Protein AF-A0AAV2I450-F1 (afdb_monomer_lite)

pLDDT: mean 80.66, std 27.06, range [21.66, 98.88]

InterPro domains:
  IPR003010 Carbon-nitrogen hydrolase [PF00795] (1-95)
  IPR003010 Carbon-nitrogen hydrolase [PS50263] (1-88)
  IPR003694 NAD(+) synthetase [PTHR23090] (1-510)
  IPR003694 NAD(+) synthetase [TIGR00552] (232-422)
  IPR003694 NAD(+) synthetase [cd00553] (141-464)
  IPR014729 Rossmann-like alpha/beta/alpha sandwich fold [G3DSA:3.40.50.620] (142-511)
  IPR022310 NAD/GMP synthase [PF02540] (153-417)
  IPR036526 Carbon-nitrogen hydrolase superfamily [G3DSA:3.60.110.10] (1-128)
  IPR036526 Carbon-nitrogen hydrolase superfamily [SSF56317] (1-101)

Foldseek 3Di:
DLLQPDAEAEDEDADWAAQPCLVVVLQVQLVVCLVRFHKYWYFYAAFDPPALTGTQTFTFIDGNNFTLWTDGRFALDNDDDDDFDADSVSRVVSNVVVVVSNVVSVPDDHDDDDDDPDDPDDPVVPVVPDGRDGDDDDDDDSLRCLLGGLLRHVLRCLLPVLFLAAEEAQQLALQSLSVLSSPLSNLVNLLVCVVVPNPVSQVSLCSSQVHNPDRRNDSLCSQQRHAEYEHEDEPLRDPLRVVLRVLSCVLSNHHYDYDYQHVVLVVVQVVVCVVPVDHQDAVVVVHDPVSNVVQLLSSQQSQLVVRQVCQACVCVVVVHDGGHWYEARAAQLCLQLLVGRQNGSLQTQEYAHNQDAPVSSLVSLVVSCVPSVRPSSVSNSPDAAADSSGHADVVHGPDHPCVVLVHDSVRSVLVLCCCQVVVDDLQRQLVVCCVVCVVPDQSVRSLVVSLSSQLSSQQNVVSLVRGHSYNNYHSSGCRCPPRNPDDNHDPSNCPVSSVSSVVVSVVVVVVVVVVVVVVVVVVVVVVVPDDDDDDDDDDDDDDDPDDPDDDDDDDDDDDDDDDDDDDDPDDDDDDDDDDDDDDDDDDDDDDDDDDDDDDDDDDDDDDDDDDDDDDDDDDDDDDDDDDDPDDDDDDDDDDDDDDDDDDDDDDDD

Radius of gyration: 33.31 Å; chains: 1; bounding box: 88×103×91 Å

Sequence (653 aa):
MALDGVEIIANGSASYHELRKMYIRVDLVKSATMRSGGVYIFCNGVGCDGERVYWDGGSMIALNGDIVAQGPQFSLEDVTVITATIDLEDVRTYKHKLGSRSELAASSKPFPRICADFALSEGEDYNLLTDSKAVTFRLLSPEEEIRLGPACWLWDYLRRSGQGGYFLPLSGGIDSSSTACVVASMCHLICEAVNLGNKNVLGDIQRITGQSDYVPTDPRELANRLFMTCYMGSENSSTETKNYAAELADQIGSYHMGIAIDIAVDALLKIFSTAFGIIPKFKAHGGSLRENLAMQNVQARVRMVLSYLFAQLSLWARGKSGGLLVLGSANVDESLRGYLTKYDCSSADINPIGGISKSDLRRFIQHCAKYYKFAALEKIYKAPPTAELEPLEEGRLAQTDEEDMGMTYDELSVYGKLRKQNCCGPYSMFCKLLHISSRECPPEQIADKVKHFFRSYAVNRHKMTVLTPAYHCESYSPDDNRFDQRQFLYNAKWFWQFARIDAEVQKANNAIQRLQNLDIKRQDGVISSNSAHGSSPSPQMLNSLGSLSRPGLTSSAGVQVNVGSPIDWNSSARISRIKEENQPQVVHSPGSPAQALQYSVVVSRDLPKRAMGDYVVLSPGEEAAEKRARFQPTEGRGRGMKTEYESGAQGMW

Secondary structure (DSSP, 8-state):
-GGGT--EEEEEE--B--TT-HHHHHHHHHHHHHHH-SEEEEEE-EE--SSS--EE---EEEETTEEEEE--SS-S-S---------HHHHHHHHHHTGGGHHHHHTSPPPP----S--SS-TT-GGG------B---PPPHHHHHHHHHHHHHHHHHHHHT---EEEE--SSHHHHHHHHHHHHHHHHHHHHHHTT-HHHHHHHHHHHT-TT-----HHHHHHHHEEEEEEE-TT--HHHHHHHHHHHHHHT-EEEEEE-HHHHHHHHHHHHHHHS-----GGGT--HHHHHHHHHHHHHHHHHHHHHHHHHHHHHTT--S--EEBP---HHHHHHT-S-TTSTTSSSBBTTTTS-HHHHHHHHHHHHHHH--HHHHHHHHSPP--TTS--BTTB-S--HHHHHTS-HHHHHHHHHHHHTS---HHHHHHHHHHHHTTTS-HHHHHHHHHHHHHHHHHHHHHHTTSPPB----TT---TTTT----SS--TT-HHHHHHHHHHHHHHHHHHHHHHHHHHHHHHHHHTT--------PPP-----------------------PPPPP------------------------PPPP-------------------PPPPS---S-SS----PPPP------------------

Organism: Lymnaea stagnalis (NCBI:txid6523)

Structure (mmCIF, N/CA/C/O backbone):
data_AF-A0AAV2I450-F1
#
_entry.id   AF-A0AAV2I450-F1
#
loop_
_atom_site.group_PDB
_atom_site.id
_atom_site.type_symbol
_atom_site.label_atom_id
_atom_site.label_alt_id
_atom_site.label_comp_id
_atom_site.label_asym_id
_atom_site.label_entity_id
_atom_site.label_seq_id
_atom_site.pdbx_PDB_ins_code
_atom_site.Cartn_x
_atom_site.Cartn_y
_atom_site.Cartn_z
_atom_site.occupancy
_atom_site.B_iso_or_equiv
_atom_site.auth_seq_id
_atom_site.auth_comp_id
_atom_site.auth_asym_id
_atom_site.auth_atom_id
_atom_site.pdbx_PDB_model_num
ATOM 1 N N . MET A 1 1 ? 8.017 -20.112 -33.159 1.00 91.25 1 MET A N 1
ATOM 2 C CA . MET A 1 1 ? 6.580 -19.796 -33.272 1.00 91.25 1 MET A CA 1
ATOM 3 C C . MET A 1 1 ? 6.332 -18.802 -34.394 1.00 91.25 1 MET A C 1
ATOM 5 O O . MET A 1 1 ? 6.007 -19.261 -35.472 1.00 91.25 1 MET A O 1
ATOM 9 N N . ALA A 1 2 ? 6.559 -17.491 -34.231 1.00 91.06 2 ALA A N 1
ATOM 10 C CA . ALA A 1 2 ? 6.215 -16.529 -35.295 1.00 91.06 2 ALA A CA 1
ATOM 11 C C . ALA A 1 2 ? 6.959 -16.751 -36.633 1.00 91.06 2 ALA A C 1
ATOM 13 O O . ALA A 1 2 ? 6.348 -16.634 -37.689 1.00 91.06 2 ALA A O 1
ATOM 14 N N . LEU A 1 3 ? 8.251 -17.116 -36.583 1.00 92.31 3 LEU A N 1
ATOM 15 C CA . LEU A 1 3 ? 9.038 -17.508 -37.768 1.00 92.31 3 LEU A CA 1
ATOM 16 C C . LEU A 1 3 ? 8.556 -18.819 -38.412 1.00 92.31 3 LEU A C 1
ATOM 18 O O . LEU A 1 3 ? 8.766 -19.020 -39.595 1.00 92.31 3 LEU A O 1
ATOM 22 N N . ASP A 1 4 ? 7.889 -19.677 -37.643 1.00 93.19 4 ASP A N 1
ATOM 23 C CA . ASP A 1 4 ? 7.404 -20.994 -38.074 1.00 93.19 4 ASP A CA 1
ATOM 24 C C . ASP A 1 4 ? 5.922 -20.939 -38.501 1.00 93.19 4 ASP A C 1
ATOM 26 O O . ASP A 1 4 ? 5.205 -21.932 -38.477 1.00 93.19 4 ASP A O 1
ATOM 30 N N . GLY A 1 5 ? 5.428 -19.738 -38.827 1.00 92.19 5 GLY A N 1
ATOM 31 C CA . GLY A 1 5 ? 4.086 -19.526 -39.372 1.00 92.19 5 GLY A CA 1
ATOM 32 C C . GLY A 1 5 ? 2.965 -19.297 -38.355 1.00 92.19 5 GLY A C 1
ATOM 33 O O . GLY A 1 5 ? 1.861 -18.986 -38.777 1.00 92.19 5 GLY A O 1
ATOM 34 N N . VAL A 1 6 ? 3.209 -19.351 -37.039 1.00 96.06 6 VAL A N 1
ATOM 35 C CA . VAL A 1 6 ? 2.146 -19.137 -36.027 1.00 96.06 6 VAL A CA 1
ATOM 36 C C . VAL A 1 6 ? 1.522 -17.740 -36.158 1.00 96.06 6 VAL A C 1
ATOM 38 O O . VAL A 1 6 ? 2.234 -16.737 -36.053 1.00 96.06 6 VAL A O 1
ATOM 41 N N . GLU A 1 7 ? 0.209 -17.670 -36.391 1.00 97.06 7 GLU A N 1
ATOM 42 C CA . GLU A 1 7 ? -0.558 -16.425 -36.587 1.00 97.06 7 GLU A CA 1
ATOM 43 C C . GLU A 1 7 ? -1.160 -15.877 -35.287 1.00 97.06 7 GLU A C 1
ATOM 45 O O . GLU A 1 7 ? -1.226 -14.661 -35.124 1.00 97.06 7 GLU A O 1
ATOM 50 N N . ILE A 1 8 ? -1.524 -16.754 -34.346 1.00 97.69 8 ILE A N 1
ATOM 51 C CA . ILE A 1 8 ? -2.118 -16.402 -33.049 1.00 97.69 8 ILE A CA 1
ATOM 52 C C . ILE A 1 8 ? -1.245 -16.963 -31.925 1.00 97.69 8 ILE A C 1
ATOM 54 O O . ILE A 1 8 ? -0.924 -18.152 -31.909 1.00 97.69 8 ILE A O 1
ATOM 58 N N . ILE A 1 9 ? -0.865 -16.116 -30.969 1.00 97.81 9 ILE A N 1
ATOM 59 C CA . ILE A 1 9 ? -0.122 -16.498 -29.764 1.00 97.81 9 ILE A CA 1
ATOM 60 C C . ILE A 1 9 ? -1.002 -16.230 -28.546 1.00 97.81 9 ILE A C 1
ATOM 62 O O . ILE A 1 9 ? -1.395 -15.092 -28.303 1.00 97.81 9 ILE A O 1
ATOM 66 N N . ALA A 1 10 ? -1.274 -17.267 -27.757 1.00 97.31 10 ALA A N 1
ATOM 67 C CA . ALA A 1 10 ? -1.959 -17.141 -26.475 1.00 97.31 10 ALA A CA 1
ATOM 68 C C . ALA A 1 10 ? -0.950 -17.160 -25.318 1.00 97.31 10 ALA A C 1
ATOM 70 O O . ALA A 1 10 ? -0.072 -18.022 -25.258 1.00 97.31 10 ALA A O 1
ATOM 71 N N . ASN A 1 11 ? -1.088 -16.213 -24.395 1.00 97.88 11 ASN A N 1
ATOM 72 C CA . ASN A 1 11 ? -0.290 -16.083 -23.184 1.00 97.88 11 ASN A CA 1
ATOM 73 C C . ASN A 1 11 ? -1.224 -16.058 -21.967 1.00 97.88 11 ASN A C 1
ATOM 75 O O . ASN A 1 11 ? -1.867 -15.045 -21.694 1.00 97.88 11 ASN A O 1
ATOM 79 N N . GLY A 1 12 ? -1.273 -17.180 -21.244 1.00 97.19 12 GLY A N 1
ATOM 80 C CA . GLY A 1 12 ? -1.848 -17.247 -19.904 1.00 97.19 12 GLY A CA 1
ATOM 81 C C . GLY A 1 12 ? -0.815 -16.815 -18.867 1.00 97.19 12 GLY A C 1
ATOM 82 O O . GLY A 1 12 ? 0.266 -17.396 -18.783 1.00 97.19 12 GLY A O 1
ATOM 83 N N . SER A 1 13 ? -1.146 -15.789 -18.092 1.00 96.31 13 SER A N 1
ATOM 84 C CA . SER A 1 13 ? -0.255 -15.132 -17.144 1.00 96.31 13 SER A CA 1
ATOM 85 C C . SER A 1 13 ? -0.829 -15.109 -15.729 1.00 96.31 13 SER A C 1
ATOM 87 O O . SER A 1 13 ? -2.037 -15.066 -15.514 1.00 96.31 13 SER A O 1
ATOM 89 N N . ALA A 1 14 ? 0.082 -15.081 -14.762 1.00 94.44 14 ALA A N 1
ATOM 90 C CA . ALA A 1 14 ? -0.178 -14.729 -13.374 1.00 94.44 14 ALA A CA 1
ATOM 91 C C . ALA A 1 14 ? 0.783 -13.585 -13.029 1.00 94.44 14 ALA A C 1
ATOM 93 O O . ALA A 1 14 ? 1.890 -13.795 -12.533 1.00 94.44 14 ALA A O 1
ATOM 94 N N . SER A 1 15 ? 0.410 -12.364 -13.412 1.00 95.19 15 SER A N 1
ATOM 95 C CA . SER A 1 15 ? 1.173 -11.141 -13.166 1.00 95.19 15 SER A CA 1
ATOM 96 C C . SER A 1 15 ? 0.425 -10.284 -12.155 1.00 95.19 15 SER A C 1
ATOM 98 O O . SER A 1 15 ? -0.635 -9.742 -12.464 1.00 95.19 15 SER A O 1
ATOM 100 N N . TYR A 1 16 ? 0.956 -10.205 -10.936 1.00 96.00 16 TYR A N 1
ATOM 101 C CA . TYR A 1 16 ? 0.336 -9.455 -9.847 1.00 96.00 16 TYR A CA 1
ATOM 102 C C . TYR A 1 16 ? 0.516 -7.947 -10.047 1.00 96.00 16 TYR A C 1
ATOM 104 O O . TYR A 1 16 ? 1.398 -7.513 -10.797 1.00 96.00 16 TYR A O 1
ATOM 112 N N . HIS A 1 17 ? -0.286 -7.150 -9.349 1.00 97.81 17 HIS A N 1
ATOM 113 C CA . HIS A 1 17 ? -0.203 -5.698 -9.343 1.00 97.81 17 HIS A CA 1
ATOM 114 C C . HIS A 1 17 ? 1.147 -5.228 -8.813 1.00 97.81 17 HIS A C 1
ATOM 116 O O . HIS A 1 17 ? 1.593 -5.611 -7.737 1.00 97.81 17 HIS A O 1
ATOM 122 N N . GLU A 1 18 ? 1.778 -4.352 -9.574 1.00 97.12 18 GLU A N 1
ATOM 123 C CA . GLU A 1 18 ? 2.841 -3.490 -9.086 1.00 97.12 18 GLU A CA 1
ATOM 124 C C . GLU A 1 18 ? 2.510 -2.096 -9.606 1.00 97.12 18 GLU A C 1
ATOM 126 O O . GLU A 1 18 ? 2.150 -1.941 -10.781 1.00 97.12 18 GLU A O 1
ATOM 131 N N . LEU A 1 19 ? 2.603 -1.101 -8.727 1.00 97.44 19 LEU A N 1
ATOM 132 C CA . LEU A 1 19 ? 2.195 0.263 -9.024 1.00 97.44 19 LEU A CA 1
ATOM 133 C C . LEU A 1 19 ? 2.933 0.771 -10.262 1.00 97.44 19 LEU A C 1
ATOM 135 O O . LEU A 1 19 ? 4.164 0.759 -10.300 1.00 97.44 19 LEU A O 1
ATOM 139 N N . ARG A 1 20 ? 2.184 1.247 -11.264 1.00 97.00 20 ARG A N 1
ATOM 140 C CA . ARG A 1 20 ? 2.714 1.746 -12.548 1.00 97.00 20 ARG A CA 1
ATOM 141 C C . ARG A 1 20 ? 3.355 0.675 -13.437 1.00 97.00 20 ARG A C 1
ATOM 143 O O . ARG A 1 20 ? 4.039 1.035 -14.387 1.00 97.00 20 ARG A O 1
ATOM 150 N N . LYS A 1 21 ? 3.154 -0.629 -13.207 1.00 96.75 21 LYS A N 1
ATOM 151 C CA . LYS A 1 21 ? 3.754 -1.685 -14.055 1.00 96.75 21 LYS A CA 1
ATOM 152 C C . LYS A 1 21 ? 2.984 -1.945 -15.357 1.00 96.75 21 LYS A C 1
ATOM 154 O O . LYS A 1 21 ? 3.546 -2.512 -16.293 1.00 96.75 21 LYS A O 1
ATOM 159 N N . MET A 1 22 ? 1.710 -1.548 -15.453 1.00 97.00 22 MET A N 1
ATOM 160 C CA . MET A 1 22 ? 0.836 -1.937 -16.575 1.00 97.00 22 MET A CA 1
ATOM 161 C C . MET A 1 22 ? 1.418 -1.587 -17.953 1.00 97.00 22 MET A C 1
ATOM 163 O O . MET A 1 22 ? 1.366 -2.422 -18.856 1.00 97.00 22 MET A O 1
ATOM 167 N N . TYR A 1 23 ? 2.040 -0.413 -18.105 1.00 96.75 23 TYR A N 1
ATOM 168 C CA . TYR A 1 23 ? 2.613 0.008 -19.390 1.00 96.75 23 TYR A CA 1
ATOM 169 C C . TYR A 1 23 ? 3.673 -0.973 -19.914 1.00 96.75 23 TYR A C 1
ATOM 171 O O . TYR A 1 23 ? 3.722 -1.223 -21.112 1.00 96.75 23 TYR A O 1
ATOM 179 N N . ILE A 1 24 ? 4.457 -1.607 -19.031 1.00 96.88 24 ILE A N 1
ATOM 180 C CA . ILE A 1 24 ? 5.481 -2.586 -19.424 1.00 96.88 24 ILE A CA 1
ATOM 181 C C . ILE A 1 24 ? 4.824 -3.792 -20.100 1.00 96.88 24 ILE A C 1
ATOM 183 O O . ILE A 1 24 ? 5.314 -4.269 -21.121 1.00 96.88 24 ILE A O 1
ATOM 187 N N . ARG A 1 25 ? 3.698 -4.282 -19.561 1.00 96.62 25 ARG A N 1
ATOM 188 C CA . ARG A 1 25 ? 2.959 -5.401 -20.170 1.00 96.62 25 ARG A CA 1
ATOM 189 C C . ARG A 1 25 ? 2.421 -5.020 -21.542 1.00 96.62 25 ARG A C 1
ATOM 191 O O . ARG A 1 25 ? 2.621 -5.770 -22.494 1.00 96.62 25 ARG A O 1
ATOM 198 N N . VAL A 1 26 ? 1.796 -3.848 -21.640 1.00 97.12 26 VAL A N 1
ATOM 199 C CA . VAL A 1 26 ? 1.259 -3.322 -22.903 1.00 97.12 26 VAL A CA 1
ATOM 200 C C . VAL A 1 26 ? 2.372 -3.201 -23.944 1.00 97.12 26 VAL A C 1
ATOM 202 O O . VAL A 1 26 ? 2.234 -3.714 -25.052 1.00 97.12 26 VAL A O 1
ATOM 205 N N . ASP A 1 27 ? 3.506 -2.606 -23.579 1.00 97.62 27 ASP A N 1
ATOM 206 C CA . ASP A 1 27 ? 4.641 -2.410 -24.480 1.00 97.62 27 ASP A CA 1
ATOM 207 C C . ASP A 1 27 ? 5.259 -3.734 -24.930 1.00 97.62 27 ASP A C 1
ATOM 209 O O . ASP A 1 27 ? 5.608 -3.869 -26.103 1.00 97.62 27 ASP A O 1
ATOM 213 N N . LEU A 1 28 ? 5.365 -4.734 -24.049 1.00 97.56 28 LEU A N 1
ATOM 214 C CA . LEU A 1 28 ? 5.864 -6.064 -24.414 1.00 97.56 28 LEU A CA 1
ATOM 215 C C . LEU A 1 28 ? 4.931 -6.769 -25.406 1.00 97.56 28 LEU A C 1
ATOM 217 O O . LEU A 1 28 ? 5.406 -7.317 -26.403 1.00 97.56 28 LEU A O 1
ATOM 221 N N . VAL A 1 29 ? 3.616 -6.726 -25.170 1.00 97.00 29 VAL A N 1
ATOM 222 C CA . VAL A 1 29 ? 2.604 -7.337 -26.050 1.00 97.00 29 VAL A CA 1
ATOM 223 C C . VAL A 1 29 ? 2.570 -6.638 -27.415 1.00 97.00 29 VAL A C 1
ATOM 225 O O . VAL A 1 29 ? 2.638 -7.300 -28.459 1.00 97.00 29 VAL A O 1
ATOM 228 N N . LYS A 1 30 ? 2.551 -5.300 -27.430 1.00 96.81 30 LYS A N 1
ATOM 229 C CA . LYS A 1 30 ? 2.621 -4.504 -28.664 1.00 96.81 30 LYS A CA 1
ATOM 230 C C . LYS A 1 30 ? 3.922 -4.755 -29.415 1.00 96.81 30 LYS A C 1
ATOM 232 O O . LYS A 1 30 ? 3.902 -5.037 -30.606 1.00 96.81 30 LYS A O 1
ATOM 237 N N . SER A 1 31 ? 5.064 -4.726 -28.730 1.00 96.69 31 SER A N 1
ATOM 238 C CA . SER A 1 31 ? 6.371 -4.935 -29.365 1.00 96.69 31 SER A CA 1
ATOM 239 C C . SER A 1 31 ? 6.506 -6.335 -29.965 1.00 96.69 31 SER A C 1
ATOM 241 O O . SER A 1 31 ? 7.099 -6.494 -31.034 1.00 96.69 31 SER A O 1
ATOM 243 N N . ALA A 1 32 ? 5.948 -7.361 -29.314 1.00 95.38 32 ALA A N 1
ATOM 244 C CA . ALA A 1 32 ? 5.985 -8.732 -29.817 1.00 95.38 32 ALA A CA 1
ATOM 245 C C . ALA A 1 32 ? 5.261 -8.871 -31.170 1.00 95.38 32 ALA A C 1
ATOM 247 O O . ALA A 1 32 ? 5.815 -9.464 -32.106 1.00 95.38 32 ALA A O 1
ATOM 248 N N . THR A 1 33 ? 4.064 -8.286 -31.276 1.00 94.88 33 THR A N 1
ATOM 249 C CA . THR A 1 33 ? 3.216 -8.322 -32.481 1.00 94.88 33 THR A CA 1
ATOM 250 C C . THR A 1 33 ? 3.698 -7.353 -33.555 1.00 94.88 33 THR A C 1
ATOM 252 O O . THR A 1 33 ? 3.764 -7.739 -34.716 1.00 94.88 33 THR A O 1
ATOM 255 N N . MET A 1 34 ? 4.157 -6.156 -33.184 1.00 95.19 34 MET A N 1
ATOM 256 C CA . MET A 1 34 ? 4.774 -5.195 -34.107 1.00 95.19 34 MET A CA 1
ATOM 257 C C . MET A 1 34 ? 6.011 -5.792 -34.789 1.00 95.19 34 MET A C 1
ATOM 259 O O . MET A 1 34 ? 6.211 -5.661 -35.991 1.00 95.19 34 MET A O 1
ATOM 263 N N . ARG A 1 35 ? 6.865 -6.490 -34.030 1.00 92.31 35 ARG A N 1
ATOM 264 C CA . ARG A 1 35 ? 8.098 -7.060 -34.587 1.00 92.31 35 ARG A CA 1
ATOM 265 C C . ARG A 1 35 ? 7.822 -8.241 -35.517 1.00 92.31 35 ARG A C 1
ATOM 267 O O . ARG A 1 35 ? 8.602 -8.476 -36.442 1.00 92.31 35 ARG A O 1
ATOM 274 N N . SER A 1 36 ? 6.810 -9.052 -35.218 1.00 91.06 36 SER A N 1
ATOM 275 C CA . SER A 1 36 ? 6.665 -10.392 -35.810 1.00 91.06 36 SER A CA 1
ATOM 276 C C . SER A 1 36 ? 5.407 -10.593 -36.650 1.00 91.06 36 SER A C 1
ATOM 278 O O . SER A 1 36 ? 5.318 -11.614 -37.331 1.00 91.06 36 SER A O 1
ATOM 280 N N . GLY A 1 37 ? 4.468 -9.648 -36.615 1.00 93.50 37 GLY A N 1
ATOM 281 C CA . GLY A 1 37 ? 3.105 -9.838 -37.096 1.00 93.50 37 GLY A CA 1
ATOM 282 C C . GLY A 1 37 ? 2.337 -10.872 -36.270 1.00 93.50 37 GLY A C 1
ATOM 283 O O . GLY A 1 37 ? 2.926 -11.730 -35.604 1.00 93.50 37 GLY A O 1
ATOM 284 N N . GLY A 1 38 ? 1.015 -10.814 -36.342 1.00 96.44 38 GLY A N 1
ATOM 285 C CA . GLY A 1 38 ? 0.121 -11.766 -35.691 1.00 96.44 38 GLY A CA 1
ATOM 286 C C . GLY A 1 38 ? -0.736 -11.173 -34.586 1.00 96.44 38 GLY A C 1
ATOM 287 O O . GLY A 1 38 ? -0.608 -10.004 -34.211 1.00 96.44 38 GLY A O 1
ATOM 288 N N . VAL A 1 39 ? -1.602 -12.042 -34.075 1.00 98.06 39 VAL A N 1
ATOM 289 C CA . VAL A 1 39 ? -2.487 -11.802 -32.941 1.00 98.06 39 VAL A CA 1
ATOM 290 C C . VAL A 1 39 ? -1.803 -12.274 -31.663 1.00 98.06 39 VAL A C 1
ATOM 292 O O . VAL A 1 39 ? -1.227 -13.364 -31.620 1.00 98.06 39 VAL A O 1
ATOM 295 N N . TYR A 1 40 ? -1.890 -11.479 -30.603 1.00 98.31 40 TYR A N 1
ATOM 296 C CA . TYR A 1 40 ? -1.418 -11.847 -29.273 1.00 98.31 40 TYR A CA 1
ATOM 297 C C . TYR A 1 40 ? -2.540 -11.684 -28.262 1.00 98.31 40 TYR A C 1
ATOM 299 O O . TYR A 1 40 ? -3.039 -10.581 -28.049 1.00 98.31 40 TYR A O 1
ATOM 307 N N . ILE A 1 41 ? -2.922 -12.791 -27.637 1.00 98.06 41 ILE A N 1
ATOM 308 C CA . ILE A 1 41 ? -3.960 -12.850 -26.614 1.00 98.06 41 ILE A CA 1
ATOM 309 C C . ILE A 1 41 ? -3.252 -12.949 -25.270 1.00 98.06 41 ILE A C 1
ATOM 311 O O . ILE A 1 41 ? -2.654 -13.976 -24.953 1.00 98.06 41 ILE A O 1
ATOM 315 N N . PHE A 1 42 ? -3.296 -11.876 -24.489 1.00 98.19 42 PHE A N 1
ATOM 316 C CA . PHE A 1 42 ? -2.784 -11.847 -23.126 1.00 98.19 42 PHE A CA 1
ATOM 317 C C . PHE A 1 42 ? -3.950 -11.993 -22.148 1.00 98.19 42 PHE A C 1
ATOM 319 O O . PHE A 1 42 ? -4.853 -11.157 -22.129 1.00 98.19 42 PHE A O 1
ATOM 326 N N . CYS A 1 43 ? -3.921 -13.047 -21.336 1.00 97.56 43 CYS A N 1
ATOM 327 C CA . CYS A 1 43 ? -4.908 -13.328 -20.300 1.00 97.56 43 CYS A CA 1
ATOM 328 C C . CYS A 1 43 ? -4.211 -13.386 -18.942 1.00 97.56 43 CYS A C 1
ATOM 330 O O . CYS A 1 43 ? -3.188 -14.057 -18.811 1.00 97.56 43 CYS A O 1
ATOM 332 N N . ASN A 1 44 ? -4.748 -12.694 -17.940 1.00 97.44 44 ASN A N 1
ATOM 333 C CA . ASN A 1 44 ? -4.162 -12.632 -16.605 1.00 97.44 44 ASN A CA 1
ATOM 334 C C . ASN A 1 44 ? -5.185 -12.988 -15.524 1.00 97.44 44 ASN A C 1
ATOM 336 O O . ASN A 1 44 ? -6.382 -12.764 -15.705 1.00 97.44 44 ASN A O 1
ATOM 340 N N . GLY A 1 45 ? -4.699 -13.481 -14.384 1.00 95.19 45 GLY A N 1
ATOM 341 C CA . GLY A 1 45 ? -5.519 -13.617 -13.181 1.00 95.19 45 GLY A CA 1
ATOM 342 C C . GLY A 1 45 ? -6.100 -12.274 -12.720 1.00 95.19 45 GLY A C 1
ATOM 343 O O . GLY A 1 45 ? -5.504 -11.216 -12.947 1.00 95.19 45 GLY A O 1
ATOM 344 N N . VAL A 1 46 ? -7.249 -12.327 -12.045 1.00 95.38 46 VAL A N 1
ATOM 345 C CA . VAL A 1 46 ? -7.869 -11.182 -11.368 1.00 95.38 46 VAL A CA 1
ATOM 346 C C . VAL A 1 46 ? -8.228 -11.558 -9.928 1.00 95.38 46 VAL A C 1
ATOM 348 O O . VAL A 1 46 ? -8.666 -12.680 -9.678 1.00 95.38 46 VAL A O 1
ATOM 351 N N . GLY A 1 47 ? -8.024 -10.639 -8.986 1.00 96.19 47 GLY A N 1
ATOM 352 C CA . GLY A 1 47 ? -8.401 -10.820 -7.583 1.00 96.19 47 GLY A CA 1
ATOM 353 C C . GLY A 1 47 ? -7.247 -11.210 -6.656 1.00 96.19 47 GLY A C 1
ATOM 354 O O . GLY A 1 47 ? -6.089 -11.317 -7.054 1.00 96.19 47 GLY A O 1
ATOM 355 N N . CYS A 1 48 ? -7.569 -11.425 -5.388 1.00 94.94 48 CYS A N 1
ATOM 356 C CA . CYS A 1 48 ? -6.699 -12.021 -4.374 1.00 94.94 48 CYS A CA 1
ATOM 357 C C . CYS A 1 48 ? -6.934 -13.534 -4.333 1.00 94.94 48 CYS A C 1
ATOM 359 O O . CYS A 1 48 ? -8.081 -13.955 -4.352 1.00 94.94 48 CYS A O 1
ATOM 361 N N . ASP A 1 49 ? -5.909 -14.376 -4.236 1.00 91.38 49 ASP A N 1
ATOM 362 C CA . ASP A 1 49 ? -6.024 -15.848 -4.167 1.00 91.38 49 ASP A CA 1
ATOM 363 C C . ASP A 1 49 ? -5.705 -16.431 -2.777 1.00 91.38 49 ASP A C 1
ATOM 365 O O . ASP A 1 49 ? -5.548 -17.640 -2.623 1.00 91.38 49 ASP A O 1
ATOM 369 N N . GLY A 1 50 ? -5.674 -15.579 -1.748 1.00 90.31 50 GLY A N 1
ATOM 370 C CA . GLY A 1 50 ? -5.330 -15.957 -0.373 1.00 90.31 50 GLY A CA 1
ATOM 371 C C . GLY A 1 50 ? -3.947 -15.479 0.070 1.00 90.31 50 GLY A C 1
ATOM 372 O O . GLY A 1 50 ? -3.536 -15.755 1.196 1.00 90.31 50 GLY A O 1
ATOM 373 N N . GLU A 1 51 ? -3.243 -14.736 -0.784 1.00 90.69 51 GLU A N 1
ATOM 374 C CA . GLU A 1 51 ? -1.984 -14.082 -0.448 1.00 90.69 51 GLU A CA 1
ATOM 375 C C . GLU A 1 51 ? -2.109 -12.548 -0.352 1.00 90.69 51 GLU A C 1
ATOM 377 O O . GLU A 1 51 ? -3.164 -11.931 -0.484 1.00 90.69 51 GLU A O 1
ATOM 382 N N . ARG A 1 52 ? -0.974 -11.893 -0.106 1.00 94.88 52 ARG A N 1
ATOM 383 C CA . ARG A 1 52 ? -0.869 -10.430 -0.030 1.00 94.88 52 ARG A CA 1
ATOM 384 C C . ARG A 1 52 ? -0.870 -9.728 -1.395 1.00 94.88 52 ARG A C 1
ATOM 386 O O . ARG A 1 52 ? -0.855 -8.500 -1.458 1.00 94.88 52 ARG A O 1
ATOM 393 N N . VAL A 1 53 ? -0.741 -10.498 -2.473 1.00 96.44 53 VAL A N 1
ATOM 394 C CA . VAL A 1 53 ? -0.710 -9.983 -3.842 1.00 96.44 53 VAL A CA 1
ATOM 395 C C . VAL A 1 53 ? -2.129 -9.897 -4.387 1.00 96.44 53 VAL A C 1
ATOM 397 O O . VAL A 1 53 ? -3.009 -10.659 -3.995 1.00 96.44 53 VAL A O 1
ATOM 400 N N . TYR A 1 54 ? -2.342 -8.965 -5.304 1.00 97.88 54 TYR A N 1
ATOM 401 C CA . TYR A 1 54 ? -3.579 -8.862 -6.060 1.00 97.88 54 TYR A CA 1
ATOM 402 C C . TYR A 1 54 ? -3.252 -9.032 -7.535 1.00 97.88 54 TYR A C 1
ATOM 404 O O . TYR A 1 54 ? -2.373 -8.346 -8.054 1.00 97.88 54 TYR A O 1
ATOM 412 N N . TRP A 1 55 ? -3.922 -9.949 -8.216 1.00 97.19 55 TRP A N 1
ATOM 413 C CA . TRP A 1 55 ? -3.817 -10.110 -9.657 1.00 97.19 55 TRP A CA 1
ATOM 414 C C . TRP A 1 55 ? -4.681 -9.038 -10.322 1.00 97.19 55 TRP A C 1
ATOM 416 O O . TRP A 1 55 ? -5.886 -8.970 -10.100 1.00 97.19 55 TRP A O 1
ATOM 426 N N . ASP A 1 56 ? -4.069 -8.149 -11.097 1.00 96.06 56 ASP A N 1
ATOM 427 C CA . ASP A 1 56 ? -4.720 -6.940 -11.610 1.00 96.06 56 ASP A CA 1
ATOM 428 C C . ASP A 1 56 ? -5.225 -7.088 -13.045 1.00 96.06 56 ASP A C 1
ATOM 430 O O . ASP A 1 56 ? -5.203 -6.123 -13.804 1.00 96.06 56 ASP A O 1
ATOM 434 N N . GLY A 1 57 ? -5.623 -8.296 -13.455 1.00 95.50 57 GLY A N 1
ATOM 435 C CA . GLY A 1 57 ? -6.253 -8.525 -14.752 1.00 95.50 57 GLY A CA 1
ATOM 436 C C . GLY A 1 57 ? -5.504 -7.826 -15.889 1.00 95.50 57 GLY A C 1
ATOM 437 O O . GLY A 1 57 ? -4.321 -8.093 -16.131 1.00 95.50 57 GLY A O 1
ATOM 438 N N . GLY A 1 58 ? -6.194 -6.912 -16.577 1.00 95.62 58 GLY A N 1
ATOM 439 C CA . GLY A 1 58 ? -5.621 -6.171 -17.699 1.00 95.62 58 GLY A CA 1
ATOM 440 C C . GLY A 1 58 ? -5.348 -7.070 -18.897 1.00 95.62 58 GLY A C 1
ATOM 441 O O . GLY A 1 58 ? -4.387 -6.853 -19.635 1.00 95.62 58 GLY A O 1
ATOM 442 N N . SER A 1 59 ? -6.178 -8.102 -19.069 1.00 97.31 59 SER A N 1
ATOM 443 C CA . SER A 1 59 ? -6.190 -8.931 -20.268 1.00 97.31 59 SER A CA 1
ATOM 444 C C . SER A 1 59 ? -6.346 -8.042 -21.501 1.00 97.31 59 SER A C 1
ATOM 446 O O . SER A 1 59 ? -7.047 -7.030 -21.466 1.00 97.31 59 SER A O 1
ATOM 448 N N . MET A 1 60 ? -5.672 -8.387 -22.592 1.00 97.94 60 MET A N 1
ATOM 449 C CA . MET A 1 60 ? -5.688 -7.581 -23.810 1.00 97.94 60 MET A CA 1
ATOM 450 C C . MET A 1 60 ? -5.471 -8.446 -25.044 1.00 97.94 60 MET A C 1
ATOM 452 O O . MET A 1 60 ? -4.811 -9.485 -24.984 1.00 97.94 60 MET A O 1
ATOM 456 N N . ILE A 1 61 ? -6.010 -7.991 -26.169 1.00 98.38 61 ILE A N 1
ATOM 457 C CA . ILE A 1 61 ? -5.780 -8.593 -27.480 1.00 98.38 61 ILE A CA 1
ATOM 458 C C . ILE A 1 61 ? -5.041 -7.565 -28.326 1.00 98.38 61 ILE A C 1
ATOM 460 O O . ILE A 1 61 ? -5.465 -6.411 -28.413 1.00 98.38 61 ILE A O 1
ATOM 464 N N . ALA A 1 62 ? -3.933 -7.983 -28.929 1.00 98.06 62 ALA A N 1
ATOM 465 C CA . ALA A 1 62 ? -3.130 -7.156 -29.815 1.00 98.06 62 ALA A CA 1
ATOM 466 C C . ALA A 1 62 ? -3.029 -7.764 -31.212 1.00 98.06 62 ALA A C 1
ATOM 468 O O . ALA A 1 62 ? -2.973 -8.983 -31.354 1.00 98.06 62 ALA A O 1
ATOM 469 N N . LEU A 1 63 ? -2.955 -6.907 -32.224 1.00 97.62 63 LEU A N 1
ATOM 470 C CA . LEU A 1 63 ? -2.822 -7.253 -33.632 1.00 97.62 63 LEU A CA 1
ATOM 471 C C . LEU A 1 63 ? -1.750 -6.359 -34.253 1.00 97.62 63 LEU A C 1
ATOM 473 O O . LEU A 1 63 ? -1.890 -5.141 -34.266 1.00 97.62 63 LEU A O 1
ATOM 477 N N . ASN A 1 64 ? -0.677 -6.960 -34.773 1.00 96.38 64 ASN A N 1
ATOM 478 C CA . ASN A 1 64 ? 0.335 -6.271 -35.590 1.00 96.38 64 ASN A CA 1
ATOM 479 C C . ASN A 1 64 ? 0.934 -4.975 -34.982 1.00 96.38 64 ASN A C 1
ATOM 481 O O . ASN A 1 64 ? 1.405 -4.100 -35.709 1.00 96.38 64 ASN A O 1
ATOM 485 N N . GLY A 1 65 ? 0.978 -4.869 -33.650 1.00 96.00 65 GLY A N 1
ATOM 486 C CA . GLY A 1 65 ? 1.501 -3.712 -32.917 1.00 96.00 65 GLY A CA 1
ATOM 487 C C . GLY A 1 65 ? 0.442 -2.837 -32.248 1.00 96.00 65 GLY A C 1
ATOM 488 O O . GLY A 1 65 ? 0.795 -2.041 -31.374 1.00 96.00 65 GLY A O 1
ATOM 489 N N . ASP A 1 66 ? -0.833 -3.026 -32.578 1.00 97.31 66 ASP A N 1
ATOM 490 C CA . ASP A 1 66 ? -1.957 -2.288 -32.005 1.00 97.31 66 ASP A CA 1
ATOM 491 C C . ASP A 1 66 ? -2.724 -3.130 -30.985 1.00 97.31 66 ASP A C 1
ATOM 493 O O . ASP A 1 66 ? -2.771 -4.353 -31.079 1.00 97.31 66 ASP A O 1
ATOM 497 N N . ILE A 1 67 ? -3.331 -2.476 -29.993 1.00 97.94 67 ILE A N 1
ATOM 498 C CA . ILE A 1 67 ? -4.298 -3.121 -29.096 1.00 97.94 67 ILE A CA 1
ATOM 499 C C . ILE A 1 67 ? -5.670 -3.023 -29.752 1.00 97.94 67 ILE A C 1
ATOM 501 O O . ILE A 1 67 ? -6.044 -1.945 -30.199 1.00 97.94 67 ILE A O 1
ATOM 505 N N . VAL A 1 68 ? -6.426 -4.116 -29.782 1.00 97.31 68 VAL A N 1
ATOM 506 C CA . VAL A 1 68 ? -7.788 -4.164 -30.348 1.00 97.31 68 VAL A CA 1
ATOM 507 C C . VAL A 1 68 ? -8.859 -4.435 -29.291 1.00 97.31 68 VAL A C 1
ATOM 509 O O . VAL A 1 68 ? -10.018 -4.094 -29.491 1.00 97.31 68 VAL A O 1
ATOM 512 N N . ALA A 1 69 ? -8.477 -4.983 -28.133 1.00 97.50 69 ALA A N 1
ATOM 513 C CA . ALA A 1 69 ? -9.362 -5.130 -26.980 1.00 97.50 69 ALA A CA 1
ATOM 514 C C . ALA A 1 69 ? -8.579 -4.997 -25.668 1.00 97.50 69 ALA A C 1
ATOM 516 O O . ALA A 1 69 ? -7.447 -5.474 -25.562 1.00 97.50 69 ALA A O 1
ATOM 517 N N . GLN A 1 70 ? -9.199 -4.378 -24.662 1.00 97.12 70 GLN A N 1
ATOM 518 C CA . GLN A 1 70 ? -8.646 -4.185 -23.321 1.00 97.12 70 GLN A CA 1
ATOM 519 C C . GLN A 1 70 ? -9.698 -4.571 -22.276 1.00 97.12 70 GLN A C 1
ATOM 521 O O . GLN A 1 70 ? -10.823 -4.079 -22.311 1.00 97.12 70 GLN A O 1
ATOM 526 N N . GLY A 1 71 ? -9.312 -5.424 -21.330 1.00 96.88 71 GLY A N 1
ATOM 527 C CA . GLY A 1 71 ? -10.079 -5.730 -20.128 1.00 96.88 71 GLY A CA 1
ATOM 528 C C . GLY A 1 71 ? -9.757 -4.776 -18.970 1.00 96.88 71 GLY A C 1
ATOM 529 O O . GLY A 1 71 ? -8.743 -4.068 -19.002 1.00 96.88 71 GLY A O 1
ATOM 530 N N . PRO A 1 72 ? -10.598 -4.754 -17.923 1.00 96.75 72 PRO A N 1
ATOM 531 C CA . PRO A 1 72 ? -10.355 -3.961 -16.727 1.00 96.75 72 PRO A CA 1
ATOM 532 C C . PRO A 1 72 ? -9.094 -4.437 -15.993 1.00 96.75 72 PRO A C 1
ATOM 534 O O . PRO A 1 72 ? -8.774 -5.627 -15.970 1.00 96.75 72 PRO A O 1
ATOM 537 N N . GLN A 1 73 ? -8.387 -3.492 -15.368 1.00 97.19 73 GLN A N 1
ATOM 538 C CA . GLN A 1 73 ? -7.264 -3.796 -14.474 1.00 97.19 73 GLN A CA 1
ATOM 539 C C . GLN A 1 73 ? -7.756 -4.200 -13.069 1.00 97.19 73 GLN A C 1
ATOM 541 O O . GLN A 1 73 ? -7.201 -5.062 -12.401 1.00 97.19 73 GLN A O 1
ATOM 546 N N . PHE A 1 74 ? -8.854 -3.613 -12.605 1.00 97.94 74 PHE A N 1
ATOM 547 C CA . PHE A 1 74 ? -9.439 -3.931 -11.306 1.00 97.94 74 PHE A CA 1
ATOM 548 C C . PHE A 1 74 ? -10.936 -4.136 -11.494 1.00 97.94 74 PHE A C 1
ATOM 550 O O . PHE A 1 74 ? -11.574 -3.358 -12.202 1.00 97.94 74 PHE A O 1
ATOM 557 N N . SER A 1 75 ? -11.478 -5.204 -10.916 1.00 95.00 75 SER A N 1
ATOM 558 C CA . SER A 1 75 ? -12.877 -5.595 -11.075 1.00 95.00 75 SER A CA 1
ATOM 559 C C . SER A 1 75 ? -13.330 -6.400 -9.862 1.00 95.00 75 SER A C 1
ATOM 561 O O . SER A 1 75 ? -12.510 -7.067 -9.235 1.00 95.00 75 SER A O 1
ATOM 563 N N . LEU A 1 76 ? -14.625 -6.335 -9.545 1.00 97.25 76 LEU A N 1
ATOM 564 C CA . LEU A 1 76 ? -15.266 -7.251 -8.593 1.00 97.25 76 LEU A CA 1
ATOM 565 C C . LEU A 1 76 ? -15.893 -8.468 -9.297 1.00 97.25 76 LEU A C 1
ATOM 567 O O . LEU A 1 76 ? -16.443 -9.343 -8.634 1.00 97.25 76 LEU A O 1
ATOM 571 N N . GLU A 1 77 ? -15.822 -8.519 -10.631 1.00 94.88 77 GLU A N 1
ATOM 572 C CA . GLU A 1 77 ? -16.228 -9.683 -11.414 1.00 94.88 77 GLU A CA 1
ATOM 573 C C . GLU A 1 77 ? -15.229 -10.826 -11.223 1.00 94.88 77 GLU A C 1
ATOM 575 O O . GLU A 1 77 ? -14.035 -10.658 -11.480 1.00 94.88 77 GLU A O 1
ATOM 580 N N . ASP A 1 78 ? -15.722 -12.011 -10.851 1.00 92.31 78 ASP A N 1
ATOM 581 C CA . ASP A 1 78 ? -14.882 -13.213 -10.749 1.00 92.31 78 ASP A CA 1
ATOM 582 C C . ASP A 1 78 ? -14.370 -13.668 -12.131 1.00 92.31 78 ASP A C 1
ATOM 584 O O . ASP A 1 78 ? -13.313 -14.290 -12.237 1.00 92.31 78 ASP A O 1
ATOM 588 N N . VAL A 1 79 ? -15.110 -13.359 -13.206 1.00 94.69 79 VAL A N 1
ATOM 589 C CA . VAL A 1 79 ? -14.745 -13.695 -14.588 1.00 94.69 79 VAL A CA 1
ATOM 590 C C . VAL A 1 79 ? -14.985 -12.493 -15.488 1.00 94.69 79 VAL A C 1
ATOM 592 O O . VAL A 1 79 ? -16.093 -11.976 -15.573 1.00 94.69 79 VAL A O 1
ATOM 595 N N . THR A 1 80 ? -13.951 -12.073 -16.217 1.00 93.69 80 THR A N 1
ATOM 596 C CA . THR A 1 80 ? -14.077 -11.070 -17.279 1.00 93.69 80 THR A CA 1
ATOM 597 C C . THR A 1 80 ? -13.604 -11.650 -18.603 1.00 93.69 80 THR A C 1
ATOM 599 O O . THR A 1 80 ? -12.485 -12.151 -18.703 1.00 93.69 80 THR A O 1
ATOM 602 N N . VAL A 1 81 ? -14.449 -11.550 -19.629 1.00 96.12 81 VAL A N 1
ATOM 603 C CA . VAL A 1 81 ? -14.143 -12.000 -20.989 1.00 96.12 81 VAL A CA 1
ATOM 604 C C . VAL A 1 81 ? -14.076 -10.786 -21.903 1.00 96.12 81 VAL A C 1
ATOM 606 O O . VAL A 1 81 ? -14.992 -9.968 -21.929 1.00 96.12 81 VAL A O 1
ATOM 609 N N . ILE A 1 82 ? -12.990 -10.687 -22.664 1.00 95.88 82 ILE A N 1
ATOM 610 C CA . ILE A 1 82 ? -12.864 -9.749 -23.778 1.00 95.88 82 ILE A CA 1
ATOM 611 C C . ILE A 1 82 ? -12.763 -10.539 -25.074 1.00 95.88 82 ILE A C 1
ATOM 613 O O . ILE A 1 82 ? -12.146 -11.605 -25.111 1.00 95.88 82 ILE A O 1
ATOM 617 N N . THR A 1 83 ? -13.357 -10.013 -26.135 1.00 94.94 83 THR A N 1
ATOM 618 C CA . THR A 1 83 ? -13.343 -10.622 -27.464 1.00 94.94 83 THR A CA 1
ATOM 619 C C . THR A 1 83 ? -12.881 -9.607 -28.501 1.00 94.94 83 THR A C 1
ATOM 621 O O . THR A 1 83 ? -12.985 -8.397 -28.299 1.00 94.94 83 THR A O 1
ATOM 624 N N . ALA A 1 84 ? -12.333 -10.112 -29.603 1.00 93.62 84 ALA A N 1
ATOM 625 C CA . ALA A 1 84 ? -12.034 -9.332 -30.792 1.00 93.62 84 ALA A CA 1
ATOM 626 C C . ALA A 1 84 ? -12.242 -10.216 -32.025 1.00 93.62 84 ALA A C 1
ATOM 628 O O . ALA A 1 84 ? -11.797 -11.365 -32.041 1.00 93.62 84 ALA A O 1
ATOM 629 N N . THR A 1 85 ? -12.898 -9.667 -33.041 1.00 92.19 85 THR A N 1
ATOM 630 C CA . THR A 1 85 ? -13.004 -10.261 -34.379 1.00 92.19 85 THR A CA 1
ATOM 631 C C . THR A 1 85 ? -11.875 -9.709 -35.239 1.00 92.19 85 THR A C 1
ATOM 633 O O . THR A 1 85 ? -11.702 -8.489 -35.301 1.00 92.19 85 THR A O 1
ATOM 636 N N . ILE A 1 86 ? -11.076 -10.594 -35.837 1.00 91.31 86 ILE A N 1
ATOM 637 C CA . ILE A 1 86 ? -9.846 -10.245 -36.558 1.00 91.31 86 ILE A CA 1
ATOM 638 C C . ILE A 1 86 ? -9.788 -11.023 -37.873 1.00 91.31 86 ILE A C 1
ATOM 640 O O . ILE A 1 86 ? -9.883 -12.252 -37.854 1.00 91.31 86 ILE A O 1
ATOM 644 N N . ASP A 1 87 ? -9.532 -10.323 -38.977 1.00 90.75 87 ASP A N 1
ATOM 645 C CA . ASP A 1 87 ? -9.171 -10.941 -40.251 1.00 90.75 87 ASP A CA 1
ATOM 646 C C . ASP A 1 87 ? -7.717 -11.456 -40.218 1.00 90.75 87 ASP A C 1
ATOM 648 O O . ASP A 1 87 ? -6.757 -10.712 -39.996 1.00 90.75 87 ASP A O 1
ATOM 652 N N . LEU A 1 88 ? -7.523 -12.759 -40.441 1.00 92.88 88 LEU A N 1
ATOM 653 C CA . LEU A 1 88 ? -6.184 -13.351 -40.509 1.00 92.88 88 LEU A CA 1
ATOM 654 C C . LEU A 1 88 ? -5.415 -12.925 -41.768 1.00 92.88 88 LEU A C 1
ATOM 656 O O . LEU A 1 88 ? -4.181 -12.997 -41.776 1.00 92.88 88 LEU A O 1
ATOM 660 N N . GLU A 1 89 ? -6.089 -12.426 -42.804 1.00 92.62 89 GLU A N 1
ATOM 661 C CA . GLU A 1 89 ? -5.415 -11.854 -43.970 1.00 92.62 89 GLU A CA 1
ATOM 662 C C . GLU A 1 89 ? -4.639 -10.577 -43.633 1.00 92.62 89 GLU A C 1
ATOM 664 O O . GLU A 1 89 ? -3.579 -10.333 -44.224 1.00 92.62 89 GLU A O 1
ATOM 669 N N . ASP A 1 90 ? -5.044 -9.824 -42.606 1.00 93.31 90 ASP A N 1
ATOM 670 C CA . ASP A 1 90 ? -4.251 -8.703 -42.096 1.00 93.31 90 ASP A CA 1
ATOM 671 C C . ASP A 1 90 ? -2.920 -9.179 -41.511 1.00 93.31 90 ASP A C 1
ATOM 673 O O . ASP A 1 90 ? -1.876 -8.549 -41.706 1.00 93.31 90 ASP A O 1
ATOM 677 N N . VAL A 1 91 ? -2.914 -10.321 -40.817 1.00 95.06 91 VAL A N 1
ATOM 678 C CA . VAL A 1 91 ? -1.688 -10.939 -40.290 1.00 95.06 91 VAL A CA 1
ATOM 679 C C . VAL A 1 91 ? -0.785 -11.399 -41.430 1.00 95.06 91 VAL A C 1
ATOM 681 O O . VAL A 1 91 ? 0.415 -11.107 -41.422 1.00 95.06 91 VAL A O 1
ATOM 684 N N . ARG A 1 92 ? -1.344 -12.106 -42.416 1.00 94.81 92 ARG A N 1
ATOM 685 C CA . ARG A 1 92 ? -0.605 -12.642 -43.572 1.00 94.81 92 ARG A CA 1
ATOM 686 C C . ARG A 1 92 ? 0.010 -11.519 -44.395 1.00 94.81 92 ARG A C 1
ATOM 688 O O . ARG A 1 92 ? 1.216 -11.531 -44.654 1.00 94.81 92 ARG A O 1
ATOM 695 N N . THR A 1 93 ? -0.783 -10.496 -44.704 1.00 94.31 93 THR A N 1
ATOM 696 C CA . THR A 1 93 ? -0.345 -9.293 -45.417 1.00 94.31 93 THR A CA 1
ATOM 697 C C . THR A 1 93 ? 0.724 -8.533 -44.634 1.00 94.31 93 THR A C 1
ATOM 699 O O . THR A 1 93 ? 1.733 -8.113 -45.205 1.00 94.31 93 THR A O 1
ATOM 702 N N . TYR A 1 94 ? 0.562 -8.372 -43.317 1.00 94.50 94 TYR A N 1
ATOM 703 C CA . TYR A 1 94 ? 1.562 -7.710 -42.477 1.00 94.50 94 TYR A CA 1
ATOM 704 C C . TYR A 1 94 ? 2.890 -8.474 -42.446 1.00 94.50 94 TYR A C 1
ATOM 706 O O . TYR A 1 94 ? 3.953 -7.882 -42.632 1.00 94.50 94 TYR A O 1
ATOM 714 N N . LYS A 1 95 ? 2.852 -9.798 -42.273 1.00 91.75 95 LYS A N 1
ATOM 715 C CA . LYS A 1 95 ? 4.057 -10.638 -42.308 1.00 91.75 95 LYS A CA 1
ATOM 716 C C . LYS A 1 95 ? 4.737 -10.613 -43.674 1.00 91.75 95 LYS A C 1
ATOM 718 O O . LYS A 1 95 ? 5.963 -10.566 -43.721 1.00 91.75 95 LYS A O 1
ATOM 723 N N . HIS A 1 96 ? 3.972 -10.576 -44.766 1.00 90.81 96 HIS A N 1
ATOM 724 C CA . HIS A 1 96 ? 4.521 -10.432 -46.116 1.00 90.81 96 HIS A CA 1
ATOM 725 C C . HIS A 1 96 ? 5.288 -9.111 -46.291 1.00 90.81 96 HIS A C 1
ATOM 727 O O . HIS A 1 96 ? 6.372 -9.099 -46.875 1.00 90.81 96 HIS A O 1
ATOM 733 N N . LYS A 1 97 ? 4.793 -8.007 -45.708 1.00 90.12 97 LYS A N 1
ATOM 734 C CA . LYS A 1 97 ? 5.516 -6.719 -45.680 1.00 90.12 97 LYS A CA 1
ATOM 735 C C . LYS A 1 97 ? 6.861 -6.812 -44.939 1.00 90.12 97 LYS A C 1
ATOM 737 O O . LYS A 1 97 ? 7.773 -6.046 -45.238 1.00 90.12 97 LYS A O 1
ATOM 742 N N . LEU A 1 98 ? 7.024 -7.765 -44.016 1.00 87.50 98 LEU A N 1
ATOM 743 C CA . LEU A 1 98 ? 8.262 -8.030 -43.269 1.00 87.50 98 LEU A CA 1
ATOM 744 C C . LEU A 1 98 ? 9.184 -9.044 -43.982 1.00 87.50 98 LEU A C 1
ATOM 746 O O . LEU A 1 98 ? 9.735 -9.952 -43.352 1.00 87.50 98 LEU A O 1
ATOM 750 N N . GLY A 1 99 ? 9.386 -8.880 -45.293 1.00 78.81 99 GLY A N 1
ATOM 751 C CA . GLY A 1 99 ? 10.098 -9.843 -46.146 1.00 78.81 99 GLY A CA 1
ATOM 752 C C . GLY A 1 99 ? 11.520 -10.209 -45.692 1.00 78.81 99 GLY A C 1
ATOM 753 O O . GLY A 1 99 ? 11.945 -11.348 -45.891 1.00 78.81 99 GLY A O 1
ATOM 754 N N . SER A 1 100 ? 12.219 -9.308 -44.988 1.00 81.38 100 SER A N 1
ATOM 755 C CA . SER A 1 100 ? 13.564 -9.540 -44.426 1.00 81.38 100 SER A CA 1
ATOM 756 C C . SER A 1 100 ? 13.637 -10.694 -43.419 1.00 81.38 100 SER A C 1
ATOM 758 O O . SER A 1 100 ? 14.719 -11.184 -43.107 1.00 81.38 100 SER A O 1
ATOM 760 N N . ARG A 1 101 ? 12.495 -11.157 -42.899 1.00 82.19 101 ARG A N 1
ATOM 761 C CA . ARG A 1 101 ? 12.432 -12.265 -41.939 1.00 82.19 101 ARG A CA 1
ATOM 762 C C . ARG A 1 101 ? 12.318 -13.643 -42.589 1.00 82.19 101 ARG A C 1
ATOM 764 O O . ARG A 1 101 ? 12.442 -14.636 -41.876 1.00 82.19 101 ARG A O 1
ATOM 771 N N . SER A 1 102 ? 12.112 -13.713 -43.902 1.00 83.00 102 SER A N 1
ATOM 772 C CA . SER A 1 102 ? 11.890 -14.974 -44.624 1.00 83.00 102 SER A CA 1
ATOM 773 C C . SER A 1 102 ? 13.119 -15.890 -44.594 1.00 83.00 102 SER A C 1
ATOM 775 O O . SER A 1 102 ? 12.980 -17.095 -44.410 1.00 83.00 102 SER A O 1
ATOM 777 N N . GLU A 1 103 ? 14.330 -15.329 -44.676 1.00 84.38 103 GLU A N 1
ATOM 778 C CA . GLU A 1 103 ? 15.583 -16.100 -44.580 1.00 84.38 103 GLU A CA 1
ATOM 779 C C . GLU A 1 103 ? 15.791 -16.692 -43.176 1.00 84.38 103 GLU A C 1
ATOM 781 O O . GLU A 1 103 ? 16.161 -17.860 -43.014 1.00 84.38 103 GLU A O 1
ATOM 786 N N . LEU A 1 104 ? 15.489 -15.907 -42.135 1.00 86.25 104 LEU A N 1
ATOM 787 C CA . LEU A 1 104 ? 15.512 -16.394 -40.754 1.00 86.25 104 LEU A CA 1
ATOM 788 C C . LEU A 1 104 ? 14.436 -17.457 -40.510 1.00 86.25 104 LEU A C 1
ATOM 790 O O . LEU A 1 104 ? 14.659 -18.381 -39.734 1.00 86.25 104 LEU A O 1
ATOM 794 N N . ALA A 1 105 ? 13.273 -17.332 -41.150 1.00 88.00 105 ALA A N 1
ATOM 795 C CA . ALA A 1 105 ? 12.216 -18.333 -41.068 1.00 88.00 105 ALA A CA 1
ATOM 796 C C . ALA A 1 105 ? 12.653 -19.656 -41.711 1.00 88.00 105 ALA A C 1
ATOM 798 O O . ALA A 1 105 ? 12.559 -20.700 -41.068 1.00 88.00 105 ALA A O 1
ATOM 799 N N . ALA A 1 106 ? 13.221 -19.603 -42.920 1.00 88.06 106 ALA A N 1
ATOM 800 C CA . ALA A 1 106 ? 13.684 -20.781 -43.656 1.00 88.06 106 ALA A CA 1
ATOM 801 C C . ALA A 1 106 ? 14.806 -21.554 -42.940 1.00 88.06 106 ALA A C 1
ATOM 803 O O . ALA A 1 106 ? 14.889 -22.774 -43.056 1.00 88.06 106 ALA A O 1
ATOM 804 N N . SER A 1 107 ? 15.658 -20.857 -42.184 1.00 88.75 107 SER A N 1
ATOM 805 C CA . SER A 1 107 ? 16.726 -21.469 -41.379 1.00 88.75 107 SER A CA 1
ATOM 806 C C . SER A 1 107 ? 16.279 -21.907 -39.978 1.00 88.75 107 SER A C 1
ATOM 808 O O . SER A 1 107 ? 17.053 -22.541 -39.255 1.00 88.75 107 SER A O 1
ATOM 810 N N . SER A 1 108 ? 15.047 -21.589 -39.567 1.00 89.88 108 SER A N 1
ATOM 811 C CA . SER A 1 108 ? 14.549 -21.944 -38.240 1.00 89.88 108 SER A CA 1
ATOM 812 C C . SER A 1 108 ? 14.121 -23.411 -38.165 1.00 89.88 108 SER A C 1
ATOM 814 O O . SER A 1 108 ? 13.544 -23.968 -39.097 1.00 89.88 108 SER A O 1
ATOM 816 N N . LYS A 1 109 ? 14.414 -24.063 -37.034 1.00 92.94 109 LYS A N 1
ATOM 817 C CA . LYS A 1 109 ? 13.953 -25.432 -36.788 1.00 92.94 109 LYS A CA 1
ATOM 818 C C . LYS A 1 109 ? 12.426 -25.423 -36.612 1.00 92.94 109 LYS A C 1
ATOM 820 O O . LYS A 1 109 ? 11.949 -24.667 -35.759 1.00 92.94 109 LYS A O 1
ATOM 825 N N . PRO A 1 110 ? 11.682 -26.277 -37.333 1.00 93.31 110 PRO A N 1
ATOM 826 C CA . PRO A 1 110 ? 10.232 -26.307 -37.231 1.00 93.31 110 PRO A CA 1
ATOM 827 C C . PRO A 1 110 ? 9.775 -26.817 -35.863 1.00 93.31 110 PRO A C 1
ATOM 829 O O . PRO A 1 110 ? 10.425 -27.670 -35.243 1.00 93.31 110 PRO A O 1
ATOM 832 N N . PHE A 1 111 ? 8.633 -26.315 -35.403 1.00 95.44 111 PHE A N 1
ATOM 833 C CA . PHE A 1 111 ? 7.931 -26.834 -34.239 1.00 95.44 111 PHE A CA 1
ATOM 834 C C . PHE A 1 111 ? 7.120 -28.086 -34.621 1.00 95.44 111 PHE A C 1
ATOM 836 O O . PHE A 1 111 ? 6.680 -28.231 -35.766 1.00 95.44 111 PHE A O 1
ATOM 843 N N . PRO A 1 112 ? 6.890 -29.015 -33.675 1.00 96.31 112 PRO A N 1
ATOM 844 C CA . PRO A 1 112 ? 5.908 -30.076 -33.861 1.00 96.31 112 PRO A CA 1
ATOM 845 C C . PRO A 1 112 ? 4.534 -29.482 -34.190 1.00 96.31 112 PRO A C 1
ATOM 847 O O . PRO A 1 112 ? 4.082 -28.551 -33.525 1.00 96.31 112 PRO A O 1
ATOM 850 N N . ARG A 1 113 ? 3.869 -30.029 -35.211 1.00 96.31 113 ARG A N 1
ATOM 851 C CA . ARG A 1 113 ? 2.541 -29.591 -35.654 1.00 96.31 113 ARG A CA 1
ATOM 852 C C . ARG A 1 113 ? 1.517 -30.651 -35.289 1.00 96.31 113 ARG A C 1
ATOM 854 O O . ARG A 1 113 ? 1.694 -31.817 -35.633 1.00 96.31 113 ARG A O 1
ATOM 861 N N . ILE A 1 114 ? 0.462 -30.230 -34.604 1.00 96.31 114 ILE A N 1
ATOM 862 C CA . ILE A 1 114 ? -0.698 -31.063 -34.300 1.00 96.31 114 ILE A CA 1
ATOM 863 C C . ILE A 1 114 ? -1.806 -30.602 -35.238 1.00 96.31 114 ILE A C 1
ATOM 865 O O . ILE A 1 114 ? -2.295 -29.482 -35.111 1.00 96.31 114 ILE A O 1
ATOM 869 N N . CYS A 1 115 ? -2.166 -31.441 -36.204 1.00 95.50 115 CYS A N 1
ATOM 870 C CA . CYS A 1 115 ? -3.301 -31.167 -37.075 1.00 95.50 115 CYS A CA 1
ATOM 871 C C . CYS A 1 115 ? -4.587 -31.445 -36.291 1.00 95.50 115 CYS A C 1
ATOM 873 O O . CYS A 1 115 ? -4.828 -32.585 -35.896 1.00 95.50 115 CYS A O 1
ATOM 875 N N . ALA A 1 116 ? -5.384 -30.407 -36.052 1.00 93.81 116 ALA A N 1
ATOM 876 C CA . ALA A 1 116 ? -6.714 -30.526 -35.471 1.00 93.81 116 ALA A CA 1
ATOM 877 C C . ALA A 1 116 ? -7.759 -30.428 -36.588 1.00 93.81 116 ALA A C 1
ATOM 879 O O . ALA A 1 116 ? -7.659 -29.546 -37.438 1.00 93.81 116 ALA A O 1
ATOM 880 N N . ASP A 1 117 ? -8.751 -31.320 -36.578 1.00 95.12 117 ASP A N 1
ATOM 881 C CA . ASP A 1 117 ? -9.911 -31.260 -37.476 1.00 95.12 117 ASP A CA 1
ATOM 882 C C . ASP A 1 117 ? -10.912 -30.219 -36.947 1.00 95.12 117 ASP A C 1
ATOM 884 O O . ASP A 1 117 ? -11.916 -30.540 -36.311 1.00 95.12 117 ASP A O 1
ATOM 888 N N . PHE A 1 118 ? -10.526 -28.946 -37.064 1.00 93.38 118 PHE A N 1
ATOM 889 C CA . PHE A 1 118 ? -11.259 -27.796 -36.544 1.00 93.38 118 PHE A CA 1
ATOM 890 C C . PHE A 1 118 ? -10.938 -26.539 -37.360 1.00 93.38 118 PHE A C 1
ATOM 892 O O . PHE A 1 118 ? -9.776 -26.287 -37.687 1.00 93.38 118 PHE A O 1
ATOM 899 N N . ALA A 1 119 ? -11.958 -25.727 -37.641 1.00 90.38 119 ALA A N 1
ATOM 900 C CA . ALA A 1 119 ? -11.818 -24.427 -38.286 1.00 90.38 119 ALA A CA 1
ATOM 901 C C . ALA A 1 119 ? -12.054 -23.303 -37.266 1.00 90.38 119 ALA A C 1
ATOM 903 O O . ALA A 1 119 ? -13.020 -23.337 -36.511 1.00 90.38 119 ALA A O 1
ATOM 904 N N . LEU A 1 120 ? -11.158 -22.310 -37.241 1.00 88.62 120 LEU A N 1
ATOM 905 C CA . LEU A 1 120 ? -11.285 -21.121 -36.383 1.00 88.62 120 LEU A CA 1
ATOM 906 C C . LEU A 1 120 ? -12.303 -20.099 -36.917 1.00 88.62 120 LEU A C 1
ATOM 908 O O . LEU A 1 120 ? -12.783 -19.280 -36.141 1.00 88.62 120 LEU A O 1
ATOM 912 N N . SER A 1 121 ? -12.605 -20.145 -38.216 1.00 85.81 121 SER A N 1
ATOM 913 C CA . SER A 1 121 ? -13.627 -19.341 -38.888 1.00 85.81 121 SER A CA 1
ATOM 914 C C . SER A 1 121 ? -14.440 -20.227 -39.831 1.00 85.81 121 SER A C 1
ATOM 916 O O . SER A 1 121 ? -13.884 -21.136 -40.457 1.00 85.81 121 SER A O 1
ATOM 918 N N . GLU A 1 122 ? -15.745 -19.974 -39.938 1.00 77.00 122 GLU A N 1
ATOM 919 C CA . GLU A 1 122 ? -16.630 -20.674 -40.871 1.00 77.00 122 GLU A CA 1
ATOM 920 C C . GLU A 1 122 ? -16.953 -19.755 -42.064 1.00 77.00 122 GLU A C 1
ATOM 922 O O . GLU A 1 122 ? -17.030 -18.534 -41.949 1.00 77.00 122 GLU A O 1
ATOM 927 N N . GLY A 1 123 ? -17.110 -20.325 -43.263 1.00 62.41 123 GLY A N 1
ATOM 928 C CA . GLY A 1 123 ? -17.255 -19.563 -44.516 1.00 62.41 123 GLY A CA 1
ATOM 929 C C . GLY A 1 123 ? -18.550 -18.748 -44.665 1.00 62.41 123 GLY A C 1
ATOM 930 O O . GLY A 1 123 ? -18.776 -18.181 -45.731 1.00 62.41 123 GLY A O 1
ATOM 931 N N . GLU A 1 124 ? -19.396 -18.694 -43.633 1.00 61.72 124 GLU A N 1
ATOM 932 C CA . GLU A 1 124 ? -20.696 -18.007 -43.624 1.00 61.72 124 GLU A CA 1
ATOM 933 C C . GLU A 1 124 ? -20.767 -16.838 -42.615 1.00 61.72 124 GLU A C 1
ATOM 935 O O . GLU A 1 124 ? -21.829 -16.243 -42.424 1.00 61.72 124 GLU A O 1
ATOM 940 N N . ASP A 1 125 ? -19.636 -16.439 -42.019 1.00 62.78 125 ASP A N 1
ATOM 941 C CA . ASP A 1 125 ? -19.527 -15.412 -40.966 1.00 62.78 125 ASP A CA 1
ATOM 942 C C . ASP A 1 125 ? -19.734 -13.953 -41.450 1.00 62.78 125 ASP A C 1
ATOM 944 O O . ASP A 1 125 ? -19.196 -12.996 -40.888 1.00 62.78 125 ASP A O 1
ATOM 948 N N . TYR A 1 126 ? -20.580 -13.727 -42.461 1.00 63.84 126 TYR A N 1
ATOM 949 C CA . TYR A 1 126 ? -20.916 -12.388 -42.971 1.00 63.84 126 TYR A CA 1
ATOM 950 C C . TYR A 1 126 ? -21.624 -11.493 -41.931 1.00 63.84 126 TYR A C 1
ATOM 952 O O . TYR A 1 126 ? -21.698 -10.276 -42.088 1.00 63.84 126 TYR A O 1
ATOM 960 N N . ASN A 1 127 ? -22.118 -12.073 -40.835 1.00 61.47 127 ASN A N 1
ATOM 961 C CA . ASN A 1 127 ? -22.686 -11.329 -39.708 1.00 61.47 127 ASN A CA 1
ATOM 962 C C . ASN A 1 127 ? -21.611 -10.792 -38.735 1.00 61.47 127 ASN A C 1
ATOM 964 O O . ASN A 1 127 ? -21.932 -9.983 -37.867 1.00 61.47 127 ASN A O 1
ATOM 968 N N . LEU A 1 128 ? -20.347 -11.214 -38.882 1.00 61.94 128 LEU A N 1
ATOM 969 C CA . LEU A 1 128 ? -19.199 -10.811 -38.059 1.00 61.94 128 LEU A CA 1
ATOM 970 C C . LEU A 1 128 ? -18.235 -9.860 -38.792 1.00 61.94 128 LEU A C 1
ATOM 972 O O . LEU A 1 128 ? -17.173 -9.559 -38.260 1.00 61.94 128 LEU A O 1
ATOM 976 N N . LEU A 1 129 ? -18.616 -9.316 -39.956 1.00 62.78 129 LEU A N 1
ATOM 977 C CA . LEU A 1 129 ? -17.794 -8.436 -40.819 1.00 62.78 129 LEU A CA 1
ATOM 978 C C . LEU A 1 129 ? -17.362 -7.094 -40.195 1.00 62.78 129 LEU A C 1
ATOM 980 O O . LEU A 1 129 ? -16.885 -6.205 -40.899 1.00 62.78 129 LEU A O 1
ATOM 984 N N . THR A 1 130 ? -17.567 -6.894 -38.894 1.00 68.12 130 THR A N 1
ATOM 985 C CA . THR A 1 130 ? -17.080 -5.696 -38.210 1.00 68.12 130 THR A CA 1
ATOM 986 C C . THR A 1 130 ? -15.783 -6.042 -37.496 1.00 68.12 130 THR A C 1
ATOM 988 O O . THR A 1 130 ? -15.798 -6.514 -36.358 1.00 68.12 130 THR A O 1
ATOM 991 N N . ASP A 1 131 ? -14.661 -5.796 -38.170 1.00 77.88 131 ASP A N 1
ATOM 992 C CA . ASP A 1 131 ? -13.342 -5.987 -37.576 1.00 77.88 131 ASP A CA 1
ATOM 993 C C . ASP A 1 131 ? -13.172 -5.119 -36.332 1.00 77.88 131 ASP A C 1
ATOM 995 O O . ASP A 1 131 ? -13.570 -3.944 -36.279 1.00 77.88 131 ASP A O 1
ATOM 999 N N . SER A 1 132 ? -12.547 -5.703 -35.313 1.00 88.19 132 SER A N 1
ATOM 1000 C CA . SER A 1 132 ? -12.209 -4.975 -34.097 1.00 88.19 132 SER A CA 1
ATOM 1001 C C . SER A 1 132 ? -11.130 -3.947 -34.404 1.00 88.19 132 SER A C 1
ATOM 1003 O O . SER A 1 132 ? -10.004 -4.274 -34.774 1.00 88.19 132 SER A O 1
ATOM 1005 N N . LYS A 1 133 ? -11.490 -2.672 -34.257 1.00 91.69 133 LYS A N 1
ATOM 1006 C CA . LYS A 1 133 ? -10.594 -1.554 -34.549 1.00 91.69 133 LYS A CA 1
ATOM 1007 C C . LYS A 1 133 ? -9.554 -1.383 -33.450 1.00 91.69 133 LYS A C 1
ATOM 1009 O O . LYS A 1 133 ? -9.806 -1.674 -32.283 1.00 91.69 133 LYS A O 1
ATOM 1014 N N . ALA A 1 134 ? -8.404 -0.833 -33.830 1.00 95.19 134 ALA A N 1
ATOM 1015 C CA . ALA A 1 134 ? -7.383 -0.433 -32.877 1.00 95.19 134 ALA A CA 1
ATOM 1016 C C . ALA A 1 134 ? -7.950 0.552 -31.838 1.00 95.19 134 ALA A C 1
ATOM 1018 O O . ALA A 1 134 ? -8.623 1.529 -32.180 1.00 95.19 134 ALA A O 1
ATOM 1019 N N . VAL A 1 135 ? -7.638 0.304 -30.569 1.00 95.69 135 VAL A N 1
ATOM 1020 C CA . VAL A 1 135 ? -7.997 1.139 -29.425 1.00 95.69 135 VAL A CA 1
ATOM 1021 C C . VAL A 1 135 ? -6.743 1.696 -28.764 1.00 95.69 135 VAL A C 1
ATOM 1023 O O . VAL A 1 135 ? -5.693 1.053 -28.688 1.00 95.69 135 VAL A O 1
ATOM 1026 N N . THR A 1 136 ? -6.842 2.917 -28.242 1.00 94.88 136 THR A N 1
ATOM 1027 C CA . THR A 1 136 ? -5.803 3.451 -27.359 1.00 94.88 136 THR A CA 1
ATOM 1028 C C . THR A 1 136 ? -5.948 2.807 -25.988 1.00 94.88 136 THR A C 1
ATOM 1030 O O . THR A 1 136 ? -6.972 2.980 -25.331 1.00 94.88 136 THR A O 1
ATOM 1033 N N . PHE A 1 137 ? -4.918 2.081 -25.551 1.00 95.19 137 PHE A N 1
ATOM 1034 C CA . PHE A 1 137 ? -4.911 1.470 -24.225 1.00 95.19 137 PHE A CA 1
ATOM 1035 C C . PHE A 1 137 ? -4.992 2.557 -23.146 1.00 95.19 137 PHE A C 1
ATOM 1037 O O . PHE A 1 137 ? -4.123 3.431 -23.069 1.00 95.19 137 PHE A O 1
ATOM 1044 N N . ARG A 1 138 ? -6.019 2.500 -22.295 1.00 96.75 138 ARG A N 1
ATOM 1045 C CA . ARG A 1 138 ? -6.177 3.432 -21.176 1.00 96.75 138 ARG A CA 1
ATOM 1046 C C . ARG A 1 138 ? -5.359 2.935 -19.990 1.00 96.75 138 ARG A C 1
ATOM 1048 O O . ARG A 1 138 ? -5.723 1.945 -19.358 1.00 96.75 138 ARG A O 1
ATOM 1055 N N . LEU A 1 139 ? -4.273 3.641 -19.688 1.00 97.00 139 LEU A N 1
ATOM 1056 C CA . LEU A 1 139 ? -3.532 3.472 -18.439 1.00 97.00 139 LEU A CA 1
ATOM 1057 C C . LEU A 1 139 ? -4.227 4.246 -17.319 1.00 97.00 139 LEU A C 1
ATOM 1059 O O . LEU A 1 139 ? -4.688 5.369 -17.532 1.00 97.00 139 LEU A O 1
ATOM 1063 N N . LEU A 1 140 ? -4.285 3.640 -16.137 1.00 97.81 140 LEU A N 1
ATOM 1064 C CA . LEU A 1 140 ? -4.748 4.306 -14.927 1.00 97.81 140 LEU A CA 1
ATOM 1065 C C . LEU A 1 140 ? -3.654 5.222 -14.373 1.00 97.81 140 LEU A C 1
ATOM 1067 O O . LEU A 1 140 ? -2.458 4.957 -14.527 1.00 97.81 140 LEU A O 1
ATOM 1071 N N . SER A 1 141 ? -4.057 6.314 -13.726 1.00 98.19 141 SER A N 1
ATOM 1072 C CA . SER A 1 141 ? -3.122 7.116 -12.939 1.00 98.19 141 SER A CA 1
ATOM 1073 C C . SER A 1 141 ? -2.666 6.330 -11.698 1.00 98.19 141 SER A C 1
ATOM 1075 O O . SER A 1 141 ? -3.398 5.460 -11.223 1.00 98.19 141 SER A O 1
ATOM 1077 N N . PRO A 1 142 ? -1.496 6.635 -11.104 1.00 98.25 142 PRO A N 1
ATOM 1078 C CA . PRO A 1 142 ? -1.068 5.970 -9.871 1.00 98.25 142 PRO A CA 1
ATOM 1079 C C . PRO A 1 142 ? -2.093 6.087 -8.735 1.00 98.25 142 PRO A C 1
ATOM 1081 O O . PRO A 1 142 ? -2.296 5.147 -7.976 1.00 98.25 142 PRO A O 1
ATOM 1084 N N . GLU A 1 143 ? -2.768 7.231 -8.627 1.00 98.38 143 GLU A N 1
ATOM 1085 C CA . GLU A 1 143 ? -3.818 7.458 -7.635 1.00 98.38 143 GLU A CA 1
ATOM 1086 C C . GLU A 1 143 ? -5.073 6.623 -7.918 1.00 98.38 143 GLU A C 1
ATOM 1088 O O . GLU A 1 143 ? -5.694 6.136 -6.976 1.00 98.38 143 GLU A O 1
ATOM 1093 N N . GLU A 1 144 ? -5.429 6.415 -9.191 1.00 98.44 144 GLU A N 1
ATOM 1094 C CA . GLU A 1 144 ? -6.510 5.503 -9.582 1.00 98.44 144 GLU A CA 1
ATOM 1095 C C . GLU A 1 144 ? -6.142 4.039 -9.294 1.00 98.44 144 GLU A C 1
ATOM 1097 O O . GLU A 1 144 ? -6.981 3.299 -8.783 1.00 98.44 144 GLU A O 1
ATOM 1102 N N . GLU A 1 145 ? -4.894 3.626 -9.552 1.00 98.62 145 GLU A N 1
ATOM 1103 C CA . GLU A 1 145 ? -4.401 2.289 -9.189 1.00 98.62 145 GLU A CA 1
ATOM 1104 C C . GLU A 1 145 ? -4.481 2.057 -7.671 1.00 98.62 145 GLU A C 1
ATOM 1106 O O . GLU A 1 145 ? -4.976 1.018 -7.236 1.00 98.62 145 GLU A O 1
ATOM 1111 N N . ILE A 1 146 ? -4.071 3.039 -6.856 1.00 98.69 146 ILE A N 1
ATOM 1112 C CA . ILE A 1 146 ? -4.170 2.976 -5.385 1.00 98.69 146 ILE A CA 1
ATOM 1113 C C . ILE A 1 146 ? -5.631 2.984 -4.915 1.00 98.69 146 ILE A C 1
ATOM 1115 O O . ILE A 1 146 ? -5.973 2.321 -3.937 1.00 98.69 146 ILE A O 1
ATOM 1119 N N . ARG A 1 147 ? -6.515 3.712 -5.603 1.00 98.56 147 ARG A N 1
ATOM 1120 C CA . ARG A 1 147 ? -7.944 3.747 -5.274 1.00 98.56 147 ARG A CA 1
ATOM 1121 C C . ARG A 1 147 ? -8.622 2.400 -5.527 1.00 98.56 147 ARG A C 1
ATOM 1123 O O . ARG A 1 147 ? -9.528 2.041 -4.779 1.00 98.56 147 ARG A O 1
ATOM 1130 N N . LEU A 1 148 ? -8.231 1.691 -6.583 1.00 98.69 148 LEU A N 1
ATOM 1131 C CA . LEU A 1 148 ? -8.927 0.497 -7.062 1.00 98.69 148 LEU A CA 1
ATOM 1132 C C . LEU A 1 148 ? -8.300 -0.813 -6.566 1.00 98.69 148 LEU A C 1
ATOM 1134 O O . LEU A 1 148 ? -9.020 -1.659 -6.045 1.00 98.69 148 LEU A O 1
ATOM 1138 N N . GLY A 1 149 ? -6.981 -0.983 -6.675 1.00 98.44 149 GLY A N 1
ATOM 1139 C CA . GLY A 1 149 ? -6.305 -2.253 -6.374 1.00 98.44 149 GLY A CA 1
ATOM 1140 C C . GLY A 1 149 ? -6.460 -2.708 -4.922 1.00 98.44 149 GLY A C 1
ATOM 1141 O O . GLY A 1 149 ? -7.089 -3.739 -4.675 1.00 98.44 149 GLY A O 1
ATOM 1142 N N . PRO A 1 150 ? -5.979 -1.921 -3.943 1.00 98.81 150 PRO A N 1
ATOM 1143 C CA . PRO A 1 150 ? -6.205 -2.189 -2.526 1.00 98.81 150 PRO A CA 1
ATOM 1144 C C . PRO A 1 150 ? -7.687 -2.359 -2.152 1.00 98.81 150 PRO A C 1
ATOM 1146 O O . PRO A 1 150 ? -8.001 -3.150 -1.267 1.00 98.81 150 PRO A O 1
ATOM 1149 N N . ALA A 1 151 ? -8.607 -1.660 -2.826 1.00 98.81 151 ALA A N 1
ATOM 1150 C CA . ALA A 1 151 ? -10.042 -1.756 -2.554 1.00 98.81 151 ALA A CA 1
ATOM 1151 C C . ALA A 1 151 ? -10.630 -3.103 -3.004 1.00 98.81 151 ALA A C 1
ATOM 1153 O O . ALA A 1 151 ? -11.325 -3.756 -2.225 1.00 98.81 151 ALA A O 1
ATOM 1154 N N . CYS A 1 152 ? -10.307 -3.557 -4.218 1.00 98.75 152 CYS A N 1
ATOM 1155 C CA . CYS A 1 152 ? -10.667 -4.896 -4.689 1.00 98.75 152 CYS A CA 1
ATOM 1156 C C . CYS A 1 152 ? -10.012 -5.993 -3.833 1.00 98.75 152 CYS A C 1
ATOM 1158 O O . CYS A 1 152 ? -10.637 -7.009 -3.538 1.00 98.75 152 CYS A O 1
ATOM 1160 N N . TRP A 1 153 ? -8.775 -5.776 -3.377 1.00 98.75 153 TRP A N 1
ATOM 1161 C CA . TRP A 1 153 ? -8.091 -6.710 -2.483 1.00 98.75 153 TRP A CA 1
ATOM 1162 C C . TRP A 1 153 ? -8.777 -6.834 -1.121 1.00 98.75 153 TRP A C 1
ATOM 1164 O O . TRP A 1 153 ? -8.958 -7.951 -0.636 1.00 98.75 153 TRP A O 1
ATOM 1174 N N . LEU A 1 154 ? -9.211 -5.715 -0.525 1.00 98.81 154 LEU A N 1
ATOM 1175 C CA . LEU A 1 154 ? -10.031 -5.752 0.685 1.00 98.81 154 LEU A CA 1
ATOM 1176 C C . LEU A 1 154 ? -11.349 -6.489 0.426 1.00 98.81 154 LEU A C 1
ATOM 1178 O O . LEU A 1 154 ? -11.697 -7.376 1.198 1.00 98.81 154 LEU A O 1
ATOM 1182 N N . TRP A 1 155 ? -12.039 -6.220 -0.684 1.00 98.62 155 TRP A N 1
ATOM 1183 C CA . TRP A 1 155 ? -13.278 -6.934 -1.011 1.00 98.62 155 TRP A CA 1
ATOM 1184 C C . TRP A 1 155 ? -13.103 -8.459 -1.006 1.00 98.62 155 TRP A C 1
ATOM 1186 O O . TRP A 1 155 ? -13.856 -9.172 -0.335 1.00 98.62 155 TRP A O 1
ATOM 1196 N N . ASP A 1 156 ? -12.073 -8.959 -1.691 1.00 98.38 156 ASP A N 1
ATOM 1197 C CA . ASP A 1 156 ? -11.777 -10.389 -1.716 1.00 98.38 156 ASP A CA 1
ATOM 1198 C C . ASP A 1 156 ? -11.416 -10.936 -0.332 1.00 98.38 156 ASP A C 1
ATOM 1200 O O . ASP A 1 156 ? -11.890 -12.011 0.043 1.00 98.38 156 ASP A O 1
ATOM 1204 N N . TYR A 1 157 ? -10.632 -10.197 0.457 1.00 97.62 157 TYR A N 1
ATOM 1205 C CA . TYR A 1 157 ? -10.325 -10.580 1.836 1.00 97.62 157 TYR A CA 1
ATOM 1206 C C . TYR A 1 157 ? -11.588 -10.677 2.698 1.00 97.62 157 TYR A C 1
ATOM 1208 O O . TYR A 1 157 ? -11.766 -11.655 3.427 1.00 97.62 157 TYR A O 1
ATOM 1216 N N . LEU A 1 158 ? -12.488 -9.694 2.617 1.00 97.81 158 LEU A N 1
ATOM 1217 C CA . LEU A 1 158 ? -13.709 -9.668 3.418 1.00 97.81 158 LEU A CA 1
ATOM 1218 C C . LEU A 1 158 ? -14.628 -10.833 3.057 1.00 97.81 158 LEU A C 1
ATOM 1220 O O . LEU A 1 158 ? -14.991 -11.630 3.923 1.00 97.81 158 LEU A O 1
ATOM 1224 N N . ARG A 1 159 ? -14.965 -10.973 1.769 1.00 96.75 159 ARG A N 1
ATOM 1225 C CA . ARG A 1 159 ? -15.931 -11.987 1.334 1.00 96.75 159 ARG A CA 1
ATOM 1226 C C . ARG A 1 159 ? -15.426 -13.406 1.585 1.00 96.75 159 ARG A C 1
ATOM 1228 O O . ARG A 1 159 ? -16.239 -14.276 1.889 1.00 96.75 159 ARG A O 1
ATOM 1235 N N . ARG A 1 160 ? -14.110 -13.643 1.528 1.00 97.19 160 ARG A N 1
ATOM 1236 C CA . ARG A 1 160 ? -13.517 -14.982 1.695 1.00 97.19 160 ARG A CA 1
ATOM 1237 C C . ARG A 1 160 ? -13.150 -15.329 3.138 1.00 97.19 160 ARG A C 1
ATOM 1239 O O . ARG A 1 160 ? -13.117 -16.506 3.471 1.00 97.19 160 ARG A O 1
ATOM 1246 N N . SER A 1 161 ? -12.898 -14.341 3.999 1.00 96.06 161 SER A N 1
ATOM 1247 C CA . SER A 1 161 ? -12.516 -14.581 5.404 1.00 96.06 161 SER A CA 1
ATOM 1248 C C . SER A 1 161 ? -13.682 -14.973 6.316 1.00 96.06 161 SER A C 1
ATOM 1250 O O . SER A 1 161 ? -13.454 -15.468 7.419 1.00 96.06 161 SER A O 1
ATOM 1252 N N . GLY A 1 162 ? -14.925 -14.726 5.890 1.00 94.12 162 GLY A N 1
ATOM 1253 C CA . GLY A 1 162 ? -16.113 -14.947 6.719 1.00 94.12 162 GLY A CA 1
ATOM 1254 C C . GLY A 1 162 ? -16.305 -13.906 7.830 1.00 94.12 162 GLY A C 1
ATOM 1255 O O . GLY A 1 162 ? -17.099 -14.134 8.739 1.00 94.12 162 GLY A O 1
ATOM 1256 N N . GLN A 1 163 ? -15.586 -12.782 7.777 1.00 96.56 163 GLN A N 1
ATOM 1257 C CA . GLN A 1 163 ? -15.695 -11.698 8.757 1.00 96.56 163 GLN A CA 1
ATOM 1258 C C . GLN A 1 163 ? -16.850 -10.743 8.433 1.00 96.56 163 GLN A C 1
ATOM 1260 O O . GLN A 1 163 ? -17.313 -10.664 7.296 1.00 96.56 163 GLN A O 1
ATOM 1265 N N . GLY A 1 164 ? -17.319 -10.014 9.449 1.00 95.75 164 GLY A N 1
ATOM 1266 C CA . GLY A 1 164 ? -18.469 -9.108 9.347 1.00 95.75 164 GLY A CA 1
ATOM 1267 C C . GLY A 1 164 ? -18.120 -7.686 8.900 1.00 95.75 164 GLY A C 1
ATOM 1268 O O . GLY A 1 164 ? -19.015 -6.859 8.738 1.00 95.75 164 GLY A O 1
ATOM 1269 N N . GLY A 1 165 ? -16.832 -7.377 8.727 1.00 98.19 165 GLY A N 1
ATOM 1270 C CA . GLY A 1 165 ? -16.369 -6.055 8.322 1.00 98.19 165 GLY A CA 1
ATOM 1271 C C . GLY A 1 165 ? -14.949 -5.744 8.783 1.00 98.19 165 GLY A C 1
ATOM 1272 O O . GLY A 1 165 ? -14.146 -6.640 9.046 1.00 98.19 165 GLY A O 1
ATOM 1273 N N . TYR A 1 166 ? -14.668 -4.452 8.913 1.00 98.81 166 TYR A N 1
ATOM 1274 C CA . TYR A 1 166 ? -13.373 -3.890 9.263 1.00 98.81 166 TYR A CA 1
ATOM 1275 C C . TYR A 1 166 ? -13.436 -2.991 10.491 1.00 98.81 166 TYR A C 1
ATOM 1277 O O . TYR A 1 166 ? -14.386 -2.227 10.672 1.00 98.81 166 TYR A O 1
ATOM 1285 N N . PHE A 1 167 ? -12.372 -3.033 11.287 1.00 98.81 167 PHE A N 1
ATOM 1286 C CA . PHE A 1 167 ? -12.088 -2.084 12.352 1.00 98.81 167 PHE A CA 1
ATOM 1287 C C . PHE A 1 167 ? -10.814 -1.307 12.013 1.00 98.81 167 PHE A C 1
ATOM 1289 O O . PHE A 1 167 ? -9.773 -1.909 11.753 1.00 98.81 167 PHE A O 1
ATOM 1296 N N . LEU A 1 168 ? -10.870 0.025 12.045 1.00 98.88 168 LEU A N 1
ATOM 1297 C CA . LEU A 1 168 ? -9.708 0.882 11.820 1.00 98.88 168 LEU A CA 1
ATOM 1298 C C . LEU A 1 168 ? -9.460 1.830 13.006 1.00 98.88 168 LEU A C 1
ATOM 1300 O O . LEU A 1 168 ? -10.324 2.663 13.306 1.00 98.88 168 LEU A O 1
ATOM 1304 N N . PRO A 1 169 ? -8.263 1.793 13.624 1.00 98.38 169 PRO A N 1
ATOM 1305 C CA . PRO A 1 169 ? -7.792 2.875 14.483 1.00 98.38 169 PRO A CA 1
ATOM 1306 C C . PRO A 1 169 ? -7.540 4.135 13.635 1.00 98.38 169 PRO A C 1
ATOM 1308 O O . PRO A 1 169 ? -6.522 4.258 12.952 1.00 98.38 169 PRO A O 1
ATOM 1311 N N . LEU A 1 170 ? -8.490 5.072 13.650 1.00 98.19 170 LEU A N 1
ATOM 1312 C CA . LEU A 1 170 ? -8.468 6.276 12.822 1.00 98.19 170 LEU A CA 1
ATOM 1313 C C . LEU A 1 170 ? -7.857 7.438 13.608 1.00 98.19 170 LEU A C 1
ATOM 1315 O O . LEU A 1 170 ? -8.483 7.970 14.518 1.00 98.19 170 LEU A O 1
ATOM 1319 N N . SER A 1 171 ? -6.637 7.835 13.247 1.00 95.50 171 SER A N 1
ATOM 1320 C CA . SER A 1 171 ? -5.870 8.865 13.966 1.00 95.50 171 SER A CA 1
ATOM 1321 C C . SER A 1 171 ? -6.129 10.300 13.502 1.00 95.50 171 SER A C 1
ATOM 1323 O O . SER A 1 171 ? -5.687 11.230 14.163 1.00 95.50 171 SER A O 1
ATOM 1325 N N . GLY A 1 172 ? -6.781 10.500 12.351 1.00 93.44 172 GLY A N 1
ATOM 1326 C CA . GLY A 1 172 ? -6.883 11.821 11.712 1.00 93.44 172 GLY A CA 1
ATOM 1327 C C . GLY A 1 172 ? -5.615 12.246 10.953 1.00 93.44 172 GLY A C 1
ATOM 1328 O O . GLY A 1 172 ? -5.563 13.349 10.417 1.00 93.44 172 GLY A O 1
ATOM 1329 N N . GLY A 1 173 ? -4.605 11.371 10.875 1.00 94.44 173 GLY A N 1
ATOM 1330 C CA . GLY A 1 173 ? -3.422 11.541 10.029 1.00 94.44 173 GLY A CA 1
ATOM 1331 C C . GLY A 1 173 ? -3.614 10.994 8.610 1.00 94.44 173 GLY A C 1
ATOM 1332 O O . GLY A 1 173 ? -4.607 10.331 8.305 1.00 94.44 173 GLY A O 1
ATOM 1333 N N . ILE A 1 174 ? -2.636 11.242 7.735 1.00 95.81 174 ILE A N 1
ATOM 1334 C CA . ILE A 1 174 ? -2.685 10.874 6.305 1.00 95.81 174 ILE A CA 1
ATOM 1335 C C . ILE A 1 174 ? -2.838 9.366 6.091 1.00 95.81 174 ILE A C 1
ATOM 1337 O O . ILE A 1 174 ? -3.626 8.947 5.244 1.00 95.81 174 ILE A O 1
ATOM 1341 N N . ASP A 1 175 ? -2.122 8.549 6.856 1.00 97.06 175 ASP A N 1
ATOM 1342 C CA . ASP A 1 175 ? -2.038 7.115 6.577 1.00 97.06 175 ASP A CA 1
ATOM 1343 C C . ASP A 1 175 ? -3.333 6.392 6.957 1.00 97.06 175 ASP A C 1
ATOM 1345 O O . ASP A 1 175 ? -3.931 5.710 6.128 1.00 97.06 175 ASP A O 1
ATOM 1349 N N . SER A 1 176 ? -3.840 6.617 8.173 1.00 97.94 176 SER A N 1
ATOM 1350 C CA . SER A 1 176 ? -5.128 6.053 8.599 1.00 97.94 176 SER A CA 1
ATOM 1351 C C . SER A 1 176 ? -6.288 6.584 7.749 1.00 97.94 176 SER A C 1
ATOM 1353 O O . SER A 1 176 ? -7.181 5.824 7.372 1.00 97.94 176 SER A O 1
ATOM 1355 N N . SER A 1 177 ? -6.235 7.852 7.335 1.00 98.44 177 SER A N 1
ATOM 1356 C CA . SER A 1 177 ? -7.209 8.420 6.394 1.00 98.44 177 SER A CA 1
ATOM 1357 C C . SER A 1 177 ? -7.125 7.784 5.004 1.00 98.44 177 SER A C 1
ATOM 1359 O O . SER A 1 177 ? -8.152 7.605 4.352 1.00 98.44 177 SER A O 1
ATOM 1361 N N . SER A 1 178 ? -5.929 7.391 4.554 1.00 98.62 178 SER A N 1
ATOM 1362 C CA . SER A 1 178 ? -5.743 6.683 3.282 1.00 98.62 178 SER A CA 1
ATOM 1363 C C . SER A 1 178 ? -6.370 5.294 3.344 1.00 98.62 178 SER A C 1
ATOM 1365 O O . SER A 1 178 ? -7.136 4.933 2.454 1.00 98.62 178 SER A O 1
ATOM 1367 N N . THR A 1 179 ? -6.141 4.551 4.429 1.00 98.88 179 THR A N 1
ATOM 1368 C CA . THR A 1 179 ? -6.811 3.266 4.678 1.00 98.88 179 THR A CA 1
ATOM 1369 C C . THR A 1 179 ? -8.334 3.417 4.686 1.00 98.88 179 THR A C 1
ATOM 1371 O O . THR A 1 179 ? -9.032 2.640 4.035 1.00 98.88 179 THR A O 1
ATOM 1374 N N . ALA A 1 180 ? -8.864 4.455 5.342 1.00 98.81 180 ALA A N 1
ATOM 1375 C CA . ALA A 1 180 ? -10.297 4.747 5.330 1.00 98.81 180 ALA A CA 1
ATOM 1376 C C . ALA A 1 180 ? -10.824 5.035 3.910 1.00 98.81 180 ALA A C 1
ATOM 1378 O O . ALA A 1 180 ? -11.883 4.534 3.534 1.00 98.81 180 ALA A O 1
ATOM 1379 N N . CYS A 1 181 ? -10.068 5.772 3.089 1.00 98.81 181 CYS A N 1
ATOM 1380 C CA . CYS A 1 181 ? -10.418 6.029 1.689 1.00 98.81 181 CYS A CA 1
ATOM 1381 C C . CYS A 1 181 ? -10.410 4.758 0.827 1.00 98.81 181 CYS A C 1
ATOM 1383 O O . CYS A 1 181 ? -11.234 4.640 -0.080 1.00 98.81 181 CYS A O 1
ATOM 1385 N N . VAL A 1 182 ? -9.524 3.795 1.104 1.00 98.88 182 VAL A N 1
ATOM 1386 C CA . VAL A 1 182 ? -9.532 2.488 0.426 1.00 98.88 182 VAL A CA 1
ATOM 1387 C C . VAL A 1 182 ? -10.820 1.721 0.751 1.00 98.88 182 VAL A C 1
ATOM 1389 O O . VAL A 1 182 ? -11.468 1.214 -0.164 1.00 98.88 182 VAL A O 1
ATOM 1392 N N . VAL A 1 183 ? -11.251 1.692 2.018 1.00 98.88 183 VAL A N 1
ATOM 1393 C CA . VAL A 1 183 ? -12.526 1.055 2.409 1.00 98.88 183 VAL A CA 1
ATOM 1394 C C . VAL A 1 183 ? -13.726 1.792 1.805 1.00 98.88 183 VAL A C 1
ATOM 1396 O O . VAL A 1 183 ? -14.666 1.158 1.325 1.00 98.88 183 VAL A O 1
ATOM 1399 N N . ALA A 1 184 ? -13.687 3.127 1.757 1.00 98.75 184 ALA A N 1
ATOM 1400 C CA . ALA A 1 184 ? -14.711 3.917 1.078 1.00 98.75 184 ALA A CA 1
ATOM 1401 C C . ALA A 1 184 ? -14.784 3.564 -0.416 1.00 98.75 184 ALA A C 1
ATOM 1403 O O . ALA A 1 184 ? -15.872 3.360 -0.948 1.00 98.75 184 ALA A O 1
ATOM 1404 N N . SER A 1 185 ? -13.636 3.439 -1.087 1.00 98.81 185 SER A N 1
ATOM 1405 C CA . SER A 1 185 ? -13.554 3.017 -2.488 1.00 98.81 185 SER A CA 1
ATOM 1406 C C . SER A 1 185 ? -14.150 1.628 -2.708 1.00 98.81 185 SER A C 1
ATOM 1408 O O . SER A 1 185 ? -14.953 1.443 -3.619 1.00 98.81 185 SER A O 1
ATOM 1410 N N . MET A 1 186 ? -13.847 0.679 -1.819 1.00 98.88 186 MET A N 1
ATOM 1411 C CA . MET A 1 186 ? -14.434 -0.662 -1.838 1.00 98.88 186 MET A CA 1
ATOM 1412 C C . MET A 1 186 ? -15.967 -0.600 -1.768 1.00 98.88 186 MET A C 1
ATOM 1414 O O . MET A 1 186 ? -16.637 -1.235 -2.577 1.00 98.88 186 MET A O 1
ATOM 1418 N N . CYS A 1 187 ? -16.532 0.209 -0.864 1.00 98.81 187 CYS A N 1
ATOM 1419 C CA . CYS A 1 187 ? -17.987 0.371 -0.750 1.00 98.81 187 CYS A CA 1
ATOM 1420 C C . CYS A 1 187 ? -18.610 0.952 -2.030 1.00 98.81 187 CYS A C 1
ATOM 1422 O O . CYS A 1 187 ? -19.658 0.481 -2.464 1.00 98.81 187 CYS A O 1
ATOM 1424 N N . HIS A 1 188 ? -17.957 1.930 -2.670 1.00 98.69 188 HIS A N 1
ATOM 1425 C CA . HIS A 1 188 ? -18.423 2.474 -3.950 1.00 98.69 188 HIS A CA 1
ATOM 1426 C C . HIS A 1 188 ? -18.421 1.416 -5.059 1.00 98.69 188 HIS A C 1
ATOM 1428 O O . HIS A 1 188 ? -19.415 1.293 -5.769 1.00 98.69 188 HIS A O 1
ATOM 1434 N N . LEU A 1 189 ? -17.345 0.629 -5.171 1.00 98.62 189 LEU A N 1
ATOM 1435 C CA . LEU A 1 189 ? -17.233 -0.442 -6.167 1.00 98.62 189 LEU A CA 1
ATOM 1436 C C . LEU A 1 189 ? -18.297 -1.527 -5.966 1.00 98.62 189 LEU A C 1
ATOM 1438 O O . LEU A 1 189 ? -18.851 -2.028 -6.940 1.00 98.62 189 LEU A O 1
ATOM 1442 N N . ILE A 1 190 ? -18.610 -1.871 -4.714 1.00 98.75 190 ILE A N 1
ATOM 1443 C CA . ILE A 1 190 ? -19.663 -2.840 -4.388 1.00 98.75 190 ILE A CA 1
ATOM 1444 C C . ILE A 1 190 ? -21.030 -2.322 -4.844 1.00 98.75 190 ILE A C 1
ATOM 1446 O O . ILE A 1 190 ? -21.741 -3.034 -5.551 1.00 98.75 190 ILE A O 1
ATOM 1450 N N . CYS A 1 191 ? -21.393 -1.087 -4.478 1.00 98.56 191 CYS A N 1
ATOM 1451 C CA . CYS A 1 191 ? -22.662 -0.490 -4.903 1.00 98.56 191 CYS A CA 1
ATOM 1452 C C . CYS A 1 191 ? -22.752 -0.395 -6.434 1.00 98.56 191 CYS A C 1
ATOM 1454 O O . CYS A 1 191 ? -23.794 -0.692 -7.011 1.00 98.56 191 CYS A O 1
ATOM 1456 N N . GLU A 1 192 ? -21.661 -0.018 -7.106 1.00 98.19 192 GLU A N 1
ATOM 1457 C CA . GLU A 1 192 ? -21.590 0.029 -8.569 1.00 98.19 192 GLU A CA 1
ATOM 1458 C C . GLU A 1 192 ? -21.806 -1.357 -9.195 1.00 98.19 192 GLU A C 1
ATOM 1460 O O . GLU A 1 192 ? -22.659 -1.502 -10.069 1.00 98.19 192 GLU A O 1
ATOM 1465 N N . ALA A 1 193 ? -21.115 -2.392 -8.708 1.00 98.06 193 ALA A N 1
ATOM 1466 C CA . ALA A 1 193 ? -21.263 -3.757 -9.210 1.00 98.06 193 ALA A CA 1
ATOM 1467 C C . ALA A 1 193 ? -22.690 -4.299 -9.014 1.00 98.06 193 ALA A C 1
ATOM 1469 O O . ALA A 1 193 ? -23.258 -4.902 -9.927 1.00 98.06 193 ALA A O 1
ATOM 1470 N N . VAL A 1 194 ? -23.306 -4.046 -7.855 1.00 98.06 194 VAL A N 1
ATOM 1471 C CA . VAL A 1 194 ? -24.701 -4.437 -7.591 1.00 98.06 194 VAL A CA 1
ATOM 1472 C C . VAL A 1 194 ? -25.667 -3.690 -8.512 1.00 98.06 194 VAL A C 1
ATOM 1474 O O . VAL A 1 194 ? -26.558 -4.316 -9.087 1.00 98.06 194 VAL A O 1
ATOM 1477 N N . ASN A 1 195 ? -25.463 -2.387 -8.725 1.00 97.44 195 ASN A N 1
ATOM 1478 C CA . ASN A 1 195 ? -26.275 -1.590 -9.650 1.00 97.44 195 ASN A CA 1
ATOM 1479 C C . ASN A 1 195 ? -26.152 -2.068 -11.106 1.00 97.44 195 ASN A C 1
ATOM 1481 O O . ASN A 1 195 ? -27.124 -1.996 -11.857 1.00 97.44 195 ASN A O 1
ATOM 1485 N N . LEU A 1 196 ? -24.989 -2.594 -11.500 1.00 96.81 196 LEU A N 1
ATOM 1486 C CA . LEU A 1 196 ? -24.766 -3.228 -12.804 1.00 96.81 196 LEU A CA 1
ATOM 1487 C C . LEU A 1 196 ? -25.332 -4.659 -12.896 1.00 96.81 196 LEU A C 1
ATOM 1489 O O . LEU A 1 196 ? -25.260 -5.281 -13.955 1.00 96.81 196 LEU A O 1
ATOM 1493 N N . GLY A 1 197 ? -25.935 -5.178 -11.822 1.00 96.81 197 GLY A N 1
ATOM 1494 C CA . GLY A 1 197 ? -26.611 -6.475 -11.803 1.00 96.81 197 GLY A CA 1
ATOM 1495 C C . GLY A 1 197 ? -25.729 -7.656 -11.392 1.00 96.81 197 GLY A C 1
ATOM 1496 O O . GLY A 1 197 ? -26.111 -8.804 -11.639 1.00 96.81 197 GLY A O 1
ATOM 1497 N N . ASN A 1 198 ? -24.577 -7.417 -10.756 1.00 97.12 198 ASN A N 1
ATOM 1498 C CA . ASN A 1 198 ? -23.713 -8.489 -10.268 1.00 97.12 198 ASN A CA 1
ATOM 1499 C C . ASN A 1 198 ? -24.352 -9.225 -9.074 1.00 97.12 198 ASN A C 1
ATOM 1501 O O . ASN A 1 198 ? -24.331 -8.769 -7.926 1.00 97.12 198 ASN A O 1
ATOM 1505 N N . LYS A 1 199 ? -24.913 -10.406 -9.355 1.00 97.12 199 LYS A N 1
ATOM 1506 C CA . LYS A 1 199 ? -25.606 -11.248 -8.366 1.00 97.12 199 LYS A CA 1
ATOM 1507 C C . LYS A 1 199 ? -24.667 -11.879 -7.339 1.00 97.12 199 LYS A C 1
ATOM 1509 O O . LYS A 1 199 ? -25.099 -12.112 -6.214 1.00 97.12 199 LYS A O 1
ATOM 1514 N N . ASN A 1 200 ? -23.412 -12.145 -7.706 1.00 96.88 200 ASN A N 1
ATOM 1515 C CA . ASN A 1 200 ? -22.437 -12.746 -6.796 1.00 96.88 200 ASN A CA 1
ATOM 1516 C C . ASN A 1 200 ? -22.046 -11.743 -5.709 1.00 96.88 200 ASN A C 1
ATOM 1518 O O . ASN A 1 200 ? -22.128 -12.062 -4.525 1.00 96.88 200 ASN A O 1
ATOM 1522 N N . VAL A 1 201 ? -21.726 -10.505 -6.104 1.00 98.00 201 VAL A N 1
ATOM 1523 C CA . VAL A 1 201 ? -21.420 -9.416 -5.165 1.00 98.00 201 VAL A CA 1
ATOM 1524 C C . VAL A 1 201 ? -22.611 -9.139 -4.247 1.00 98.00 201 VAL A C 1
ATOM 1526 O O . VAL A 1 201 ? -22.432 -9.013 -3.036 1.00 98.00 201 VAL A O 1
ATOM 1529 N N . LEU A 1 202 ? -23.834 -9.111 -4.790 1.00 98.06 202 LEU A N 1
ATOM 1530 C CA . LEU A 1 202 ? -25.043 -8.951 -3.979 1.00 98.06 202 LEU A CA 1
ATOM 1531 C C . LEU A 1 202 ? -25.199 -10.085 -2.953 1.00 98.06 202 LEU A C 1
ATOM 1533 O O . LEU A 1 202 ? -25.396 -9.811 -1.769 1.00 98.06 202 LEU A O 1
ATOM 1537 N N . GLY A 1 203 ? -25.070 -11.342 -3.386 1.00 97.81 203 GLY A N 1
ATOM 1538 C CA . GLY A 1 203 ? -25.168 -12.503 -2.500 1.00 97.81 203 GLY A CA 1
ATOM 1539 C C . GLY A 1 203 ? -24.110 -12.495 -1.393 1.00 97.81 203 GLY A C 1
ATOM 1540 O O . GLY A 1 203 ? -24.420 -12.785 -0.236 1.00 97.81 203 GLY A O 1
ATOM 1541 N N . ASP A 1 204 ? -22.879 -12.090 -1.711 1.00 97.81 204 ASP A N 1
ATOM 1542 C CA . ASP A 1 204 ? -21.810 -11.939 -0.724 1.00 97.81 204 ASP A CA 1
ATOM 1543 C C . ASP A 1 204 ? -22.121 -10.847 0.306 1.00 97.81 204 ASP A C 1
ATOM 1545 O O . ASP A 1 204 ? -21.939 -11.074 1.502 1.00 97.81 204 ASP A O 1
ATOM 1549 N N . ILE A 1 205 ? -22.652 -9.692 -0.107 1.00 97.50 205 ILE A N 1
ATOM 1550 C CA . ILE A 1 205 ? -23.049 -8.627 0.828 1.00 97.50 205 ILE A CA 1
ATOM 1551 C C . ILE A 1 205 ? -24.196 -9.055 1.737 1.00 97.50 205 ILE A C 1
ATOM 1553 O O . ILE A 1 205 ? -24.151 -8.810 2.946 1.00 97.50 205 ILE A O 1
ATOM 1557 N N . GLN A 1 206 ? -25.208 -9.719 1.189 1.00 96.88 206 GLN A N 1
ATOM 1558 C CA . GLN A 1 206 ? -26.332 -10.230 1.973 1.00 96.88 206 GLN A CA 1
ATOM 1559 C C . GLN A 1 206 ? -25.860 -11.245 3.017 1.00 96.88 206 GLN A C 1
ATOM 1561 O O . GLN A 1 206 ? -26.283 -11.203 4.173 1.00 96.88 206 GLN A O 1
ATOM 1566 N N . ARG A 1 207 ? -24.900 -12.099 2.646 1.00 95.62 207 ARG A N 1
ATOM 1567 C CA . ARG A 1 207 ? -24.253 -13.042 3.561 1.00 95.62 207 ARG A CA 1
ATOM 1568 C C . ARG A 1 207 ? -23.425 -12.339 4.639 1.00 95.62 207 ARG A C 1
ATOM 1570 O O . ARG A 1 207 ? -23.589 -12.662 5.810 1.00 95.62 207 ARG A O 1
ATOM 1577 N N . ILE A 1 208 ? -22.555 -11.393 4.272 1.00 95.69 208 ILE A N 1
ATOM 1578 C CA . ILE A 1 208 ? -21.691 -10.661 5.221 1.00 95.69 208 ILE A CA 1
ATOM 1579 C C . ILE A 1 208 ? -22.536 -9.873 6.229 1.00 95.69 208 ILE A C 1
ATOM 1581 O O . ILE A 1 208 ? -22.232 -9.847 7.419 1.00 95.69 208 ILE A O 1
ATOM 1585 N N . THR A 1 209 ? -23.610 -9.236 5.763 1.00 93.62 209 THR A N 1
ATOM 1586 C CA . THR A 1 209 ? -24.494 -8.426 6.615 1.00 93.62 209 THR A CA 1
ATOM 1587 C C . THR A 1 209 ? -25.526 -9.251 7.386 1.00 93.62 209 THR A C 1
ATOM 1589 O O . THR A 1 209 ? -26.118 -8.731 8.334 1.00 93.62 209 THR A O 1
ATOM 1592 N N . GLY A 1 210 ? -25.747 -10.511 6.998 1.00 92.19 210 GLY A N 1
ATOM 1593 C CA . GLY A 1 210 ? -26.787 -11.380 7.550 1.00 92.19 210 GLY A CA 1
ATOM 1594 C C . GLY A 1 210 ? -28.213 -10.953 7.182 1.00 92.19 210 GLY A C 1
ATOM 1595 O O . GLY A 1 210 ? -29.147 -11.296 7.902 1.00 92.19 210 GLY A O 1
ATOM 1596 N N . GLN A 1 211 ? -28.387 -10.177 6.106 1.00 92.12 211 GLN A N 1
ATOM 1597 C CA . GLN A 1 211 ? -29.670 -9.616 5.670 1.00 92.12 211 GLN A CA 1
ATOM 1598 C C . GLN A 1 211 ? -29.933 -9.984 4.210 1.00 92.12 211 GLN A C 1
ATOM 1600 O O . GLN A 1 211 ? -29.305 -9.441 3.306 1.00 92.12 211 GLN A O 1
ATOM 1605 N N . SER A 1 212 ? -30.856 -10.917 3.975 1.00 93.38 212 SER A N 1
ATOM 1606 C CA . SER A 1 212 ? -31.157 -11.460 2.641 1.00 93.38 212 SER A CA 1
ATOM 1607 C C . SER A 1 212 ? -31.949 -10.515 1.735 1.00 93.38 212 SER A C 1
ATOM 1609 O O . SER A 1 212 ? -31.968 -10.702 0.523 1.00 93.38 212 SER A O 1
ATOM 1611 N N . ASP A 1 213 ? -32.612 -9.513 2.303 1.00 95.38 213 ASP A N 1
ATOM 1612 C CA . ASP A 1 213 ? -33.395 -8.491 1.606 1.00 95.38 213 ASP A CA 1
ATOM 1613 C C . ASP A 1 213 ? -32.602 -7.203 1.345 1.00 95.38 213 ASP A C 1
ATOM 1615 O O . ASP A 1 213 ? -33.057 -6.323 0.613 1.00 95.38 213 ASP A O 1
ATOM 1619 N N . TYR A 1 214 ? -31.401 -7.088 1.915 1.00 96.31 214 TYR A N 1
ATOM 1620 C CA . TYR A 1 214 ? -30.572 -5.903 1.775 1.00 96.31 214 TYR A CA 1
ATOM 1621 C C . TYR A 1 214 ? -29.971 -5.796 0.368 1.00 96.31 214 TYR A C 1
ATOM 1623 O O . TYR A 1 214 ? -29.422 -6.759 -0.177 1.00 96.31 214 TYR A O 1
ATOM 1631 N N . VAL A 1 215 ? -30.053 -4.593 -0.204 1.00 97.56 215 VAL A N 1
ATOM 1632 C CA . VAL A 1 215 ? -29.451 -4.226 -1.488 1.00 97.56 215 VAL A CA 1
ATOM 1633 C C . VAL A 1 215 ? -28.682 -2.917 -1.285 1.00 97.56 215 VAL A C 1
ATOM 1635 O O . VAL A 1 215 ? -29.309 -1.897 -0.993 1.00 97.56 215 VAL A O 1
ATOM 1638 N N . PRO A 1 216 ? -27.343 -2.915 -1.403 1.00 96.88 216 PRO A N 1
ATOM 1639 C CA . PRO A 1 216 ? -26.550 -1.714 -1.171 1.00 96.88 216 PRO A CA 1
ATOM 1640 C C . PRO A 1 216 ? -26.713 -0.716 -2.325 1.00 96.88 216 PRO A C 1
ATOM 1642 O O . PRO A 1 216 ? -26.254 -0.962 -3.438 1.00 96.88 216 PRO A O 1
ATOM 1645 N N . THR A 1 217 ? -27.348 0.426 -2.053 1.00 96.56 217 THR A N 1
ATOM 1646 C CA . THR A 1 217 ? -27.512 1.523 -3.027 1.00 96.56 217 THR A CA 1
ATOM 1647 C C . THR A 1 217 ? -26.676 2.755 -2.688 1.00 96.56 217 THR A C 1
ATOM 1649 O O . THR A 1 217 ? -26.260 3.477 -3.592 1.00 96.56 217 THR A O 1
ATOM 1652 N N . ASP A 1 218 ? -26.428 3.007 -1.399 1.00 98.00 218 ASP A N 1
ATOM 1653 C CA . ASP A 1 218 ? -25.625 4.132 -0.912 1.00 98.00 218 ASP A CA 1
ATOM 1654 C C . ASP A 1 218 ? -24.317 3.612 -0.282 1.00 98.00 218 ASP A C 1
ATOM 1656 O O . ASP A 1 218 ? -24.359 2.901 0.726 1.00 98.00 218 ASP A O 1
ATOM 1660 N N . PRO A 1 219 ? -23.144 3.974 -0.835 1.00 98.38 219 PRO A N 1
ATOM 1661 C CA . PRO A 1 219 ? -21.847 3.610 -0.273 1.00 98.38 219 PRO A CA 1
ATOM 1662 C C . PRO A 1 219 ? -21.664 4.011 1.197 1.00 98.38 219 PRO A C 1
ATOM 1664 O O . PRO A 1 219 ? -20.982 3.291 1.926 1.00 98.38 219 PRO A O 1
ATOM 1667 N N . ARG A 1 220 ? -22.266 5.121 1.654 1.00 98.31 220 ARG A N 1
ATOM 1668 C CA . ARG A 1 220 ? -22.158 5.566 3.057 1.00 98.31 220 ARG A CA 1
ATOM 1669 C C . ARG A 1 220 ? -22.922 4.648 4.000 1.00 98.31 220 ARG A C 1
ATOM 1671 O O . ARG A 1 220 ? -22.439 4.299 5.076 1.00 98.31 220 ARG A O 1
ATOM 1678 N N . GLU A 1 221 ? -24.109 4.234 3.581 1.00 97.94 221 GLU A N 1
ATOM 1679 C CA . GLU A 1 221 ? -24.959 3.312 4.328 1.00 97.94 221 GLU A CA 1
ATOM 1680 C C . GLU A 1 221 ? -24.325 1.915 4.405 1.00 97.94 221 GLU A C 1
ATOM 1682 O O . GLU A 1 221 ? -24.268 1.319 5.486 1.00 97.94 221 GLU A O 1
ATOM 1687 N N . LEU A 1 222 ? -23.728 1.449 3.304 1.00 98.31 222 LEU A N 1
ATOM 1688 C CA . LEU A 1 222 ? -22.923 0.229 3.285 1.00 98.31 222 LEU A CA 1
ATOM 1689 C C . LEU A 1 222 ? -21.705 0.331 4.220 1.00 98.31 222 LEU A C 1
ATOM 1691 O O . LEU A 1 222 ? -21.447 -0.584 5.011 1.00 98.31 222 LEU A O 1
ATOM 1695 N N . ALA A 1 223 ? -20.983 1.456 4.190 1.00 98.38 223 ALA A N 1
ATOM 1696 C CA . ALA A 1 223 ? -19.845 1.691 5.074 1.00 98.38 223 ALA A CA 1
ATOM 1697 C C . ALA A 1 223 ? -20.251 1.634 6.556 1.00 98.38 223 ALA A C 1
ATOM 1699 O O . ALA A 1 223 ? -19.528 1.056 7.360 1.00 98.38 223 ALA A O 1
ATOM 1700 N N . ASN A 1 224 ? -21.433 2.124 6.938 1.00 97.44 224 ASN A N 1
ATOM 1701 C CA . ASN A 1 224 ? -21.904 2.050 8.328 1.00 97.44 224 ASN A CA 1
ATOM 1702 C C . ASN A 1 224 ? -22.053 0.609 8.855 1.00 97.44 224 ASN A C 1
ATOM 1704 O O . ASN A 1 224 ? -21.932 0.331 10.059 1.00 97.44 224 ASN A O 1
ATOM 1708 N N . ARG A 1 225 ? -22.336 -0.326 7.943 1.00 95.94 225 ARG A N 1
ATOM 1709 C CA . ARG A 1 225 ? -22.516 -1.746 8.254 1.00 95.94 225 ARG A CA 1
ATOM 1710 C C . ARG A 1 225 ? -21.194 -2.485 8.323 1.00 95.94 225 ARG A C 1
ATOM 1712 O O . ARG A 1 225 ? -21.029 -3.286 9.239 1.00 95.94 225 ARG A O 1
ATOM 1719 N N . LEU A 1 226 ? -20.304 -2.213 7.371 1.00 97.56 226 LEU A N 1
ATOM 1720 C CA . LEU A 1 226 ? -19.068 -2.968 7.170 1.00 97.56 226 LEU A CA 1
ATOM 1721 C C . LEU A 1 226 ? -17.843 -2.331 7.817 1.00 97.56 226 LEU A C 1
ATOM 1723 O O . LEU A 1 226 ? -16.826 -3.000 7.953 1.00 97.56 226 LEU A O 1
ATOM 1727 N N . PHE A 1 227 ? -17.892 -1.052 8.178 1.00 98.56 227 PHE A N 1
ATOM 1728 C CA . PHE A 1 227 ? -16.701 -0.304 8.546 1.00 98.56 227 PHE A CA 1
ATOM 1729 C C . PHE A 1 227 ? -16.883 0.457 9.853 1.00 98.56 227 PHE A C 1
ATOM 1731 O O . PHE A 1 227 ? -17.705 1.367 9.973 1.00 98.56 227 PHE A O 1
ATOM 1738 N N . MET A 1 228 ? -16.070 0.082 10.835 1.00 98.56 228 MET A N 1
ATOM 1739 C CA . MET A 1 228 ? -15.984 0.739 12.125 1.00 98.56 228 MET A CA 1
ATOM 1740 C C . MET A 1 228 ? -14.661 1.482 12.253 1.00 98.56 228 MET A C 1
ATOM 1742 O O . MET A 1 228 ? -13.592 0.920 12.019 1.00 98.56 228 MET A O 1
ATOM 1746 N N . THR A 1 229 ? -14.732 2.741 12.667 1.00 98.81 229 THR A N 1
ATOM 1747 C CA . THR A 1 229 ? -13.560 3.579 12.914 1.00 98.81 229 THR A CA 1
ATOM 1748 C C . TH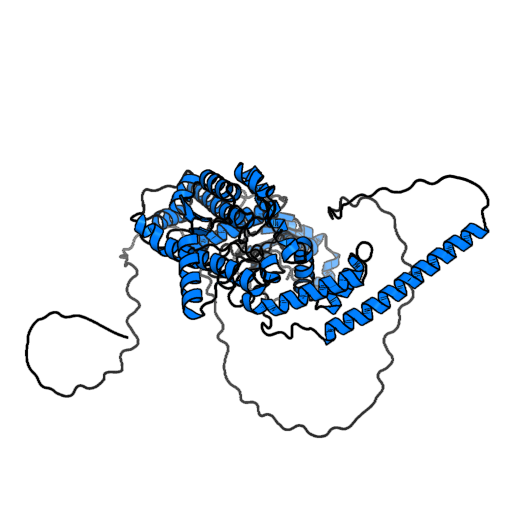R A 1 229 ? -13.523 4.012 14.373 1.00 98.81 229 THR A C 1
ATOM 1750 O O . THR A 1 229 ? -14.554 4.302 14.982 1.00 98.81 229 THR A O 1
ATOM 1753 N N . CYS A 1 230 ? -12.328 4.052 14.956 1.00 98.50 230 CYS A N 1
ATOM 1754 C CA . CYS A 1 230 ? -12.144 4.456 16.345 1.00 98.50 230 CYS A CA 1
ATOM 1755 C C . CYS A 1 230 ? -10.980 5.436 16.480 1.00 98.50 230 CYS A C 1
ATOM 1757 O O . CYS A 1 230 ? -9.841 5.088 16.164 1.00 98.50 230 CYS A O 1
ATOM 1759 N N . TYR A 1 231 ? -11.261 6.640 16.974 1.00 98.19 231 TYR A N 1
ATOM 1760 C CA . TYR A 1 231 ? -10.235 7.575 17.416 1.00 98.19 231 TYR A CA 1
ATOM 1761 C C . TYR A 1 231 ? -9.885 7.300 18.882 1.00 98.19 231 TYR A C 1
ATOM 1763 O O . TYR A 1 231 ? -10.753 7.330 19.755 1.00 98.19 231 TYR A O 1
ATOM 1771 N N . MET A 1 232 ? -8.608 7.042 19.160 1.00 97.25 232 MET A N 1
ATOM 1772 C CA . MET A 1 232 ? -8.104 6.695 20.493 1.00 97.25 232 MET A CA 1
ATOM 1773 C C . MET A 1 232 ? -7.166 7.785 21.006 1.00 97.25 232 MET A C 1
ATOM 1775 O O . MET A 1 232 ? -5.943 7.690 20.851 1.00 97.25 232 MET A O 1
ATOM 1779 N N . GLY A 1 233 ? -7.761 8.826 21.584 1.00 93.44 233 GLY A N 1
ATOM 1780 C CA . GLY A 1 233 ? -7.039 9.982 22.110 1.00 93.44 233 GLY A CA 1
ATOM 1781 C C . GLY A 1 233 ? -6.391 9.701 23.465 1.00 93.44 233 GLY A C 1
ATOM 1782 O O . GLY A 1 233 ? -6.863 8.849 24.220 1.00 93.44 233 GLY A O 1
ATOM 1783 N N . SER A 1 234 ? -5.319 10.428 23.755 1.00 89.88 234 SER A N 1
ATOM 1784 C CA . SER A 1 234 ? -4.748 10.597 25.095 1.00 89.88 234 SER A CA 1
ATOM 1785 C C . SER A 1 234 ? -4.779 12.074 25.494 1.00 89.88 234 SER A C 1
ATOM 1787 O O . SER A 1 234 ? -5.177 12.927 24.699 1.00 89.88 234 SER A O 1
ATOM 1789 N N . GLU A 1 235 ? -4.319 12.393 26.701 1.00 84.94 235 GLU A N 1
ATOM 1790 C CA . GLU A 1 235 ? -4.132 13.770 27.185 1.00 84.94 235 GLU A CA 1
ATOM 1791 C C . GLU A 1 235 ? -3.261 14.643 26.260 1.00 84.94 235 GLU A C 1
ATOM 1793 O O . GLU A 1 235 ? -3.381 15.865 26.258 1.00 84.94 235 GLU A O 1
ATOM 1798 N N . ASN A 1 236 ? -2.419 14.005 25.443 1.00 82.88 236 ASN A N 1
ATOM 1799 C CA . ASN A 1 236 ? -1.496 14.653 24.512 1.00 82.88 236 ASN A CA 1
ATOM 1800 C C . ASN A 1 236 ? -2.104 14.884 23.120 1.00 82.88 236 ASN A C 1
ATOM 1802 O O . ASN A 1 236 ? -1.481 15.516 22.270 1.00 82.88 236 ASN A O 1
ATOM 1806 N N . SER A 1 237 ? -3.291 14.334 22.855 1.00 84.75 237 SER A N 1
ATOM 1807 C CA . SER A 1 237 ? -3.925 14.407 21.541 1.00 84.75 237 SER A CA 1
ATOM 1808 C C . SER A 1 237 ? -4.628 15.745 21.318 1.00 84.75 237 SER A C 1
ATOM 1810 O O . SER A 1 237 ? -5.319 16.257 22.201 1.00 84.75 237 SER A O 1
ATOM 1812 N N . SER A 1 238 ? -4.484 16.302 20.116 1.00 84.69 238 SER A N 1
ATOM 1813 C CA . SER A 1 238 ? -5.096 17.580 19.760 1.00 84.69 238 SER A CA 1
ATOM 1814 C C . SER A 1 238 ? -6.594 17.441 19.478 1.00 84.69 238 SER A C 1
ATOM 1816 O O . SER A 1 238 ? -7.114 16.374 19.129 1.00 84.69 238 SER A O 1
ATOM 1818 N N . THR A 1 239 ? -7.329 18.546 19.620 1.00 87.19 239 THR A N 1
ATOM 1819 C CA . THR A 1 239 ? -8.763 18.555 19.278 1.00 87.19 239 THR A CA 1
ATOM 1820 C C . THR A 1 239 ? -8.947 18.487 17.758 1.00 87.19 239 THR A C 1
ATOM 1822 O O . THR A 1 239 ? -9.930 17.943 17.257 1.00 87.19 239 THR A O 1
ATOM 1825 N N . GLU A 1 240 ? -7.969 18.992 17.015 1.00 89.00 240 GLU A N 1
ATOM 1826 C CA . GLU A 1 240 ? -7.899 19.029 15.565 1.00 89.00 240 GLU A CA 1
ATOM 1827 C C . GLU A 1 240 ? -7.874 17.623 14.964 1.00 89.00 240 GLU A C 1
ATOM 1829 O O . GLU A 1 240 ? -8.743 17.309 14.149 1.00 89.00 240 GLU A O 1
ATOM 1834 N N . THR A 1 241 ? -6.949 16.749 15.385 1.00 89.88 241 THR A N 1
ATOM 1835 C CA . THR A 1 241 ? -6.847 15.381 14.837 1.00 89.88 241 THR A CA 1
ATOM 1836 C C . THR A 1 241 ? -8.098 14.557 15.129 1.00 89.88 241 THR A C 1
ATOM 1838 O O . THR A 1 241 ? -8.588 13.835 14.253 1.00 89.88 241 THR A O 1
ATOM 1841 N N . LYS A 1 242 ? -8.681 14.733 16.320 1.00 93.56 242 LYS A N 1
ATOM 1842 C CA . LYS A 1 242 ? -9.968 14.134 16.695 1.00 93.56 242 LYS A CA 1
ATOM 1843 C C . LYS A 1 242 ? -11.099 14.588 15.774 1.00 93.56 242 LYS A C 1
ATOM 1845 O O . LYS A 1 242 ? -11.868 13.757 15.290 1.00 93.56 242 LYS A O 1
ATOM 1850 N N . ASN A 1 243 ? -11.192 15.891 15.508 1.00 95.50 243 ASN A N 1
ATOM 1851 C CA . ASN A 1 243 ? -12.214 16.446 14.623 1.00 95.50 243 ASN A CA 1
ATOM 1852 C C . ASN A 1 243 ? -12.023 15.973 13.179 1.00 95.50 243 ASN A C 1
ATOM 1854 O O . ASN A 1 243 ? -12.997 15.600 12.534 1.00 95.50 243 ASN A O 1
ATOM 1858 N N . TYR A 1 244 ? -10.785 15.914 12.683 1.00 95.44 244 TYR A N 1
ATOM 1859 C CA . TYR A 1 244 ? -10.497 15.404 11.341 1.00 95.44 244 TYR A CA 1
ATOM 1860 C C . TYR A 1 244 ? -10.929 13.947 11.172 1.00 95.44 244 TYR A C 1
ATOM 1862 O O . TYR A 1 244 ? -11.555 13.607 10.167 1.00 95.44 244 TYR A O 1
ATOM 1870 N N . ALA A 1 245 ? -10.637 13.098 12.162 1.00 97.19 245 ALA A N 1
ATOM 1871 C CA . ALA A 1 245 ? -11.072 11.706 12.163 1.00 97.19 245 ALA A CA 1
ATOM 1872 C C . ALA A 1 245 ? -12.604 11.593 12.139 1.00 97.19 245 ALA A C 1
ATOM 1874 O O . ALA A 1 245 ? -13.145 10.850 11.321 1.00 97.19 245 ALA A O 1
ATOM 1875 N N . ALA A 1 246 ? -13.300 12.359 12.984 1.00 98.19 246 ALA A N 1
ATOM 1876 C CA . ALA A 1 246 ? -14.758 12.342 13.059 1.00 98.19 246 ALA A CA 1
ATOM 1877 C C . ALA A 1 246 ? -15.425 12.862 11.772 1.00 98.19 246 ALA A C 1
ATOM 1879 O O . ALA A 1 246 ? -16.340 12.222 11.258 1.00 98.19 246 ALA A O 1
ATOM 1880 N N . GLU A 1 247 ? -14.948 13.982 11.217 1.00 98.19 247 GLU A N 1
ATOM 1881 C CA . GLU A 1 247 ? -15.468 14.553 9.967 1.00 98.19 247 GLU A CA 1
ATOM 1882 C C . GLU A 1 247 ? -15.273 13.600 8.780 1.00 98.19 247 GLU A C 1
ATOM 1884 O O . GLU A 1 247 ? -16.184 13.418 7.973 1.00 98.19 247 GLU A O 1
ATOM 1889 N N . LEU A 1 248 ? -14.098 12.969 8.667 1.00 98.62 248 LEU A N 1
ATOM 1890 C CA . LEU A 1 248 ? -13.841 11.997 7.605 1.00 98.62 248 LEU A CA 1
ATOM 1891 C C . LEU A 1 248 ? -14.721 10.752 7.766 1.00 98.62 248 LEU A C 1
ATOM 1893 O O . LEU A 1 248 ? -15.287 10.261 6.788 1.00 98.62 248 LEU A O 1
ATOM 1897 N N . ALA A 1 249 ? -14.841 10.243 8.992 1.00 98.69 249 ALA A N 1
ATOM 1898 C CA . ALA A 1 249 ? -15.657 9.078 9.291 1.00 98.69 249 ALA A CA 1
ATOM 1899 C C . ALA A 1 249 ? -17.139 9.312 8.961 1.00 98.69 249 ALA A C 1
ATOM 1901 O O . ALA A 1 249 ? -17.772 8.415 8.397 1.00 98.69 249 ALA A O 1
ATOM 1902 N N . ASP A 1 250 ? -17.659 10.513 9.240 1.00 98.56 250 ASP A N 1
ATOM 1903 C CA . ASP A 1 250 ? -19.005 10.941 8.846 1.00 98.56 250 ASP A CA 1
ATOM 1904 C C . ASP A 1 250 ? -19.153 11.002 7.320 1.00 98.56 250 ASP A C 1
ATOM 1906 O O . ASP A 1 250 ? -20.068 10.391 6.764 1.00 98.56 250 ASP A O 1
ATOM 1910 N N . GLN A 1 251 ? -18.225 11.656 6.614 1.00 98.38 251 GLN A N 1
ATOM 1911 C CA . GLN A 1 251 ? -18.263 11.768 5.149 1.00 98.38 251 GLN A CA 1
ATOM 1912 C C . GLN A 1 251 ? -18.253 10.399 4.455 1.00 98.38 251 GLN A C 1
ATOM 1914 O O . GLN A 1 251 ? -19.003 10.191 3.501 1.00 98.38 251 GLN A O 1
ATOM 1919 N N . ILE A 1 252 ? -17.469 9.448 4.972 1.00 98.56 252 ILE A N 1
ATOM 1920 C CA . ILE A 1 252 ? -17.441 8.060 4.488 1.00 98.56 252 ILE A CA 1
ATOM 1921 C C . ILE A 1 252 ? -18.706 7.289 4.890 1.00 98.56 252 ILE A C 1
ATOM 1923 O O . ILE A 1 252 ? -19.113 6.392 4.162 1.00 98.56 252 ILE A O 1
ATOM 1927 N N . GLY A 1 253 ? -19.332 7.618 6.022 1.00 98.50 253 GLY A N 1
ATOM 1928 C CA . GLY A 1 253 ? -20.484 6.898 6.578 1.00 98.50 253 GLY A CA 1
ATOM 1929 C C . GLY A 1 253 ? -20.123 5.761 7.540 1.00 98.50 253 GLY A C 1
ATOM 1930 O O . GLY A 1 253 ? -20.996 4.997 7.945 1.00 98.50 253 GLY A O 1
ATOM 1931 N N . SER A 1 254 ? -18.853 5.634 7.938 1.00 98.44 254 SER A N 1
ATOM 1932 C CA . SER A 1 254 ? -18.414 4.582 8.867 1.00 98.44 254 SER A CA 1
ATOM 1933 C C . SER A 1 254 ? -19.064 4.724 10.249 1.00 98.44 254 SER A C 1
ATOM 1935 O O . SER A 1 254 ? -19.382 5.829 10.691 1.00 98.44 254 SER A O 1
ATOM 1937 N N . TYR A 1 255 ? -19.216 3.615 10.974 1.00 98.06 255 TYR A N 1
ATOM 1938 C CA . TYR A 1 255 ? -19.603 3.672 12.382 1.00 98.06 255 TYR A CA 1
ATOM 1939 C C . TYR A 1 255 ? -18.417 4.176 13.216 1.00 98.06 255 TYR A C 1
ATOM 1941 O O . TYR A 1 255 ? -17.450 3.441 13.427 1.00 98.06 255 TYR A O 1
ATOM 1949 N N . HIS A 1 256 ? -18.479 5.430 13.666 1.00 98.25 256 HIS A N 1
ATOM 1950 C CA . HIS A 1 256 ? -17.367 6.100 14.339 1.00 98.25 256 HIS A CA 1
ATOM 1951 C C . HIS A 1 256 ? -17.529 6.155 15.857 1.00 98.25 256 HIS A C 1
ATOM 1953 O O . HIS A 1 256 ? -18.621 6.389 16.375 1.00 98.25 256 HIS A O 1
ATOM 1959 N N . MET A 1 257 ? -16.417 6.026 16.577 1.00 96.56 257 MET A N 1
ATOM 1960 C CA . MET A 1 257 ? -16.350 6.310 18.007 1.00 96.56 257 MET A CA 1
ATOM 1961 C C . MET A 1 257 ? -15.040 6.986 18.400 1.00 96.56 257 MET A C 1
ATOM 1963 O O . MET A 1 257 ? -13.997 6.752 17.795 1.00 96.56 257 MET A O 1
ATOM 1967 N N . GLY A 1 258 ? -15.095 7.787 19.462 1.00 96.12 258 GLY A N 1
ATOM 1968 C CA . GLY A 1 258 ? -13.921 8.349 20.120 1.00 96.12 258 GLY A CA 1
ATOM 1969 C C . GLY A 1 258 ? -13.813 7.828 21.549 1.00 96.12 258 GLY A C 1
ATOM 1970 O O . GLY A 1 258 ? -14.791 7.894 22.293 1.00 96.12 258 GLY A O 1
ATOM 1971 N N . ILE A 1 259 ? -12.637 7.340 21.937 1.00 96.25 259 ILE A N 1
ATOM 1972 C CA . ILE A 1 259 ? -12.341 6.885 23.301 1.00 96.25 259 ILE A CA 1
ATOM 1973 C C . ILE A 1 259 ? -11.057 7.538 23.822 1.00 96.25 259 ILE A C 1
ATOM 1975 O O . ILE A 1 259 ? -10.196 7.941 23.038 1.00 96.25 259 ILE A O 1
ATOM 1979 N N . ALA A 1 260 ? -10.938 7.631 25.147 1.00 96.06 260 ALA A N 1
ATOM 1980 C CA . ALA A 1 260 ? -9.721 8.058 25.833 1.00 96.06 260 ALA A CA 1
ATOM 1981 C C . ALA A 1 260 ? -8.966 6.833 26.366 1.00 96.06 260 ALA A C 1
ATOM 1983 O O . ALA A 1 260 ? -9.586 5.925 26.928 1.00 96.06 260 ALA A O 1
ATOM 1984 N N . ILE A 1 261 ? -7.644 6.796 26.195 1.00 96.69 261 ILE A N 1
ATOM 1985 C CA . ILE A 1 261 ? -6.809 5.654 26.612 1.00 96.69 261 ILE A CA 1
ATOM 1986 C C . ILE A 1 261 ? -6.109 5.862 27.959 1.00 96.69 261 ILE A C 1
ATOM 1988 O O . ILE A 1 261 ? -5.533 4.912 28.491 1.00 96.69 261 ILE A O 1
ATOM 1992 N N . ASP A 1 262 ? -6.163 7.074 28.514 1.00 95.25 262 ASP A N 1
ATOM 1993 C CA . ASP A 1 262 ? -5.349 7.500 29.660 1.00 95.25 262 ASP A CA 1
ATOM 1994 C C . ASP A 1 262 ? -5.560 6.612 30.888 1.00 95.25 262 ASP A C 1
ATOM 1996 O O . ASP A 1 262 ? -4.597 6.182 31.508 1.00 95.25 262 ASP A O 1
ATOM 2000 N N . ILE A 1 263 ? -6.803 6.200 31.164 1.00 96.19 263 ILE A N 1
ATOM 2001 C CA . ILE A 1 263 ? -7.125 5.301 32.288 1.00 96.19 263 ILE A CA 1
ATOM 2002 C C . ILE A 1 263 ? -6.344 3.980 32.193 1.00 96.19 263 ILE A C 1
ATOM 2004 O O . ILE A 1 263 ? -5.821 3.485 33.194 1.00 96.19 263 ILE A O 1
ATOM 2008 N N . ALA A 1 264 ? -6.260 3.398 30.994 1.00 96.56 264 ALA A N 1
ATOM 2009 C CA . ALA A 1 264 ? -5.551 2.141 30.775 1.00 96.56 264 ALA A CA 1
ATOM 2010 C C . ALA A 1 264 ? -4.029 2.339 30.828 1.00 96.56 264 ALA A C 1
ATOM 2012 O O . ALA A 1 264 ? -3.317 1.513 31.402 1.00 96.56 264 ALA A O 1
ATOM 2013 N N . VAL A 1 265 ? -3.531 3.442 30.266 1.00 96.12 265 VAL A N 1
ATOM 2014 C CA . VAL A 1 265 ? -2.107 3.801 30.299 1.00 96.12 265 VAL A CA 1
ATOM 2015 C C . VAL A 1 265 ? -1.648 4.030 31.741 1.00 96.12 265 VAL A C 1
ATOM 2017 O O . VAL A 1 265 ? -0.690 3.395 32.183 1.00 96.12 265 VAL A O 1
ATOM 2020 N N . ASP A 1 266 ? -2.378 4.838 32.505 1.00 95.25 266 ASP A N 1
ATOM 2021 C CA . ASP A 1 266 ? -2.112 5.121 33.915 1.00 95.25 266 ASP A CA 1
ATOM 2022 C C . ASP A 1 266 ? -2.093 3.857 34.763 1.00 95.25 266 ASP A C 1
ATOM 2024 O O . ASP A 1 266 ? -1.236 3.706 35.633 1.00 95.25 266 ASP A O 1
ATOM 2028 N N . ALA A 1 267 ? -3.026 2.930 34.527 1.00 97.12 267 ALA A N 1
ATOM 2029 C CA . ALA A 1 267 ? -3.056 1.659 35.239 1.00 97.12 267 ALA A CA 1
ATOM 2030 C C . ALA A 1 267 ? -1.768 0.850 35.001 1.00 97.12 267 ALA A C 1
ATOM 2032 O O . ALA A 1 267 ? -1.161 0.367 35.960 1.00 97.12 267 ALA A O 1
ATOM 2033 N N . LEU A 1 268 ? -1.303 0.753 33.750 1.00 96.56 268 LEU A N 1
ATOM 2034 C CA . LEU A 1 268 ? -0.060 0.050 33.412 1.00 96.56 268 LEU A CA 1
ATOM 2035 C C . LEU A 1 268 ? 1.174 0.721 34.029 1.00 96.56 268 LEU A C 1
ATOM 2037 O O . LEU A 1 268 ? 2.047 0.041 34.575 1.00 96.56 268 LEU A O 1
ATOM 2041 N N . LEU A 1 269 ? 1.241 2.052 33.983 1.00 94.81 269 LEU A N 1
ATOM 2042 C CA . LEU A 1 269 ? 2.348 2.812 34.562 1.00 94.81 269 LEU A CA 1
ATOM 2043 C C . LEU A 1 269 ? 2.365 2.740 36.091 1.00 94.81 269 LEU A C 1
ATOM 2045 O O . LEU A 1 269 ? 3.441 2.643 36.685 1.00 94.81 269 LEU A O 1
ATOM 2049 N N . LYS A 1 270 ? 1.194 2.722 36.739 1.00 96.44 270 LYS A N 1
ATOM 2050 C CA . LYS A 1 270 ? 1.071 2.511 38.189 1.00 96.44 270 LYS A CA 1
ATOM 2051 C C . LYS A 1 270 ? 1.580 1.135 38.597 1.00 96.44 270 LYS A C 1
ATOM 2053 O O . LYS A 1 270 ? 2.352 1.064 39.544 1.00 96.44 270 LYS A O 1
ATOM 2058 N N . ILE A 1 271 ? 1.246 0.072 37.860 1.00 97.38 271 ILE A N 1
ATOM 2059 C CA . ILE A 1 271 ? 1.776 -1.279 38.125 1.00 97.38 271 ILE A CA 1
ATOM 2060 C C . ILE A 1 271 ? 3.311 -1.275 38.094 1.00 97.38 271 ILE A C 1
ATOM 2062 O O . ILE A 1 271 ? 3.949 -1.765 39.027 1.00 97.38 271 ILE A O 1
ATOM 2066 N N . PHE A 1 272 ? 3.914 -0.678 37.059 1.00 96.75 272 PHE A N 1
ATOM 2067 C CA . PHE A 1 272 ? 5.372 -0.551 36.966 1.00 96.75 272 PHE A CA 1
ATOM 2068 C C . PHE A 1 272 ? 5.953 0.261 38.133 1.00 96.75 272 PHE A C 1
ATOM 2070 O O . PHE A 1 272 ? 6.936 -0.148 38.753 1.00 96.75 272 PHE A O 1
ATOM 2077 N N . SER A 1 273 ? 5.313 1.384 38.463 1.00 96.19 273 SER A N 1
ATOM 2078 C CA . SER A 1 273 ? 5.764 2.285 39.526 1.00 96.19 273 SER A CA 1
ATOM 2079 C C . SER A 1 273 ? 5.689 1.632 40.904 1.00 96.19 273 SER A C 1
ATOM 2081 O O . SER A 1 273 ? 6.599 1.795 41.710 1.00 96.19 273 SER A O 1
ATOM 2083 N N . THR A 1 274 ? 4.650 0.840 41.169 1.00 97.12 274 THR A N 1
ATOM 2084 C CA . THR A 1 274 ? 4.528 0.048 42.398 1.00 97.12 274 THR A CA 1
ATOM 2085 C C . THR A 1 274 ? 5.589 -1.049 42.472 1.00 97.12 274 THR A C 1
ATOM 2087 O O . THR A 1 274 ? 6.128 -1.288 43.547 1.00 97.12 274 THR A O 1
ATOM 2090 N N . ALA A 1 275 ? 5.925 -1.694 41.350 1.00 97.38 275 ALA A N 1
ATOM 2091 C CA . ALA A 1 275 ? 6.911 -2.775 41.325 1.00 97.38 275 ALA A CA 1
ATOM 2092 C C . ALA A 1 275 ? 8.356 -2.294 41.553 1.00 97.38 275 ALA A C 1
ATOM 2094 O O . ALA A 1 275 ? 9.127 -2.979 42.220 1.00 97.38 275 ALA A O 1
ATOM 2095 N N . PHE A 1 276 ? 8.729 -1.133 41.004 1.00 96.69 276 PHE A N 1
ATOM 2096 C CA . PHE A 1 276 ? 10.111 -0.632 41.046 1.00 96.69 276 PHE A CA 1
ATOM 2097 C C . PHE A 1 276 ? 10.321 0.596 41.944 1.00 96.69 276 PHE A C 1
ATOM 2099 O O . PHE A 1 276 ? 11.461 1.011 42.140 1.00 96.69 276 PHE A O 1
ATOM 2106 N N . GLY A 1 277 ? 9.255 1.196 42.481 1.00 95.31 277 GLY A N 1
ATOM 2107 C CA . GLY A 1 277 ? 9.329 2.398 43.319 1.00 95.31 277 GLY A CA 1
ATOM 2108 C C . GLY A 1 277 ? 9.755 3.669 42.571 1.00 95.31 277 GLY A C 1
ATOM 2109 O O . GLY A 1 277 ? 10.152 4.643 43.206 1.00 95.31 277 GLY A O 1
ATOM 2110 N N . ILE A 1 278 ? 9.700 3.669 41.235 1.00 95.06 278 ILE A N 1
ATOM 2111 C CA . ILE A 1 278 ? 10.102 4.789 40.372 1.00 95.06 278 ILE A CA 1
ATOM 2112 C C . ILE A 1 278 ? 8.998 5.118 39.370 1.00 95.06 278 ILE A C 1
ATOM 2114 O O . ILE A 1 278 ? 8.347 4.220 38.845 1.00 95.06 278 ILE A O 1
ATOM 2118 N N . ILE A 1 279 ? 8.813 6.406 39.081 1.00 93.75 279 ILE A N 1
ATOM 2119 C CA . ILE A 1 279 ? 7.793 6.884 38.142 1.00 93.75 279 ILE A CA 1
ATOM 2120 C C . ILE A 1 279 ? 8.500 7.350 36.864 1.00 93.75 279 ILE A C 1
ATOM 2122 O O . ILE A 1 279 ? 9.269 8.314 36.944 1.00 93.75 279 ILE A O 1
ATOM 2126 N N . PRO A 1 280 ? 8.277 6.691 35.710 1.00 94.75 280 PRO A N 1
ATOM 2127 C CA . PRO A 1 280 ? 8.840 7.133 34.439 1.00 94.75 280 PRO A CA 1
ATOM 2128 C C . PRO A 1 280 ? 8.243 8.480 34.027 1.00 94.75 280 PRO A C 1
ATOM 2130 O O . PRO A 1 280 ? 7.067 8.751 34.275 1.00 94.75 280 PRO A O 1
ATOM 2133 N N . LYS A 1 281 ? 9.052 9.325 33.384 1.00 92.56 281 LYS A N 1
ATOM 2134 C CA . LYS A 1 281 ? 8.635 10.670 32.962 1.00 92.56 281 LYS A CA 1
ATOM 2135 C C . LYS A 1 281 ? 8.830 10.885 31.465 1.00 92.56 281 LYS A C 1
ATOM 2137 O O . LYS A 1 281 ? 9.767 10.358 30.865 1.00 92.56 281 LYS A O 1
ATOM 2142 N N . PHE A 1 282 ? 7.971 11.711 30.870 1.00 90.88 282 PHE A N 1
ATOM 2143 C CA . PHE A 1 282 ? 8.223 12.278 29.545 1.00 90.88 282 PHE A CA 1
ATOM 2144 C C . PHE A 1 282 ? 9.455 13.188 29.567 1.00 90.88 282 PHE A C 1
ATOM 2146 O O . PHE A 1 282 ? 9.810 13.755 30.605 1.00 90.88 282 PHE A O 1
ATOM 2153 N N . LYS A 1 283 ? 10.087 13.367 28.404 1.00 90.06 283 LYS A N 1
ATOM 2154 C CA . LYS A 1 283 ? 11.259 14.238 28.239 1.00 90.06 283 LYS A CA 1
ATOM 2155 C C . LYS A 1 283 ? 10.949 15.685 28.640 1.00 90.06 283 LYS A C 1
ATOM 2157 O O . LYS A 1 283 ? 11.722 16.271 29.394 1.00 90.06 283 LYS A O 1
ATOM 2162 N N . ALA A 1 284 ? 9.781 16.199 28.246 1.00 86.31 284 ALA A N 1
ATOM 2163 C CA . ALA A 1 284 ? 9.265 17.515 28.645 1.00 86.31 284 ALA A CA 1
ATOM 2164 C C . ALA A 1 284 ? 9.125 17.692 30.175 1.00 86.31 284 ALA A C 1
ATOM 2166 O O . ALA A 1 284 ? 9.064 18.807 30.685 1.00 86.31 284 ALA A O 1
ATOM 2167 N N . HIS A 1 285 ? 9.109 16.595 30.937 1.00 88.94 285 HIS A N 1
ATOM 2168 C CA . HIS A 1 285 ? 9.041 16.589 32.402 1.00 88.94 285 HIS A CA 1
ATOM 2169 C C . HIS A 1 285 ? 10.348 16.106 33.058 1.00 88.94 285 HIS A C 1
ATOM 2171 O O . HIS A 1 285 ? 10.351 15.674 34.215 1.00 88.94 285 HIS A O 1
ATOM 2177 N N . GLY A 1 286 ? 11.466 16.167 32.328 1.00 89.81 286 GLY A N 1
ATOM 2178 C CA . GLY A 1 286 ? 12.803 15.824 32.820 1.00 89.81 286 GLY A CA 1
ATOM 2179 C C . GLY A 1 286 ? 13.146 14.331 32.794 1.00 89.81 286 GLY A C 1
ATOM 2180 O O . GLY A 1 286 ? 14.115 13.929 33.435 1.00 89.81 286 GLY A O 1
ATOM 2181 N N . GLY A 1 287 ? 12.368 13.502 32.091 1.00 92.06 287 GLY A N 1
ATOM 2182 C CA . GLY A 1 287 ? 12.678 12.085 31.882 1.00 92.06 287 GLY A CA 1
ATOM 2183 C C . GLY A 1 287 ? 13.806 11.851 30.873 1.00 92.06 287 GLY A C 1
ATOM 2184 O O . GLY A 1 287 ? 14.069 12.670 29.989 1.00 92.06 287 GLY A O 1
ATOM 2185 N N . SER A 1 288 ? 14.476 10.702 30.973 1.00 94.75 288 SER A N 1
ATOM 2186 C CA . SER A 1 288 ? 15.485 10.288 29.991 1.00 94.75 288 SER A CA 1
ATOM 2187 C C . SER A 1 288 ? 14.868 9.918 28.633 1.00 94.75 288 SER A C 1
ATOM 2189 O O . SER A 1 288 ? 13.687 9.589 28.530 1.00 94.75 288 SER A O 1
ATOM 2191 N N . LEU A 1 289 ? 15.693 9.859 27.576 1.00 90.69 289 LEU A N 1
ATOM 2192 C CA . LEU A 1 289 ? 15.263 9.384 26.247 1.00 90.69 289 LEU A CA 1
ATOM 2193 C C . LEU A 1 289 ? 14.625 7.985 26.296 1.00 90.69 289 LEU A C 1
ATOM 2195 O O . LEU A 1 289 ? 13.706 7.688 25.535 1.00 90.69 289 LEU A O 1
ATOM 2199 N N . ARG A 1 290 ? 15.108 7.119 27.198 1.00 93.88 290 ARG A N 1
ATOM 2200 C CA . ARG A 1 290 ? 14.573 5.764 27.370 1.00 93.88 290 ARG A CA 1
ATOM 2201 C C . ARG A 1 290 ? 13.182 5.788 27.994 1.00 93.88 290 ARG A C 1
ATOM 2203 O O . ARG A 1 290 ? 12.318 5.049 27.531 1.00 93.88 290 ARG A O 1
ATOM 2210 N N . GLU A 1 291 ? 12.984 6.591 29.035 1.00 94.56 291 GLU A N 1
ATOM 2211 C CA . GLU A 1 291 ? 11.681 6.733 29.692 1.00 94.56 291 GLU A CA 1
ATOM 2212 C C . GLU A 1 291 ? 10.659 7.321 28.728 1.00 94.56 291 GLU A C 1
ATOM 2214 O O . GLU A 1 291 ? 9.598 6.735 28.535 1.00 94.56 291 GLU A O 1
ATOM 2219 N N . ASN A 1 292 ? 11.029 8.400 28.041 1.00 91.56 292 ASN A N 1
ATOM 2220 C CA . ASN A 1 292 ? 10.185 9.060 27.057 1.00 91.56 292 ASN A CA 1
ATOM 2221 C C . ASN A 1 292 ? 9.694 8.086 25.972 1.00 91.56 292 ASN A C 1
ATOM 2223 O O . ASN A 1 292 ? 8.494 7.944 25.745 1.00 91.56 292 ASN A O 1
ATOM 2227 N N . LEU A 1 293 ? 10.617 7.323 25.379 1.00 92.75 293 LEU A N 1
ATOM 2228 C CA . LEU A 1 293 ? 10.278 6.308 24.383 1.00 92.75 293 LEU A CA 1
ATOM 2229 C C . LEU A 1 293 ? 9.413 5.179 24.972 1.00 92.75 293 LEU A C 1
ATOM 2231 O O . LEU A 1 293 ? 8.526 4.655 24.299 1.00 92.75 293 LEU A O 1
ATOM 2235 N N . ALA A 1 294 ? 9.654 4.766 26.219 1.00 95.12 294 ALA A N 1
ATOM 2236 C CA . ALA A 1 294 ? 8.836 3.749 26.874 1.00 95.12 294 ALA A CA 1
ATOM 2237 C C . ALA A 1 294 ? 7.388 4.227 27.075 1.00 95.12 294 ALA A C 1
ATOM 2239 O O . ALA A 1 294 ? 6.464 3.475 26.769 1.00 95.12 294 ALA A O 1
ATOM 2240 N N . MET A 1 295 ? 7.195 5.475 27.507 1.00 93.75 295 MET A N 1
ATOM 2241 C CA . MET A 1 295 ? 5.881 6.093 27.718 1.00 93.75 295 MET A CA 1
ATOM 2242 C C . MET A 1 295 ? 5.071 6.180 26.417 1.00 93.75 295 MET A C 1
ATOM 2244 O O . MET A 1 295 ? 3.903 5.787 26.383 1.00 93.75 295 MET A O 1
ATOM 2248 N N . GLN A 1 296 ? 5.700 6.607 25.319 1.00 93.31 296 GLN A N 1
ATOM 2249 C CA . GLN A 1 296 ? 5.069 6.607 23.993 1.00 93.31 296 GLN A CA 1
ATOM 2250 C C . GLN A 1 296 ? 4.697 5.190 23.539 1.00 93.31 296 GLN A C 1
ATOM 2252 O O . GLN A 1 296 ? 3.578 4.938 23.089 1.00 93.31 296 GLN A O 1
ATOM 2257 N N . ASN A 1 297 ? 5.611 4.230 23.718 1.00 96.06 297 ASN A N 1
ATOM 2258 C CA . ASN A 1 297 ? 5.376 2.843 23.328 1.00 96.06 297 ASN A CA 1
ATOM 2259 C C . ASN A 1 297 ? 4.219 2.194 24.106 1.00 96.06 297 ASN A C 1
ATOM 2261 O O . ASN A 1 297 ? 3.512 1.362 23.541 1.00 96.06 297 ASN A O 1
ATOM 2265 N N . VAL A 1 298 ? 4.026 2.523 25.389 1.00 96.88 298 VAL A N 1
ATOM 2266 C CA . VAL A 1 298 ? 2.886 2.012 26.173 1.00 96.88 298 VAL A CA 1
ATOM 2267 C C . VAL A 1 298 ? 1.574 2.519 25.580 1.00 96.88 298 VAL A C 1
ATOM 2269 O O . VAL A 1 298 ? 0.702 1.702 25.291 1.00 96.88 298 VAL A O 1
ATOM 2272 N N . GLN A 1 299 ? 1.462 3.823 25.304 1.00 96.56 299 GLN A N 1
ATOM 2273 C CA . GLN A 1 299 ? 0.280 4.394 24.647 1.00 96.56 299 GLN A CA 1
ATOM 2274 C C . GLN A 1 299 ? 0.003 3.713 23.296 1.00 96.56 299 GLN A C 1
ATOM 2276 O O . GLN A 1 299 ? -1.124 3.307 23.015 1.00 96.56 299 GLN A O 1
ATOM 2281 N N . ALA A 1 300 ? 1.035 3.533 22.466 1.00 96.19 300 ALA A N 1
ATOM 2282 C CA . ALA A 1 300 ? 0.912 2.896 21.155 1.00 96.19 300 ALA A CA 1
ATOM 2283 C C . ALA A 1 300 ? 0.402 1.440 21.246 1.00 96.19 300 ALA A C 1
ATOM 2285 O O . ALA A 1 300 ? -0.476 1.035 20.480 1.00 96.19 300 ALA A O 1
ATOM 2286 N N . ARG A 1 301 ? 0.888 0.660 22.223 1.00 98.25 301 ARG A N 1
ATOM 2287 C CA . ARG A 1 301 ? 0.455 -0.733 22.441 1.00 98.25 301 ARG A CA 1
ATOM 2288 C C . ARG A 1 301 ? -0.937 -0.847 23.050 1.00 98.25 301 ARG A C 1
ATOM 2290 O O . ARG A 1 301 ? -1.680 -1.747 22.674 1.00 98.25 301 ARG A O 1
ATOM 2297 N N . VAL A 1 302 ? -1.321 0.061 23.947 1.00 98.12 302 VAL A N 1
ATOM 2298 C CA . VAL A 1 302 ? -2.686 0.089 24.502 1.00 98.12 302 VAL A CA 1
ATOM 2299 C C . VAL A 1 302 ? -3.713 0.281 23.387 1.00 98.12 302 VAL A C 1
ATOM 2301 O O . VAL A 1 302 ? -4.715 -0.431 23.362 1.00 98.12 302 VAL A O 1
ATOM 2304 N N . ARG A 1 303 ? -3.440 1.157 22.409 1.00 98.19 303 ARG A N 1
ATOM 2305 C CA . ARG A 1 303 ? -4.314 1.320 21.234 1.00 98.19 303 ARG A CA 1
ATOM 2306 C C . ARG A 1 303 ? -4.469 0.027 20.430 1.00 98.19 303 ARG A C 1
ATOM 2308 O O . ARG A 1 303 ? -5.566 -0.266 19.965 1.00 98.19 303 ARG A O 1
ATOM 2315 N N . MET A 1 304 ? -3.411 -0.776 20.305 1.00 98.38 304 MET A N 1
ATOM 2316 C CA . MET A 1 304 ? -3.492 -2.088 19.649 1.00 98.38 304 MET A CA 1
ATOM 2317 C C . MET A 1 304 ? -4.388 -3.052 20.433 1.00 98.38 304 MET A C 1
ATOM 2319 O O . MET A 1 304 ? -5.306 -3.629 19.856 1.00 98.38 304 MET A O 1
ATOM 2323 N N . VAL A 1 305 ? -4.192 -3.162 21.753 1.00 98.56 305 VAL A N 1
ATOM 2324 C CA . VAL A 1 305 ? -5.027 -4.019 22.618 1.00 98.56 305 VAL A CA 1
ATOM 2325 C C . VAL A 1 305 ? -6.503 -3.639 22.499 1.00 98.56 305 VAL A C 1
ATOM 2327 O O . VAL A 1 305 ? -7.355 -4.505 22.307 1.00 98.56 305 VAL A O 1
ATOM 2330 N N . LEU A 1 306 ? -6.803 -2.340 22.558 1.00 98.44 306 LEU A N 1
ATOM 2331 C CA . LEU A 1 306 ? -8.164 -1.841 22.387 1.00 98.44 306 LEU A CA 1
ATOM 2332 C C . LEU A 1 306 ? -8.690 -2.123 20.976 1.00 98.44 306 LEU A C 1
ATOM 2334 O O . LEU A 1 306 ? -9.822 -2.576 20.849 1.00 98.44 306 LEU A O 1
ATOM 2338 N N . SER A 1 307 ? -7.878 -1.950 19.928 1.00 98.50 307 SER A N 1
ATOM 2339 C CA . SER A 1 307 ? -8.293 -2.238 18.548 1.00 98.50 307 SER A CA 1
ATOM 2340 C C . SER A 1 307 ? -8.837 -3.655 18.395 1.00 98.50 307 SER A C 1
ATOM 2342 O O . SER A 1 307 ? -9.930 -3.836 17.865 1.00 98.50 307 SER A O 1
ATOM 2344 N N . TYR A 1 308 ? -8.119 -4.654 18.912 1.00 98.75 308 TYR A N 1
ATOM 2345 C CA . TYR A 1 308 ? -8.568 -6.046 18.849 1.00 98.75 308 TYR A CA 1
ATOM 2346 C C . TYR A 1 308 ? -9.766 -6.326 19.755 1.00 98.75 308 TYR A C 1
ATOM 2348 O O . TYR A 1 308 ? -10.663 -7.064 19.353 1.00 98.75 308 TYR A O 1
ATOM 2356 N N . LEU A 1 309 ? -9.831 -5.712 20.941 1.00 98.44 309 LEU A N 1
ATOM 2357 C CA . LEU A 1 309 ? -10.995 -5.839 21.819 1.00 98.44 309 LEU A CA 1
ATOM 2358 C C . LEU A 1 309 ? -12.271 -5.348 21.120 1.00 98.44 309 LEU A C 1
ATOM 2360 O O . LEU A 1 309 ? -13.280 -6.054 21.085 1.00 98.44 309 LEU A O 1
ATOM 2364 N N . PHE A 1 310 ? -12.222 -4.155 20.522 1.00 98.00 310 PHE A N 1
ATOM 2365 C CA . PHE A 1 310 ? -13.349 -3.612 19.773 1.00 98.00 310 PHE A CA 1
ATOM 2366 C C . PHE A 1 310 ? -13.627 -4.427 18.511 1.00 98.00 310 PHE A C 1
ATOM 2368 O O . PHE A 1 310 ? -14.791 -4.707 18.232 1.00 98.00 310 PHE A O 1
ATOM 2375 N N . ALA A 1 311 ? -12.614 -4.862 17.769 1.00 98.38 311 ALA A N 1
ATOM 2376 C CA . ALA A 1 311 ? -12.825 -5.683 16.582 1.00 98.38 311 ALA A CA 1
ATOM 2377 C C . ALA A 1 311 ? -13.555 -7.004 16.893 1.00 98.38 311 ALA A C 1
ATOM 2379 O O . ALA A 1 311 ? -14.433 -7.418 16.136 1.00 98.38 311 ALA A O 1
ATOM 2380 N N . GLN A 1 312 ? -13.259 -7.622 18.040 1.00 98.38 312 GLN A N 1
ATOM 2381 C CA . GLN A 1 312 ? -13.899 -8.862 18.483 1.00 98.38 312 GLN A CA 1
ATOM 2382 C C . GLN A 1 312 ? -15.316 -8.654 19.035 1.00 98.38 312 GLN A C 1
ATOM 2384 O O . GLN A 1 312 ? -16.179 -9.501 18.822 1.00 98.38 312 GLN A O 1
ATOM 2389 N N . LEU A 1 313 ? -15.571 -7.551 19.752 1.00 97.88 313 LEU A N 1
ATOM 2390 C CA . LEU A 1 313 ? -16.809 -7.386 20.528 1.00 97.88 313 LEU A CA 1
ATOM 2391 C C . LEU A 1 313 ? -17.787 -6.341 19.984 1.00 97.88 313 LEU A C 1
ATOM 2393 O O . LEU A 1 313 ? -18.940 -6.327 20.406 1.00 97.88 313 LEU A O 1
ATOM 2397 N N . SER A 1 314 ? -17.392 -5.468 19.056 1.00 95.94 314 SER A N 1
ATOM 2398 C CA . SER A 1 314 ? -18.266 -4.358 18.636 1.00 95.94 314 SER A CA 1
ATOM 2399 C C . SER A 1 314 ? -19.504 -4.820 17.878 1.00 95.94 314 SER A C 1
ATOM 2401 O O . SER A 1 314 ? -20.564 -4.215 18.023 1.00 95.94 314 SER A O 1
ATOM 2403 N N . LEU A 1 315 ? -19.404 -5.887 17.078 1.00 94.38 315 LEU A N 1
ATOM 2404 C CA . LEU A 1 315 ? -20.576 -6.471 16.422 1.00 94.38 315 LEU A CA 1
ATOM 2405 C C . LEU A 1 315 ? -21.504 -7.126 17.448 1.00 94.38 315 LEU A C 1
ATOM 2407 O O . LEU A 1 315 ? -22.700 -6.838 17.437 1.00 94.38 315 LEU A O 1
ATOM 2411 N N . TRP A 1 316 ? -20.950 -7.886 18.396 1.00 96.19 316 TRP A N 1
ATOM 2412 C CA . TRP A 1 316 ? -21.705 -8.469 19.509 1.00 96.19 316 TRP A CA 1
ATOM 2413 C C . TRP A 1 316 ? -22.451 -7.402 20.323 1.00 96.19 316 TRP A C 1
ATOM 2415 O O . TRP A 1 316 ? -23.656 -7.524 20.540 1.00 96.19 316 TRP A O 1
ATOM 2425 N N . ALA A 1 317 ? -21.776 -6.309 20.691 1.00 95.12 317 ALA A N 1
ATOM 2426 C CA . ALA A 1 317 ? -22.373 -5.192 21.426 1.00 95.12 317 ALA A CA 1
ATOM 2427 C C . ALA A 1 317 ? -23.506 -4.499 20.643 1.00 95.12 317 ALA A C 1
ATOM 2429 O O . ALA A 1 317 ? -24.362 -3.840 21.228 1.00 95.12 317 ALA A O 1
ATOM 2430 N N . ARG A 1 318 ? -23.527 -4.664 19.315 1.00 92.06 318 ARG A N 1
ATOM 2431 C CA . ARG A 1 318 ? -24.563 -4.162 18.401 1.00 92.06 318 ARG A CA 1
ATOM 2432 C C . ARG A 1 318 ? -25.603 -5.230 18.035 1.00 92.06 318 ARG A C 1
ATOM 2434 O O . ARG A 1 318 ? -26.385 -5.006 17.114 1.00 92.06 318 ARG A O 1
ATOM 2441 N N . GLY A 1 319 ? -25.609 -6.382 18.710 1.00 90.31 319 GLY A N 1
ATOM 2442 C CA . GLY A 1 319 ? -26.544 -7.481 18.449 1.00 90.31 319 GLY A CA 1
ATOM 2443 C C . GLY A 1 319 ? -26.311 -8.198 17.115 1.00 90.31 319 GLY A C 1
ATOM 2444 O O . GLY A 1 319 ? -27.241 -8.783 16.567 1.00 90.31 319 GLY A O 1
ATOM 2445 N N . LYS A 1 320 ? -25.093 -8.130 16.569 1.00 89.00 320 LYS A N 1
ATOM 2446 C CA . LYS A 1 320 ? -24.690 -8.779 15.315 1.00 89.00 320 LYS A CA 1
ATOM 2447 C C . LYS A 1 320 ? -23.711 -9.920 15.588 1.00 89.00 320 LYS A C 1
ATOM 2449 O O . LYS A 1 320 ? -22.928 -9.868 16.533 1.00 89.00 320 LYS A O 1
ATOM 2454 N N . SER A 1 321 ? -23.742 -10.943 14.741 1.00 86.81 321 SER A N 1
ATOM 2455 C CA . SER A 1 321 ? -22.774 -12.043 14.758 1.00 86.81 321 SER A CA 1
ATOM 2456 C C . SER A 1 321 ? -21.476 -11.678 14.031 1.00 86.81 321 SER A C 1
ATOM 2458 O O . SER A 1 321 ? -21.477 -10.822 13.148 1.00 86.81 321 SER A O 1
ATOM 2460 N N . GLY A 1 322 ? -20.396 -12.398 14.341 1.00 88.94 322 GLY A N 1
ATOM 2461 C CA . GLY A 1 322 ? -19.095 -12.261 13.678 1.00 88.94 322 GLY A CA 1
ATOM 2462 C C . GLY A 1 322 ? -18.145 -11.282 14.369 1.00 88.94 322 GLY A C 1
ATOM 2463 O O . GLY A 1 322 ? -18.480 -10.680 15.388 1.00 88.94 322 GLY A O 1
ATOM 2464 N N . GLY A 1 323 ? -16.945 -11.151 13.804 1.00 95.75 323 GLY A N 1
ATOM 2465 C CA . GLY A 1 323 ? -15.917 -10.193 14.210 1.00 95.75 323 GLY A CA 1
ATOM 2466 C C . GLY A 1 323 ? -15.535 -9.255 13.065 1.00 95.75 323 GLY A C 1
ATOM 2467 O O . GLY A 1 323 ? -16.045 -9.368 11.946 1.00 95.75 323 GLY A O 1
ATOM 2468 N N . LEU A 1 324 ? -14.652 -8.306 13.362 1.00 98.56 324 LEU A N 1
ATOM 2469 C CA . LEU A 1 324 ? -14.084 -7.371 12.394 1.00 98.56 324 LEU A CA 1
ATOM 2470 C C . LEU A 1 324 ? -12.600 -7.678 12.173 1.00 98.56 324 LEU A C 1
ATOM 2472 O O . LEU A 1 324 ? -11.896 -8.019 13.119 1.00 98.56 324 LEU A O 1
ATOM 2476 N N . LEU A 1 325 ? -12.118 -7.489 10.944 1.00 98.69 325 LEU A N 1
ATOM 2477 C CA . LEU A 1 325 ? -10.685 -7.486 10.644 1.00 98.69 325 LEU A CA 1
ATOM 2478 C C . LEU A 1 325 ? -10.079 -6.139 11.042 1.00 98.69 325 LEU A C 1
ATOM 2480 O O . LEU A 1 325 ? -10.542 -5.089 10.587 1.00 98.69 325 LEU A O 1
ATOM 2484 N N . VAL A 1 326 ? -9.029 -6.153 11.856 1.00 98.88 326 VAL A N 1
ATOM 2485 C CA . VAL A 1 326 ? -8.265 -4.954 12.202 1.00 98.88 326 VAL A CA 1
ATOM 2486 C C . VAL A 1 326 ? -7.415 -4.542 11.001 1.00 98.88 326 VAL A C 1
ATOM 2488 O O . VAL A 1 326 ? -6.618 -5.328 10.484 1.00 98.88 326 VAL A O 1
ATOM 2491 N N . LEU A 1 327 ? -7.562 -3.289 10.574 1.00 98.88 327 LEU A N 1
ATOM 2492 C CA . LEU A 1 327 ? -6.782 -2.699 9.491 1.00 98.88 327 LEU A CA 1
ATOM 2493 C C . LEU A 1 327 ? -5.565 -1.939 10.028 1.00 98.88 327 LEU A C 1
ATOM 2495 O O . LEU A 1 327 ? -5.688 -1.039 10.859 1.00 98.88 327 LEU A O 1
ATOM 2499 N N . GLY A 1 328 ? -4.388 -2.274 9.502 1.00 98.38 328 GLY A N 1
ATOM 2500 C CA . GLY A 1 328 ? -3.150 -1.535 9.733 1.00 98.38 328 GLY A CA 1
ATOM 2501 C C . GLY A 1 328 ? -3.051 -0.298 8.840 1.00 98.38 328 GLY A C 1
ATOM 2502 O O . GLY A 1 328 ? -3.722 -0.199 7.816 1.00 98.38 328 GLY A O 1
ATOM 2503 N N . SER A 1 329 ? -2.207 0.658 9.229 1.00 98.12 329 SER A N 1
ATOM 2504 C CA . SER A 1 329 ? -1.958 1.884 8.448 1.00 98.12 329 SER A CA 1
ATOM 2505 C C . SER A 1 329 ? -0.484 2.301 8.434 1.00 98.12 329 SER A C 1
ATOM 2507 O O . SER A 1 329 ? -0.178 3.474 8.286 1.00 98.12 329 SER A O 1
ATOM 2509 N N . ALA A 1 330 ? 0.444 1.357 8.601 1.00 97.06 330 ALA A N 1
ATOM 2510 C CA . ALA A 1 330 ? 1.862 1.641 8.374 1.00 97.06 330 ALA A CA 1
ATOM 2511 C C . ALA A 1 330 ? 2.120 1.768 6.867 1.00 97.06 330 ALA A C 1
ATOM 2513 O O . ALA A 1 330 ? 1.605 0.946 6.111 1.00 97.06 330 ALA A O 1
ATOM 2514 N N . ASN A 1 331 ? 2.922 2.738 6.428 1.00 97.25 331 ASN A N 1
ATOM 2515 C CA . ASN A 1 331 ? 3.340 2.860 5.024 1.00 97.25 331 ASN A CA 1
ATOM 2516 C C . ASN A 1 331 ? 4.685 2.156 4.757 1.00 97.25 331 ASN A C 1
ATOM 2518 O O . ASN A 1 331 ? 5.379 1.705 5.678 1.00 97.25 331 ASN A O 1
ATOM 2522 N N . VAL A 1 332 ? 5.058 2.031 3.479 1.00 97.69 332 VAL A N 1
ATOM 2523 C CA . VAL A 1 332 ? 6.248 1.263 3.069 1.00 97.69 332 VAL A CA 1
ATOM 2524 C C . VAL A 1 332 ? 7.563 1.897 3.546 1.00 97.69 332 VAL A C 1
ATOM 2526 O O . VAL A 1 332 ? 8.517 1.175 3.846 1.00 97.69 332 VAL A O 1
ATOM 2529 N N . ASP A 1 333 ? 7.614 3.228 3.652 1.00 97.00 333 ASP A N 1
ATOM 2530 C CA . ASP A 1 333 ? 8.826 3.985 3.976 1.00 97.00 333 ASP A CA 1
ATOM 2531 C C . ASP A 1 333 ? 9.136 3.904 5.481 1.00 97.00 333 ASP A C 1
ATOM 2533 O O . ASP A 1 333 ? 10.264 3.586 5.875 1.00 97.00 333 ASP A O 1
ATOM 2537 N N . GLU A 1 334 ? 8.115 4.063 6.330 1.00 95.44 334 GLU A N 1
ATOM 2538 C CA . GLU A 1 334 ? 8.201 3.825 7.779 1.00 95.44 334 GLU A CA 1
ATOM 2539 C C . GLU A 1 334 ? 8.547 2.374 8.090 1.00 95.44 334 GLU A C 1
ATOM 2541 O O . GLU A 1 334 ? 9.405 2.106 8.935 1.00 95.44 334 GLU A O 1
ATOM 2546 N N . SER A 1 335 ? 7.943 1.430 7.364 1.00 97.38 335 SER A N 1
ATOM 2547 C CA . SER A 1 335 ? 8.248 0.003 7.490 1.00 97.38 335 SER A CA 1
ATOM 2548 C C . SER A 1 335 ? 9.714 -0.280 7.150 1.00 97.38 335 SER A C 1
ATOM 2550 O O . SER A 1 335 ? 10.414 -0.962 7.901 1.00 97.38 335 SER A O 1
ATOM 2552 N N . LEU A 1 336 ? 10.231 0.302 6.061 1.00 97.56 336 LEU A N 1
ATOM 2553 C CA . LEU A 1 336 ? 11.626 0.145 5.641 1.00 97.56 336 LEU A CA 1
ATOM 2554 C C . LEU A 1 336 ? 12.597 0.702 6.686 1.00 97.56 336 LEU A C 1
ATOM 2556 O O . LEU A 1 336 ? 13.603 0.062 7.010 1.00 97.56 336 LEU A O 1
ATOM 2560 N N . ARG A 1 337 ? 12.299 1.889 7.218 1.00 95.75 337 ARG A N 1
ATOM 2561 C CA . ARG A 1 337 ? 13.078 2.519 8.289 1.00 95.75 337 ARG A CA 1
ATOM 2562 C C . ARG A 1 337 ? 12.921 1.786 9.627 1.00 95.75 337 ARG A C 1
ATOM 2564 O O . ARG A 1 337 ? 13.808 1.852 10.489 1.00 95.75 337 ARG A O 1
ATOM 2571 N N . GLY A 1 338 ? 11.799 1.100 9.813 1.00 95.50 338 GLY A N 1
ATOM 2572 C CA . GLY A 1 338 ? 11.330 0.547 11.076 1.00 95.50 338 GLY A CA 1
ATOM 2573 C C . GLY A 1 338 ? 10.933 1.627 12.087 1.00 95.50 338 GLY A C 1
ATOM 2574 O O . GLY A 1 338 ? 11.189 1.464 13.288 1.00 95.50 338 GLY A O 1
ATOM 2575 N N . TYR A 1 339 ? 10.370 2.731 11.590 1.00 95.38 339 TYR A N 1
ATOM 2576 C CA . TYR A 1 339 ? 9.808 3.831 12.372 1.00 95.38 339 TYR A CA 1
ATOM 2577 C C . TYR A 1 339 ? 8.364 3.503 12.772 1.00 95.38 339 TYR A C 1
ATOM 2579 O O . TYR A 1 339 ? 7.404 3.949 12.166 1.00 95.38 339 TYR A O 1
ATOM 2587 N N . LEU A 1 340 ? 8.242 2.596 13.737 1.00 95.31 340 LEU A N 1
ATOM 2588 C CA . LEU A 1 340 ? 6.982 2.114 14.306 1.00 95.31 340 LEU A CA 1
ATOM 2589 C C . LEU A 1 340 ? 7.260 1.456 15.656 1.00 95.31 340 LEU A C 1
ATOM 2591 O O . LEU A 1 340 ? 8.373 0.948 15.885 1.00 95.31 340 LEU A O 1
ATOM 2595 N N . THR A 1 341 ? 6.278 1.407 16.549 1.00 96.94 341 THR A N 1
ATOM 2596 C CA . THR A 1 341 ? 6.419 0.672 17.805 1.00 96.94 341 THR A CA 1
ATOM 2597 C C . THR A 1 341 ? 6.106 -0.798 17.560 1.00 96.94 341 THR A C 1
ATOM 2599 O O . THR A 1 341 ? 5.053 -1.165 17.061 1.00 96.94 341 THR A O 1
ATOM 2602 N N . LYS A 1 342 ? 7.021 -1.700 17.933 1.00 98.12 342 LYS A N 1
ATOM 2603 C CA . LYS A 1 342 ? 6.765 -3.138 17.774 1.00 98.12 342 LYS A CA 1
ATOM 2604 C C . LYS A 1 342 ? 5.536 -3.539 18.613 1.00 98.12 342 LYS A C 1
ATOM 2606 O O . LYS A 1 342 ? 5.562 -3.351 19.838 1.00 98.12 342 LYS A O 1
ATOM 2611 N N . TYR A 1 343 ? 4.525 -4.099 17.940 1.00 98.06 343 TYR A N 1
ATOM 2612 C CA . TYR A 1 343 ? 3.207 -4.479 18.472 1.00 98.06 343 TYR A CA 1
ATOM 2613 C C . TYR A 1 343 ? 2.280 -3.317 18.870 1.00 98.06 343 TYR A C 1
ATOM 2615 O O . TYR A 1 343 ? 1.488 -3.449 19.801 1.00 98.06 343 TYR A O 1
ATOM 2623 N N . ASP A 1 344 ? 2.383 -2.172 18.196 1.00 97.38 344 ASP A N 1
ATOM 2624 C CA . ASP A 1 344 ? 1.334 -1.145 18.202 1.00 97.38 344 ASP A CA 1
ATOM 2625 C C . ASP A 1 344 ? 0.294 -1.395 17.087 1.00 97.38 344 ASP A C 1
ATOM 2627 O O . ASP A 1 344 ? 0.188 -2.503 16.567 1.00 97.38 344 ASP A O 1
ATOM 2631 N N . CYS A 1 345 ? -0.483 -0.376 16.705 1.00 97.25 345 CYS A N 1
ATOM 2632 C CA . CYS A 1 345 ? -1.473 -0.468 15.622 1.00 97.25 345 CYS A CA 1
ATOM 2633 C C . CYS A 1 345 ? -0.867 -0.696 14.217 1.00 97.25 345 CYS A C 1
ATOM 2635 O O . CYS A 1 345 ? -1.610 -0.869 13.252 1.00 97.25 345 CYS A O 1
ATOM 2637 N N . SER A 1 346 ? 0.463 -0.725 14.072 1.00 95.88 346 SER A N 1
ATOM 2638 C CA . SER A 1 346 ? 1.133 -1.273 12.884 1.00 95.88 346 SER A CA 1
ATOM 2639 C C . SER A 1 346 ? 1.029 -2.801 12.804 1.00 95.88 346 SER A C 1
ATOM 2641 O O . SER A 1 346 ? 1.216 -3.359 11.721 1.00 95.88 346 SER A O 1
ATOM 2643 N N . SER A 1 347 ? 0.708 -3.471 13.920 1.00 94.75 347 SER A N 1
ATOM 2644 C CA . SER A 1 347 ? 0.373 -4.894 14.033 1.00 94.75 347 SER A CA 1
ATOM 2645 C C . SER A 1 347 ? -1.150 -5.084 14.047 1.00 94.75 347 SER A C 1
ATOM 2647 O O . SER A 1 347 ? -1.811 -4.917 15.068 1.00 94.75 347 SER A O 1
ATOM 2649 N N . ALA A 1 348 ? -1.694 -5.451 12.896 1.00 98.44 348 ALA A N 1
ATOM 2650 C CA . ALA A 1 348 ? -3.106 -5.634 12.593 1.00 98.44 348 ALA A CA 1
ATOM 2651 C C . ALA A 1 348 ? -3.296 -6.973 11.848 1.00 98.44 348 ALA A C 1
ATOM 2653 O O . ALA A 1 348 ? -2.326 -7.718 11.685 1.00 98.44 348 ALA A O 1
ATOM 2654 N N . ASP A 1 349 ? -4.508 -7.276 11.379 1.00 98.56 349 ASP A N 1
ATOM 2655 C CA . ASP A 1 349 ? -4.749 -8.496 10.598 1.00 98.56 349 ASP A CA 1
ATOM 2656 C C . ASP A 1 349 ? -4.213 -8.341 9.169 1.00 98.56 349 ASP A C 1
ATOM 2658 O O . ASP A 1 349 ? -3.489 -9.200 8.667 1.00 98.56 349 ASP A O 1
ATOM 2662 N N . ILE A 1 350 ? -4.532 -7.212 8.525 1.00 98.69 350 ILE A N 1
ATOM 2663 C CA . ILE A 1 350 ? -4.079 -6.860 7.173 1.00 98.69 350 ILE A CA 1
ATOM 2664 C C . ILE A 1 350 ? -3.827 -5.355 7.037 1.00 98.69 350 ILE A C 1
ATOM 2666 O O . ILE A 1 350 ? -4.429 -4.540 7.734 1.00 98.69 350 ILE A O 1
ATOM 2670 N N . ASN A 1 351 ? -2.939 -4.967 6.119 1.00 98.81 351 ASN A N 1
ATOM 2671 C CA . ASN A 1 351 ? -2.615 -3.563 5.854 1.00 98.81 351 ASN A CA 1
ATOM 2672 C C . ASN A 1 351 ? -2.732 -3.228 4.349 1.00 98.81 351 ASN A C 1
ATOM 2674 O O . ASN A 1 351 ? -1.844 -3.590 3.572 1.00 98.81 351 ASN A O 1
ATOM 2678 N N . PRO A 1 352 ? -3.782 -2.509 3.910 1.00 98.69 352 PRO A N 1
ATOM 2679 C CA . PRO A 1 352 ? -3.984 -2.195 2.494 1.00 98.69 352 PRO A CA 1
ATOM 2680 C C . PRO A 1 352 ? -3.004 -1.149 1.942 1.00 98.69 352 PRO A C 1
ATOM 2682 O O . PRO A 1 352 ? -2.876 -1.027 0.727 1.00 98.69 352 PRO A O 1
ATOM 2685 N N . ILE A 1 353 ? -2.298 -0.407 2.804 1.00 98.62 353 ILE A N 1
ATOM 2686 C CA . ILE A 1 353 ? -1.380 0.666 2.391 1.00 98.62 353 ILE A CA 1
ATOM 2687 C C . ILE A 1 353 ? 0.097 0.384 2.679 1.00 98.62 353 ILE A C 1
ATOM 2689 O O . ILE A 1 353 ? 0.959 1.163 2.279 1.00 98.62 353 ILE A O 1
ATOM 2693 N N . GLY A 1 354 ? 0.426 -0.745 3.313 1.00 97.88 354 GLY A N 1
ATOM 2694 C CA . GLY A 1 354 ? 1.805 -1.062 3.718 1.00 97.88 354 GLY A CA 1
ATOM 2695 C C . GLY A 1 354 ? 2.793 -1.272 2.574 1.00 97.88 354 GLY A C 1
ATOM 2696 O O . GLY A 1 354 ? 4.003 -1.266 2.797 1.00 97.88 354 GLY A O 1
ATOM 2697 N N . GLY A 1 355 ? 2.297 -1.426 1.347 1.00 97.69 355 GLY A N 1
ATOM 2698 C CA . GLY A 1 355 ? 3.107 -1.434 0.137 1.00 97.69 355 GLY A CA 1
ATOM 2699 C C . GLY A 1 355 ? 3.235 -0.083 -0.565 1.00 97.69 355 GLY A C 1
ATOM 2700 O O . GLY A 1 355 ? 3.857 -0.075 -1.617 1.00 97.69 355 GLY A O 1
ATOM 2701 N N . ILE A 1 356 ? 2.653 1.013 -0.060 1.00 98.38 356 ILE A N 1
ATOM 2702 C CA . ILE A 1 356 ? 2.563 2.313 -0.752 1.00 98.38 356 ILE A CA 1
ATOM 2703 C C . ILE A 1 356 ? 3.485 3.349 -0.088 1.00 98.38 356 ILE A C 1
ATOM 2705 O O . ILE A 1 356 ? 3.591 3.397 1.141 1.00 98.38 356 ILE A O 1
ATOM 2709 N N . SER A 1 357 ? 4.155 4.171 -0.906 1.00 97.38 357 SER A N 1
ATOM 2710 C CA . SER A 1 357 ? 5.028 5.267 -0.457 1.00 97.38 357 SER A CA 1
ATOM 2711 C C . SER A 1 357 ? 4.252 6.410 0.199 1.00 97.38 357 SER A C 1
ATOM 2713 O O . SER A 1 357 ? 3.123 6.714 -0.192 1.00 97.38 357 SER A O 1
ATOM 2715 N N . LYS A 1 358 ? 4.859 7.108 1.167 1.00 95.19 358 LYS A N 1
ATOM 2716 C CA . LYS A 1 358 ? 4.227 8.271 1.816 1.00 95.19 358 LYS A CA 1
ATOM 2717 C C . LYS A 1 358 ? 3.895 9.362 0.799 1.00 95.19 358 LYS A C 1
ATOM 2719 O O . LYS A 1 358 ? 2.834 9.981 0.873 1.00 95.19 358 LYS A O 1
ATOM 2724 N N . SER A 1 359 ? 4.781 9.579 -0.173 1.00 94.88 359 SER A N 1
ATOM 2725 C CA . SER A 1 359 ? 4.574 10.561 -1.243 1.00 94.88 359 SER A CA 1
ATOM 2726 C C . SER A 1 359 ? 3.339 10.228 -2.093 1.00 94.88 359 SER A C 1
ATOM 2728 O O . SER A 1 359 ? 2.534 11.116 -2.388 1.00 94.88 359 SER A O 1
ATOM 2730 N N . ASP A 1 360 ? 3.118 8.951 -2.405 1.00 97.69 360 ASP A N 1
ATOM 2731 C CA . ASP A 1 360 ? 1.934 8.512 -3.140 1.00 97.69 360 ASP A CA 1
ATOM 2732 C C . ASP A 1 360 ? 0.665 8.515 -2.294 1.00 97.69 360 ASP A C 1
ATOM 2734 O O . ASP A 1 360 ? -0.387 8.887 -2.809 1.00 97.69 360 ASP A O 1
ATOM 2738 N N . LEU A 1 361 ? 0.746 8.214 -0.995 1.00 98.00 361 LEU A N 1
ATOM 2739 C CA . LEU A 1 361 ? -0.390 8.376 -0.081 1.00 98.00 361 LEU A CA 1
ATOM 2740 C C . LEU A 1 361 ? -0.846 9.838 -0.012 1.00 98.00 361 LEU A C 1
ATOM 2742 O O . LEU A 1 361 ? -2.041 10.120 -0.093 1.00 98.00 361 LEU A O 1
ATOM 2746 N N . ARG A 1 362 ? 0.090 10.797 0.035 1.00 96.44 362 ARG A N 1
ATOM 2747 C CA . ARG A 1 362 ? -0.240 12.232 -0.022 1.00 96.44 362 ARG A CA 1
ATOM 2748 C C . ARG A 1 362 ? -0.991 12.598 -1.306 1.00 96.44 362 ARG A C 1
ATOM 2750 O O . ARG A 1 362 ? -1.997 13.306 -1.240 1.00 96.44 362 ARG A O 1
ATOM 2757 N N . ARG A 1 363 ? -0.540 12.100 -2.463 1.00 97.56 363 ARG A N 1
ATOM 2758 C CA . ARG A 1 363 ? -1.213 12.308 -3.762 1.00 97.56 363 ARG A CA 1
ATOM 2759 C C . ARG A 1 363 ? -2.581 11.628 -3.811 1.00 97.56 363 ARG A C 1
ATOM 2761 O O . ARG A 1 363 ? -3.548 12.217 -4.291 1.00 97.56 363 ARG A O 1
ATOM 2768 N N . PHE A 1 364 ? -2.675 10.420 -3.269 1.00 98.44 364 PHE A N 1
ATOM 2769 C CA . PHE A 1 364 ? -3.907 9.648 -3.184 1.00 98.44 364 PHE A CA 1
ATOM 2770 C C . PHE A 1 364 ? -4.972 10.339 -2.322 1.00 98.44 364 PHE A C 1
ATOM 2772 O O . PHE A 1 364 ? -6.126 10.421 -2.741 1.00 98.44 364 PHE A O 1
ATOM 2779 N N . ILE A 1 365 ? -4.601 10.922 -1.177 1.00 97.88 365 ILE A N 1
ATOM 2780 C CA . ILE A 1 365 ? -5.520 11.723 -0.352 1.00 97.88 365 ILE A CA 1
ATOM 2781 C C . ILE A 1 365 ? -6.086 12.905 -1.143 1.00 97.88 365 ILE A C 1
ATOM 2783 O O . ILE A 1 365 ? -7.295 13.133 -1.126 1.00 97.88 365 ILE A O 1
ATOM 2787 N N . GLN A 1 366 ? -5.249 13.630 -1.889 1.00 97.69 366 GLN A N 1
ATOM 2788 C CA . GLN A 1 366 ? -5.722 14.730 -2.736 1.00 97.69 366 GLN A CA 1
ATOM 2789 C C . GLN A 1 366 ? -6.639 14.247 -3.866 1.00 97.69 366 GLN A C 1
ATOM 2791 O O . GLN A 1 366 ? -7.610 14.927 -4.203 1.00 97.69 366 GLN A O 1
ATOM 2796 N N . HIS A 1 367 ? -6.341 13.089 -4.459 1.00 98.06 367 HIS A N 1
ATOM 2797 C CA . HIS A 1 367 ? -7.207 12.463 -5.454 1.00 98.06 367 HIS A CA 1
ATOM 2798 C C . HIS A 1 367 ? -8.573 12.121 -4.848 1.00 98.06 367 HIS A C 1
ATOM 2800 O O . HIS A 1 367 ? -9.592 12.526 -5.402 1.00 98.06 367 HIS A O 1
ATOM 2806 N N . CYS A 1 368 ? -8.609 11.466 -3.685 1.00 98.06 368 CYS A N 1
ATOM 2807 C CA . CYS A 1 368 ? -9.848 11.119 -2.986 1.00 98.06 368 CYS A CA 1
ATOM 2808 C C . CYS A 1 368 ? -10.650 12.350 -2.555 1.00 98.06 368 CYS A C 1
ATOM 2810 O O . CYS A 1 368 ? -11.870 12.356 -2.710 1.00 98.06 368 CYS A O 1
ATOM 2812 N N . ALA A 1 369 ? -9.984 13.411 -2.088 1.00 97.25 369 ALA A N 1
ATOM 2813 C CA . ALA A 1 369 ? -10.635 14.670 -1.734 1.00 97.25 369 ALA A CA 1
ATOM 2814 C C . ALA A 1 369 ? -11.430 15.235 -2.919 1.00 97.25 369 ALA A C 1
ATOM 2816 O O . ALA A 1 369 ? -12.576 15.640 -2.760 1.00 97.25 369 ALA A O 1
ATOM 2817 N N . LYS A 1 370 ? -10.853 15.192 -4.127 1.00 97.12 370 LYS A N 1
ATOM 2818 C CA . LYS A 1 370 ? -11.504 15.664 -5.357 1.00 97.12 370 LYS A CA 1
ATOM 2819 C C . LYS A 1 370 ? -12.558 14.688 -5.877 1.00 97.12 370 LYS A C 1
ATOM 2821 O O . LYS A 1 370 ? -13.641 15.117 -6.260 1.00 97.12 370 LYS A O 1
ATOM 2826 N N . TYR A 1 371 ? -12.233 13.397 -5.902 1.00 97.81 371 TYR A N 1
ATOM 2827 C CA . TYR A 1 371 ? -13.072 12.355 -6.491 1.00 97.81 371 TYR A CA 1
ATOM 2828 C C . TYR A 1 371 ? -14.347 12.122 -5.669 1.00 97.81 371 TYR A C 1
ATOM 2830 O O . TYR A 1 371 ? -15.444 12.151 -6.219 1.00 97.81 371 TYR A O 1
ATOM 2838 N N . TYR A 1 372 ? -14.212 11.970 -4.348 1.00 96.94 372 TYR A N 1
ATOM 2839 C CA . TYR A 1 372 ? -15.334 11.727 -3.433 1.00 96.94 372 TYR A CA 1
ATOM 2840 C C . TYR A 1 372 ? -15.899 13.000 -2.792 1.00 96.94 372 TYR A C 1
ATOM 2842 O O . TYR A 1 372 ? -16.931 12.943 -2.130 1.00 96.94 372 TYR A O 1
ATOM 2850 N N . LYS A 1 373 ? -15.250 14.158 -2.988 1.00 96.69 373 LYS A N 1
ATOM 2851 C CA . LYS A 1 373 ? -15.633 15.447 -2.377 1.00 96.69 373 LYS A CA 1
ATOM 2852 C C . LYS A 1 373 ? -15.594 15.426 -0.843 1.00 96.69 373 LYS A C 1
ATOM 2854 O O . LYS A 1 373 ? -16.369 16.112 -0.178 1.00 96.69 373 LYS A O 1
ATOM 2859 N N . PHE A 1 374 ? -14.672 14.653 -0.273 1.00 96.38 374 PHE A N 1
ATOM 2860 C CA . PHE A 1 374 ? -14.453 14.588 1.171 1.00 96.38 374 PHE A CA 1
ATOM 2861 C C . PHE A 1 374 ? -13.628 15.789 1.644 1.00 96.38 374 PHE A C 1
ATOM 2863 O O . PHE A 1 374 ? -12.398 15.772 1.608 1.00 96.38 374 PHE A O 1
ATOM 2870 N N . ALA A 1 375 ? -14.305 16.847 2.095 1.00 95.12 375 ALA A N 1
ATOM 2871 C CA . ALA A 1 375 ? -13.657 18.085 2.534 1.00 95.12 375 ALA A CA 1
ATOM 2872 C C . ALA A 1 375 ? -12.710 17.894 3.738 1.00 95.12 375 ALA A C 1
ATOM 2874 O O . ALA A 1 375 ? -11.753 18.654 3.888 1.00 95.12 375 ALA A O 1
ATOM 2875 N N . ALA A 1 376 ? -12.930 16.868 4.572 1.00 96.69 376 ALA A N 1
ATOM 2876 C CA . ALA A 1 376 ? -12.046 16.563 5.700 1.00 96.69 376 ALA A CA 1
ATOM 2877 C C . ALA A 1 376 ? -10.613 16.252 5.229 1.00 96.69 376 ALA A C 1
ATOM 2879 O O . ALA A 1 376 ? -9.637 16.647 5.868 1.00 96.69 376 ALA A O 1
ATOM 2880 N N . LEU A 1 377 ? -10.475 15.622 4.056 1.00 97.25 377 LEU A N 1
ATOM 2881 C CA . LEU A 1 377 ? -9.181 15.250 3.484 1.00 97.25 377 LEU A CA 1
ATOM 2882 C C . LEU A 1 377 ? -8.314 16.458 3.116 1.00 97.25 377 LEU A C 1
ATOM 2884 O O . LEU A 1 377 ? -7.090 16.372 3.190 1.00 97.25 377 LEU A O 1
ATOM 2888 N N . GLU A 1 378 ? -8.914 17.598 2.763 1.00 95.31 378 GLU A N 1
ATOM 2889 C CA . GLU A 1 378 ? -8.147 18.820 2.497 1.00 95.31 378 GLU A CA 1
ATOM 2890 C C . GLU A 1 378 ? -7.502 19.381 3.766 1.00 95.31 378 GLU A C 1
ATOM 2892 O O . GLU A 1 378 ? -6.384 19.899 3.711 1.00 95.31 378 GLU A O 1
ATOM 2897 N N . LYS A 1 379 ? -8.195 19.269 4.907 1.00 93.62 379 LYS A N 1
ATOM 2898 C CA . LYS A 1 379 ? -7.670 19.668 6.218 1.00 93.62 379 LYS A CA 1
ATOM 2899 C C . LYS A 1 379 ? -6.547 18.724 6.645 1.00 93.62 379 LYS A C 1
ATOM 2901 O O . LYS A 1 379 ? -5.458 19.189 6.968 1.00 93.62 379 LYS A O 1
ATOM 2906 N N . ILE A 1 380 ? -6.777 17.414 6.528 1.00 94.62 380 ILE A N 1
ATOM 2907 C CA . ILE A 1 380 ? -5.791 16.366 6.843 1.00 94.62 380 ILE A CA 1
ATOM 2908 C C . ILE A 1 380 ? -4.522 16.527 5.997 1.00 94.62 380 ILE A C 1
ATOM 2910 O O . ILE A 1 380 ? -3.416 16.431 6.515 1.00 94.62 380 ILE A O 1
ATOM 2914 N N . TYR A 1 381 ? -4.655 16.822 4.702 1.00 93.94 381 TYR A N 1
ATOM 2915 C CA . TYR A 1 381 ? -3.507 17.014 3.811 1.00 93.94 381 TYR A CA 1
ATOM 2916 C C . TYR A 1 381 ? -2.615 18.207 4.208 1.00 93.94 381 TYR A C 1
ATOM 2918 O O . TYR A 1 381 ? -1.395 18.167 4.007 1.00 93.94 381 TYR A O 1
ATOM 2926 N N . LYS A 1 382 ? -3.231 19.280 4.725 1.00 91.81 382 LYS A N 1
ATOM 2927 C CA . LYS A 1 382 ? -2.553 20.516 5.151 1.00 91.81 382 LYS A CA 1
ATOM 2928 C C . LYS A 1 382 ? -1.978 20.423 6.564 1.00 91.81 382 LYS A C 1
ATOM 2930 O O . LYS A 1 382 ? -1.106 21.222 6.894 1.00 91.81 382 LYS A O 1
ATOM 2935 N N . ALA A 1 383 ? -2.466 19.494 7.383 1.00 86.81 383 ALA A N 1
ATOM 2936 C CA . ALA A 1 383 ? -1.966 19.294 8.733 1.00 86.81 383 ALA A CA 1
ATOM 2937 C C . ALA A 1 383 ? -0.498 18.815 8.711 1.00 86.81 383 ALA A C 1
ATOM 2939 O O . ALA A 1 383 ? -0.122 18.018 7.841 1.00 86.81 383 ALA A O 1
ATOM 2940 N N . PRO A 1 384 ? 0.349 19.297 9.639 1.00 78.06 384 PRO A N 1
ATOM 2941 C CA . PRO A 1 384 ? 1.722 18.823 9.750 1.00 78.06 384 PRO A CA 1
ATOM 2942 C C . PRO A 1 384 ? 1.744 17.343 10.185 1.00 78.06 384 PRO A C 1
ATOM 2944 O O . PRO A 1 384 ? 0.980 16.967 11.076 1.00 78.06 384 PRO A O 1
ATOM 2947 N N . PRO A 1 385 ? 2.590 16.488 9.578 1.00 75.81 385 PRO A N 1
ATOM 2948 C CA . PRO A 1 385 ? 2.746 15.098 10.001 1.00 75.81 385 PRO A CA 1
ATOM 2949 C C . PRO A 1 385 ? 3.474 15.029 11.350 1.00 75.81 385 PRO A C 1
ATOM 2951 O O . PRO A 1 385 ? 4.581 15.554 11.496 1.00 75.81 385 PRO A O 1
ATOM 2954 N N . THR A 1 386 ? 2.828 14.423 12.343 1.00 72.56 386 THR A N 1
ATOM 2955 C CA . THR A 1 386 ? 3.330 14.331 13.716 1.00 72.56 386 THR A CA 1
ATOM 2956 C C . THR A 1 386 ? 2.670 13.170 14.463 1.00 72.56 386 THR A C 1
ATOM 2958 O O . THR A 1 386 ? 1.492 12.860 14.244 1.00 72.56 386 THR A O 1
ATOM 2961 N N . ALA A 1 387 ? 3.410 12.559 15.386 1.00 71.69 387 ALA A N 1
ATOM 2962 C CA . ALA A 1 387 ? 2.886 11.626 16.371 1.00 71.69 387 ALA A CA 1
ATOM 2963 C C . ALA A 1 387 ? 2.566 12.357 17.689 1.00 71.69 387 ALA A C 1
ATOM 2965 O O . ALA A 1 387 ? 3.459 12.702 18.459 1.00 71.69 387 ALA A O 1
ATOM 2966 N N . GLU A 1 388 ? 1.277 12.540 17.994 1.00 77.62 388 GLU A N 1
ATOM 2967 C CA . GLU A 1 388 ? 0.787 13.170 19.237 1.00 77.62 388 GLU A CA 1
ATOM 2968 C C . GLU A 1 388 ? 0.896 12.216 20.450 1.00 77.62 388 GLU A C 1
ATOM 2970 O O . GLU A 1 388 ? -0.095 11.837 21.079 1.00 77.62 388 GLU A O 1
ATOM 2975 N N . LEU A 1 389 ? 2.113 11.740 20.733 1.00 77.06 389 LEU A N 1
ATOM 2976 C CA . LEU A 1 389 ? 2.423 10.801 21.821 1.00 77.06 389 LEU A CA 1
ATOM 2977 C C . LEU A 1 389 ? 3.200 11.443 22.979 1.00 77.06 389 LEU A C 1
ATOM 2979 O O . LEU A 1 389 ? 3.330 10.814 24.033 1.00 77.06 389 LEU A O 1
ATOM 2983 N N . GLU A 1 390 ? 3.707 12.661 22.785 1.00 77.81 390 GLU A N 1
ATOM 2984 C CA . GLU A 1 390 ? 4.402 13.469 23.789 1.00 77.81 390 GLU A CA 1
ATOM 2985 C C . GLU A 1 390 ? 3.556 14.686 24.200 1.00 77.81 390 GLU A C 1
ATOM 2987 O O . GLU A 1 390 ? 2.788 15.186 23.374 1.00 77.81 390 GLU A O 1
ATOM 2992 N N . PRO A 1 391 ? 3.711 15.192 25.440 1.00 73.56 391 PRO A N 1
ATOM 2993 C CA . PRO A 1 391 ? 3.095 16.445 25.859 1.00 73.56 391 PRO A CA 1
ATOM 2994 C C . PRO A 1 391 ? 3.450 17.597 24.920 1.00 73.56 391 PRO A C 1
ATOM 2996 O O . PRO A 1 391 ? 4.606 17.761 24.530 1.00 73.56 391 PRO A O 1
ATOM 2999 N N . LEU A 1 392 ? 2.455 18.421 24.598 1.00 69.06 392 LEU A N 1
ATOM 3000 C CA . LEU A 1 392 ? 2.651 19.635 23.809 1.00 69.06 392 LEU A CA 1
ATOM 3001 C C . LEU A 1 392 ? 3.489 20.649 24.608 1.00 69.06 392 LEU A C 1
ATOM 3003 O O . LEU A 1 392 ? 3.102 21.046 25.710 1.00 69.06 392 LEU A O 1
ATOM 3007 N N . GLU A 1 393 ? 4.607 21.120 24.051 1.00 60.97 393 GLU A N 1
ATOM 3008 C CA . GLU A 1 393 ? 5.377 22.227 24.632 1.00 60.97 393 GLU A CA 1
ATOM 3009 C C . GLU A 1 393 ? 4.714 23.555 24.229 1.00 60.97 393 GLU A C 1
ATOM 3011 O O . GLU A 1 393 ? 4.612 23.881 23.048 1.00 60.97 393 GLU A O 1
ATOM 3016 N N . GLU A 1 394 ? 4.192 24.314 25.202 1.00 54.66 394 GLU A N 1
ATOM 3017 C CA . GLU A 1 394 ? 3.488 25.596 24.976 1.00 54.66 394 GLU A CA 1
ATOM 3018 C C . GLU A 1 394 ? 2.304 25.510 23.983 1.00 54.66 394 GLU A C 1
ATOM 3020 O O . GLU A 1 394 ? 1.985 26.467 23.274 1.00 54.66 394 GLU A O 1
ATOM 3025 N N . GLY A 1 395 ? 1.639 24.350 23.910 1.00 55.97 395 GLY A N 1
ATOM 3026 C CA . GLY A 1 395 ? 0.540 24.110 22.966 1.00 55.97 395 GLY A CA 1
ATOM 3027 C C . GLY A 1 395 ? 0.996 23.907 21.516 1.00 55.97 395 GLY A C 1
ATOM 3028 O O . GLY A 1 395 ? 0.168 23.931 20.607 1.00 55.97 395 GLY A O 1
ATOM 3029 N N . ARG A 1 396 ? 2.301 23.713 21.285 1.00 55.66 396 ARG A N 1
ATOM 3030 C CA . ARG A 1 396 ? 2.883 23.369 19.986 1.00 55.66 396 ARG A CA 1
ATOM 3031 C C . ARG A 1 396 ? 3.414 21.940 20.000 1.00 55.66 396 ARG A C 1
ATOM 3033 O O . ARG A 1 396 ? 3.826 21.407 21.027 1.00 55.66 396 ARG A O 1
ATOM 3040 N N . LEU A 1 397 ? 3.371 21.324 18.824 1.00 59.91 397 LEU A N 1
ATOM 3041 C CA . LEU A 1 397 ? 3.917 19.994 18.582 1.00 59.91 397 LEU A CA 1
ATOM 3042 C C . LEU A 1 397 ? 5.422 19.994 18.861 1.00 59.91 397 LEU A C 1
ATOM 3044 O O . LEU A 1 397 ? 6.125 20.899 18.412 1.00 59.91 397 LEU A O 1
ATOM 3048 N N . ALA A 1 398 ? 5.900 18.976 19.574 1.00 59.34 398 ALA A N 1
ATOM 3049 C CA . ALA A 1 398 ? 7.302 18.869 19.964 1.00 59.34 398 ALA A CA 1
ATOM 3050 C C . ALA A 1 398 ? 8.235 18.596 18.767 1.00 59.34 398 ALA A C 1
ATOM 3052 O O . ALA A 1 398 ? 9.353 19.110 18.738 1.00 59.34 398 ALA A O 1
ATOM 3053 N N . GLN A 1 399 ? 7.793 17.794 17.783 1.00 72.62 399 GLN A N 1
ATOM 3054 C CA . GLN A 1 399 ? 8.610 17.390 16.632 1.00 72.62 399 GLN A CA 1
ATOM 3055 C C . GLN A 1 399 ? 7.759 16.802 15.486 1.00 72.62 399 GLN A C 1
ATOM 3057 O O . GLN A 1 399 ? 6.695 16.219 15.722 1.00 72.62 399 GLN A O 1
ATOM 3062 N N . THR A 1 400 ? 8.223 16.940 14.240 1.00 81.00 400 THR A N 1
ATOM 3063 C CA . THR A 1 400 ? 7.656 16.231 13.073 1.00 81.00 400 THR A CA 1
ATOM 3064 C C . THR A 1 400 ? 8.274 14.841 12.888 1.00 81.00 400 THR A C 1
ATOM 3066 O O . THR A 1 400 ? 9.406 14.591 13.306 1.00 81.00 400 THR A O 1
ATOM 3069 N N . ASP A 1 401 ? 7.569 13.940 12.196 1.00 83.00 401 ASP A N 1
ATOM 3070 C CA . ASP A 1 401 ? 8.045 12.564 11.964 1.00 83.00 401 ASP A CA 1
ATOM 3071 C C . ASP A 1 401 ? 9.403 12.529 11.225 1.00 83.00 401 ASP A C 1
ATOM 3073 O O . ASP A 1 401 ? 10.282 11.727 11.539 1.00 83.00 401 ASP A O 1
ATOM 3077 N N . GLU A 1 402 ? 9.609 13.423 10.248 1.00 86.50 402 GLU A N 1
ATOM 3078 C CA . GLU A 1 402 ? 10.854 13.498 9.464 1.00 86.50 402 GLU A CA 1
ATOM 3079 C C . GLU A 1 402 ? 12.048 13.977 10.300 1.00 86.50 402 GLU A C 1
ATOM 3081 O O . GLU A 1 402 ? 13.168 13.476 10.140 1.00 86.50 402 GLU A O 1
ATOM 3086 N N . GLU A 1 403 ? 11.813 14.918 11.218 1.00 86.06 403 GLU A N 1
ATOM 3087 C CA . GLU A 1 403 ? 12.831 15.401 12.150 1.00 86.06 403 GLU A CA 1
ATOM 3088 C C . GLU A 1 403 ? 13.236 14.306 13.141 1.00 86.06 403 GLU A C 1
ATOM 3090 O O . GLU A 1 403 ? 14.427 14.156 13.417 1.00 86.06 403 GLU A O 1
ATOM 3095 N N . ASP A 1 404 ? 12.281 13.524 13.655 1.00 84.00 404 ASP A N 1
ATOM 3096 C CA . ASP A 1 404 ? 12.568 12.417 14.580 1.00 84.00 404 ASP A CA 1
ATOM 3097 C C . ASP A 1 404 ? 13.284 11.254 13.867 1.00 84.00 404 ASP A C 1
ATOM 3099 O O . ASP A 1 404 ? 14.268 10.689 14.359 1.00 84.00 404 ASP A O 1
ATOM 3103 N N . MET A 1 405 ? 12.881 10.938 12.631 1.00 89.38 405 MET A N 1
ATOM 3104 C CA . MET A 1 405 ? 13.596 9.962 11.804 1.00 89.38 405 MET A CA 1
ATOM 3105 C C . MET A 1 405 ? 15.009 10.428 11.416 1.00 89.38 405 MET A C 1
ATOM 3107 O O . MET A 1 405 ? 15.898 9.584 11.214 1.00 89.38 405 MET A O 1
ATOM 3111 N N . GLY A 1 406 ? 15.229 11.743 11.315 1.00 90.56 406 GLY A N 1
ATOM 3112 C CA . GLY A 1 406 ? 16.453 12.358 10.798 1.00 90.56 406 GLY A CA 1
ATOM 3113 C C . GLY A 1 406 ? 16.627 12.156 9.289 1.00 90.56 406 GLY A C 1
ATOM 3114 O O . GLY A 1 406 ? 17.755 11.999 8.817 1.00 90.56 406 GLY A O 1
ATOM 3115 N N . MET A 1 407 ? 15.515 12.044 8.559 1.00 90.94 407 MET A N 1
ATOM 3116 C CA . MET A 1 407 ? 15.455 11.836 7.108 1.00 90.94 407 MET A CA 1
ATOM 3117 C C . MET A 1 407 ? 14.044 12.109 6.596 1.00 90.94 407 MET A C 1
ATOM 3119 O O . MET A 1 407 ? 13.067 11.753 7.255 1.00 90.94 407 MET A O 1
ATOM 3123 N N . THR A 1 408 ? 13.949 12.704 5.409 1.00 93.25 408 THR A N 1
ATOM 3124 C CA . THR A 1 408 ? 12.650 12.981 4.785 1.00 93.25 408 THR A CA 1
ATOM 3125 C C . THR A 1 408 ? 12.061 11.725 4.142 1.00 93.25 408 THR A C 1
ATOM 3127 O O . THR A 1 408 ? 12.775 10.769 3.814 1.00 93.25 408 THR A O 1
ATOM 3130 N N . TYR A 1 409 ? 10.752 11.716 3.907 1.00 92.62 409 TYR A N 1
ATOM 3131 C CA . TYR A 1 409 ? 10.085 10.629 3.189 1.00 92.62 409 TYR A CA 1
ATOM 3132 C C . TYR A 1 409 ? 10.577 10.495 1.741 1.00 92.62 409 TYR A C 1
ATOM 3134 O O . TYR A 1 409 ? 10.696 9.378 1.231 1.00 92.62 409 TYR A O 1
ATOM 3142 N N . ASP A 1 410 ? 10.931 11.610 1.097 1.00 91.56 410 ASP A N 1
ATOM 3143 C CA . ASP A 1 410 ? 11.511 11.604 -0.249 1.00 91.56 410 ASP A CA 1
ATOM 3144 C C . ASP A 1 410 ? 12.885 10.917 -0.258 1.00 91.56 410 ASP A C 1
ATOM 3146 O O . ASP A 1 410 ? 13.168 10.079 -1.121 1.00 91.56 410 ASP A O 1
ATOM 3150 N N . GLU A 1 411 ? 13.722 11.201 0.744 1.00 93.25 411 GLU A N 1
ATOM 3151 C CA . GLU A 1 411 ? 15.000 10.514 0.935 1.00 93.25 411 GLU A CA 1
ATOM 3152 C C . GLU A 1 411 ? 14.801 9.015 1.185 1.00 93.25 411 GLU A C 1
ATOM 3154 O O . GLU A 1 411 ? 15.462 8.192 0.549 1.00 93.25 411 GLU A O 1
ATOM 3159 N N . LEU A 1 412 ? 13.856 8.641 2.054 1.00 94.88 412 LEU A N 1
ATOM 3160 C CA . LEU A 1 412 ? 13.531 7.241 2.342 1.00 94.88 412 LEU A CA 1
ATOM 3161 C C . LEU A 1 412 ? 13.075 6.474 1.098 1.00 94.88 412 LEU A C 1
ATOM 3163 O O . LEU A 1 412 ? 13.552 5.360 0.864 1.00 94.88 412 LEU A O 1
ATOM 3167 N N . SER A 1 413 ? 12.223 7.079 0.270 1.00 94.38 413 SER A N 1
ATOM 3168 C CA . SER A 1 413 ? 11.796 6.510 -1.011 1.00 94.38 413 SER A CA 1
ATOM 3169 C C . SER A 1 413 ? 12.989 6.270 -1.948 1.00 94.38 413 SER A C 1
ATOM 3171 O O . SER A 1 413 ? 13.100 5.206 -2.569 1.00 94.38 413 SER A O 1
ATOM 3173 N N . VAL A 1 414 ? 13.929 7.221 -2.035 1.00 95.38 414 VAL A N 1
ATOM 3174 C CA . VAL A 1 414 ? 15.165 7.063 -2.825 1.00 95.38 414 VAL A CA 1
ATOM 3175 C C . VAL A 1 414 ? 16.036 5.938 -2.262 1.00 95.38 414 VAL A C 1
ATOM 3177 O O . VAL A 1 414 ? 16.486 5.073 -3.020 1.00 95.38 414 VAL A O 1
ATOM 3180 N N . TYR A 1 415 ? 16.251 5.895 -0.945 1.00 97.06 415 TYR A N 1
ATOM 3181 C CA . TYR A 1 415 ? 17.038 4.840 -0.301 1.00 97.06 415 TYR A CA 1
ATOM 3182 C C . TYR A 1 415 ? 16.407 3.461 -0.501 1.00 97.06 415 TYR A C 1
ATOM 3184 O O . TYR A 1 415 ? 17.125 2.502 -0.790 1.00 97.06 415 TYR A O 1
ATOM 3192 N N . GLY A 1 416 ? 15.078 3.355 -0.418 1.00 96.88 416 GLY A N 1
ATOM 3193 C CA . GLY A 1 416 ? 14.326 2.130 -0.678 1.00 96.88 416 GLY A CA 1
ATOM 3194 C C . GLY A 1 416 ? 14.553 1.594 -2.087 1.00 96.88 416 GLY A C 1
ATOM 3195 O O . GLY A 1 416 ? 14.968 0.440 -2.248 1.00 96.88 416 GLY A O 1
ATOM 3196 N N . LYS A 1 417 ? 14.381 2.447 -3.102 1.00 96.75 417 LYS A N 1
ATOM 3197 C CA . LYS A 1 417 ? 14.612 2.096 -4.514 1.00 96.75 417 LYS A CA 1
ATOM 3198 C C . LYS A 1 417 ? 16.066 1.699 -4.766 1.00 96.75 417 LYS A C 1
ATOM 3200 O O . LYS A 1 417 ? 16.324 0.613 -5.286 1.00 96.75 417 LYS A O 1
ATOM 3205 N N . LEU A 1 418 ? 17.028 2.496 -4.293 1.00 97.81 418 LEU A N 1
ATOM 3206 C CA . LEU A 1 418 ? 18.451 2.177 -4.434 1.00 97.81 418 LEU A CA 1
ATOM 3207 C C . LEU A 1 418 ? 18.811 0.844 -3.764 1.00 97.81 418 LEU A C 1
ATOM 3209 O O . LEU A 1 418 ? 19.525 0.024 -4.344 1.00 97.81 418 LEU A O 1
ATOM 3213 N N . ARG A 1 419 ? 18.301 0.598 -2.556 1.00 98.19 419 ARG A N 1
ATOM 3214 C CA . ARG A 1 419 ? 18.548 -0.634 -1.803 1.00 98.19 419 ARG A CA 1
ATOM 3215 C C . ARG A 1 419 ? 17.964 -1.859 -2.506 1.00 98.19 419 ARG A C 1
ATOM 3217 O O . ARG A 1 419 ? 18.659 -2.869 -2.625 1.00 98.19 419 ARG A O 1
ATOM 3224 N N . LYS A 1 420 ? 16.693 -1.803 -2.917 1.00 97.38 420 LYS A N 1
ATOM 3225 C CA . LYS A 1 420 ? 15.952 -2.980 -3.395 1.00 97.38 420 LYS A CA 1
ATOM 3226 C C . LYS A 1 420 ? 16.014 -3.157 -4.909 1.00 97.38 420 LYS A C 1
ATOM 3228 O O . LYS A 1 420 ? 16.406 -4.229 -5.351 1.00 97.38 420 LYS A O 1
ATOM 3233 N N . GLN A 1 421 ? 15.677 -2.132 -5.688 1.00 95.38 421 GLN A N 1
ATOM 3234 C CA . GLN A 1 421 ? 15.639 -2.213 -7.153 1.00 95.38 421 GLN A CA 1
ATOM 3235 C C . GLN A 1 421 ? 17.050 -2.166 -7.751 1.00 95.38 421 GLN A C 1
ATOM 3237 O O . GLN A 1 421 ? 17.367 -2.919 -8.667 1.00 95.38 421 GLN A O 1
ATOM 3242 N N . ASN A 1 422 ? 17.930 -1.315 -7.210 1.00 96.62 422 ASN A N 1
ATOM 3243 C CA . ASN A 1 422 ? 19.318 -1.205 -7.676 1.00 96.62 422 ASN A CA 1
ATOM 3244 C C . ASN A 1 422 ? 20.311 -2.063 -6.877 1.00 96.62 422 ASN A C 1
ATOM 3246 O O . ASN A 1 422 ? 21.517 -1.930 -7.091 1.00 96.62 422 ASN A O 1
ATOM 3250 N N . CYS A 1 423 ? 19.832 -2.905 -5.956 1.00 97.19 423 CYS A N 1
ATOM 3251 C CA . CYS A 1 423 ? 20.646 -3.828 -5.159 1.00 97.19 423 CYS A CA 1
ATOM 3252 C C . CYS A 1 423 ? 21.829 -3.167 -4.424 1.00 97.19 423 CYS A C 1
ATOM 3254 O O . CYS A 1 423 ? 22.884 -3.780 -4.248 1.00 97.19 423 CYS A O 1
ATOM 3256 N N . CYS A 1 424 ? 21.686 -1.909 -4.002 1.00 98.12 424 CYS A N 1
ATOM 3257 C CA . CYS A 1 424 ? 22.779 -1.175 -3.377 1.00 98.12 424 CYS A CA 1
ATOM 3258 C C . CYS A 1 424 ? 22.920 -1.513 -1.887 1.00 98.12 424 CYS A C 1
ATOM 3260 O O . CYS A 1 424 ? 22.005 -1.296 -1.093 1.00 98.12 424 CYS A O 1
ATOM 3262 N N . GLY A 1 425 ? 24.114 -1.956 -1.487 1.00 98.06 425 GLY A N 1
ATOM 3263 C CA . GLY A 1 425 ? 24.580 -1.875 -0.098 1.00 98.06 425 GLY A CA 1
ATOM 3264 C C . GLY A 1 425 ? 25.075 -0.462 0.266 1.00 98.06 425 GLY A C 1
ATOM 3265 O O . GLY A 1 425 ? 25.033 0.432 -0.587 1.00 98.06 425 GLY A O 1
ATOM 3266 N N . PRO A 1 426 ? 25.606 -0.249 1.490 1.00 98.50 426 PRO A N 1
ATOM 3267 C CA . PRO A 1 426 ? 25.966 1.087 1.978 1.00 98.50 426 PRO A CA 1
ATOM 3268 C C . PRO A 1 426 ? 26.936 1.840 1.062 1.00 98.50 426 PRO A C 1
ATOM 3270 O O . PRO A 1 426 ? 26.655 2.959 0.646 1.00 98.50 426 PRO A O 1
ATOM 3273 N N . TYR A 1 427 ? 28.046 1.202 0.682 1.00 98.44 427 TYR A N 1
ATOM 3274 C CA . TYR A 1 427 ? 29.066 1.829 -0.162 1.00 98.44 427 TYR A CA 1
ATOM 3275 C C . TYR A 1 427 ? 28.530 2.190 -1.555 1.00 98.44 427 TYR A C 1
ATOM 3277 O O . TYR A 1 427 ? 28.654 3.326 -1.998 1.00 98.44 427 TYR A O 1
ATOM 3285 N N . SER A 1 428 ? 27.861 1.249 -2.228 1.00 98.25 428 SER A N 1
ATOM 3286 C CA . SER A 1 428 ? 27.272 1.491 -3.551 1.00 98.25 428 SER A CA 1
ATOM 3287 C C . SER A 1 428 ? 26.174 2.557 -3.535 1.00 98.25 428 SER A C 1
ATOM 3289 O O . SER A 1 428 ? 26.056 3.311 -4.498 1.00 98.25 428 SER A O 1
ATOM 3291 N N . MET A 1 429 ? 25.384 2.641 -2.455 1.00 98.38 429 MET A N 1
ATOM 3292 C CA . MET A 1 429 ? 24.370 3.685 -2.297 1.00 98.38 429 MET A CA 1
ATOM 3293 C C . MET A 1 429 ? 25.035 5.057 -2.166 1.00 98.38 429 MET A C 1
ATOM 3295 O O . MET A 1 429 ? 24.658 5.973 -2.890 1.00 98.38 429 MET A O 1
ATOM 3299 N N . PHE A 1 430 ? 26.066 5.170 -1.321 1.00 98.00 430 PHE A N 1
ATOM 3300 C CA . PHE A 1 430 ? 26.869 6.386 -1.196 1.00 98.00 430 PHE A CA 1
ATOM 3301 C C . PHE A 1 430 ? 27.445 6.833 -2.546 1.00 98.00 430 PHE A C 1
ATOM 3303 O O . PHE A 1 430 ? 27.218 7.969 -2.951 1.00 98.00 430 PHE A O 1
ATOM 3310 N N . CYS A 1 431 ? 28.110 5.942 -3.291 1.00 96.50 431 CYS A N 1
ATOM 3311 C CA . CYS A 1 431 ? 28.680 6.292 -4.596 1.00 96.50 431 CYS A CA 1
ATOM 3312 C C . CYS A 1 431 ? 27.614 6.780 -5.588 1.00 96.50 431 CYS A C 1
ATOM 3314 O O . CYS A 1 431 ? 27.842 7.744 -6.313 1.00 96.50 431 CYS A O 1
ATOM 3316 N N . LYS A 1 432 ? 26.433 6.148 -5.621 1.00 95.94 432 LYS A N 1
ATOM 3317 C CA . LYS A 1 432 ? 25.334 6.599 -6.489 1.00 95.94 432 LYS A CA 1
ATOM 3318 C C . LYS A 1 432 ? 24.806 7.970 -6.081 1.00 95.94 432 LYS A C 1
ATOM 3320 O O . LYS A 1 432 ? 24.639 8.823 -6.947 1.00 95.94 432 LYS A O 1
ATOM 3325 N N . LEU A 1 433 ? 24.571 8.192 -4.791 1.00 95.19 433 LEU A N 1
ATOM 3326 C CA . LEU A 1 433 ? 24.089 9.479 -4.288 1.00 95.19 433 LEU A CA 1
ATOM 3327 C C . LEU A 1 433 ? 25.121 10.588 -4.484 1.00 95.19 433 LEU A C 1
ATOM 3329 O O . LEU A 1 433 ? 24.741 11.707 -4.796 1.00 95.19 433 LEU A O 1
ATOM 3333 N N . LEU A 1 434 ? 26.417 10.281 -4.420 1.00 92.62 434 LEU A N 1
ATOM 3334 C CA . LEU A 1 434 ? 27.465 11.236 -4.765 1.00 92.62 434 LEU A CA 1
ATOM 3335 C C . LEU A 1 434 ? 27.324 11.726 -6.217 1.00 92.62 434 LEU A C 1
ATOM 3337 O O . LEU A 1 434 ? 27.479 12.910 -6.488 1.00 92.62 434 LEU A O 1
ATOM 3341 N N . HIS A 1 435 ? 26.960 10.860 -7.163 1.00 88.94 435 HIS A N 1
ATOM 3342 C CA . HIS A 1 435 ? 26.724 11.290 -8.546 1.00 88.94 435 HIS A CA 1
ATOM 3343 C C . HIS A 1 435 ? 25.433 12.096 -8.729 1.00 88.94 435 HIS A C 1
ATOM 3345 O O . HIS A 1 435 ? 25.384 12.959 -9.602 1.00 88.94 435 HIS A O 1
ATOM 3351 N N . ILE A 1 436 ? 24.401 11.811 -7.934 1.00 86.56 436 ILE A N 1
ATOM 3352 C CA . ILE A 1 436 ? 23.069 12.413 -8.094 1.00 86.56 436 ILE A CA 1
ATOM 3353 C C . ILE A 1 436 ? 22.959 13.741 -7.331 1.00 86.56 436 ILE A C 1
ATOM 3355 O O . ILE A 1 436 ? 22.374 14.687 -7.843 1.00 86.56 436 ILE A O 1
ATOM 3359 N N . SER A 1 437 ? 23.556 13.824 -6.142 1.00 82.19 437 SER A N 1
ATOM 3360 C CA . SER A 1 437 ? 23.320 14.893 -5.162 1.00 82.19 437 SER A CA 1
ATOM 3361 C C . SER A 1 437 ? 24.569 15.706 -4.807 1.00 82.19 437 SER A C 1
ATOM 3363 O O . SER A 1 437 ? 24.476 16.612 -3.985 1.00 82.19 437 SER A O 1
ATOM 3365 N N . SER A 1 438 ? 25.735 15.449 -5.418 1.00 74.44 438 SER A N 1
ATOM 3366 C CA . SER A 1 438 ? 26.985 16.180 -5.096 1.00 74.44 438 SER A CA 1
ATOM 3367 C C . SER A 1 438 ? 26.929 17.688 -5.329 1.00 74.44 438 SER A C 1
ATOM 3369 O O . SER A 1 438 ? 27.750 18.415 -4.778 1.00 74.44 438 SER A O 1
ATOM 3371 N N . ARG A 1 439 ? 25.992 18.174 -6.152 1.00 75.19 439 ARG A N 1
ATOM 3372 C CA . ARG A 1 439 ? 25.812 19.615 -6.393 1.00 75.19 439 ARG A CA 1
ATOM 3373 C C . ARG A 1 439 ? 25.115 20.332 -5.241 1.00 75.19 439 ARG A C 1
ATOM 3375 O O . ARG A 1 439 ? 25.287 21.534 -5.089 1.00 75.19 439 ARG A O 1
ATOM 3382 N N . GLU A 1 440 ? 24.334 19.599 -4.460 1.00 80.62 440 GLU A N 1
ATOM 3383 C CA . GLU A 1 440 ? 23.437 20.140 -3.435 1.00 80.62 440 GLU A CA 1
ATOM 3384 C C . GLU A 1 440 ? 23.873 19.732 -2.029 1.00 80.62 440 GLU A C 1
ATOM 3386 O O . GLU A 1 440 ? 23.561 20.415 -1.058 1.00 80.62 440 GLU A O 1
ATOM 3391 N N . CYS A 1 441 ? 24.607 18.624 -1.913 1.00 86.25 441 CYS A N 1
ATOM 3392 C CA . CYS A 1 441 ? 24.999 18.038 -0.646 1.00 86.25 441 CYS A CA 1
ATOM 3393 C C . CYS A 1 441 ? 26.476 17.609 -0.698 1.00 86.25 441 CYS A C 1
ATOM 3395 O O . CYS A 1 441 ? 26.861 16.843 -1.591 1.00 86.25 441 CYS A O 1
ATOM 3397 N N . PRO A 1 442 ? 27.325 18.088 0.231 1.00 92.62 442 PRO A N 1
ATOM 3398 C CA . PRO A 1 442 ? 28.732 17.714 0.263 1.00 92.62 442 PRO A CA 1
ATOM 3399 C C . PRO A 1 442 ? 28.905 16.218 0.593 1.00 92.62 442 PRO A C 1
ATOM 3401 O O . PRO A 1 442 ? 28.034 15.624 1.244 1.00 92.62 442 PRO A O 1
ATOM 3404 N N . PRO A 1 443 ? 30.019 15.588 0.171 1.00 94.94 443 PRO A N 1
ATOM 3405 C CA . PRO A 1 443 ? 30.224 14.147 0.327 1.00 94.94 443 PRO A CA 1
ATOM 3406 C C . PRO A 1 443 ? 30.060 13.638 1.769 1.00 94.94 443 PRO A C 1
ATOM 3408 O O . PRO A 1 443 ? 29.529 12.548 1.971 1.00 94.94 443 PRO A O 1
ATOM 3411 N N . GLU A 1 444 ? 30.460 14.421 2.771 1.00 95.75 444 GLU A N 1
ATOM 3412 C CA . GLU A 1 444 ? 30.329 14.092 4.196 1.00 95.75 444 GLU A CA 1
ATOM 3413 C C . GLU A 1 444 ? 28.869 13.941 4.615 1.00 95.75 444 GLU A C 1
ATOM 3415 O O . GLU A 1 444 ? 28.500 12.951 5.241 1.00 95.75 444 GLU A O 1
ATOM 3420 N N . GLN A 1 445 ? 28.014 14.881 4.213 1.00 94.81 445 GLN A N 1
ATOM 3421 C CA . GLN A 1 445 ? 26.596 14.842 4.564 1.00 94.81 445 GLN A CA 1
ATOM 3422 C C . GLN A 1 445 ? 25.886 13.666 3.885 1.00 94.81 445 GLN A C 1
ATOM 3424 O O . GLN A 1 445 ? 25.059 13.000 4.509 1.00 94.81 445 GLN A O 1
ATOM 3429 N N . ILE A 1 446 ? 26.237 13.356 2.630 1.00 95.50 446 ILE A N 1
ATOM 3430 C CA . ILE A 1 446 ? 25.722 12.163 1.941 1.00 95.50 446 ILE A CA 1
ATOM 3431 C C . ILE A 1 446 ? 26.157 10.899 2.694 1.00 95.50 446 ILE A C 1
ATOM 3433 O O . ILE A 1 446 ? 25.345 9.998 2.922 1.00 95.50 446 ILE A O 1
ATOM 3437 N N . ALA A 1 447 ? 27.426 10.825 3.103 1.00 97.44 447 ALA A N 1
ATOM 3438 C CA . ALA A 1 447 ? 27.944 9.703 3.875 1.00 97.44 447 ALA A CA 1
ATOM 3439 C C . ALA A 1 447 ? 27.202 9.536 5.207 1.00 97.44 447 ALA A C 1
ATOM 3441 O O . ALA A 1 447 ? 26.795 8.418 5.531 1.00 97.44 447 ALA A O 1
ATOM 3442 N N . ASP A 1 448 ? 26.975 10.620 5.945 1.00 97.12 448 ASP A N 1
ATOM 3443 C CA . ASP A 1 448 ? 26.270 10.594 7.225 1.00 97.12 448 ASP A CA 1
ATOM 3444 C C . ASP A 1 448 ? 24.820 10.136 7.071 1.00 97.12 448 ASP A C 1
ATOM 3446 O O . ASP A 1 448 ? 24.380 9.253 7.811 1.00 97.12 448 ASP A O 1
ATOM 3450 N N . LYS A 1 449 ? 24.105 10.630 6.054 1.00 96.12 449 LYS A N 1
ATOM 3451 C CA . LYS A 1 449 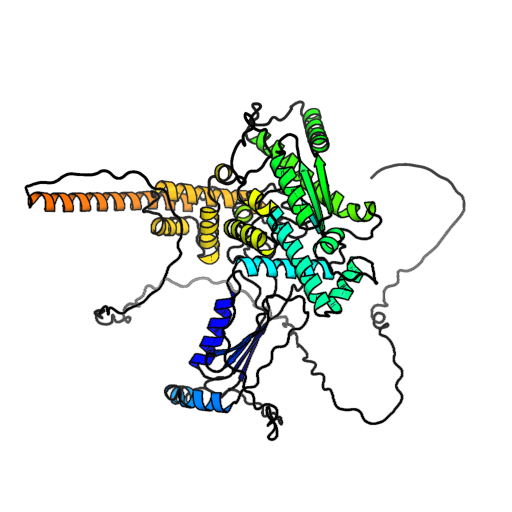? 22.733 10.197 5.745 1.00 96.12 449 LYS A CA 1
ATOM 3452 C C . LYS A 1 449 ? 22.659 8.710 5.395 1.00 96.12 449 LYS A C 1
ATOM 3454 O O . LYS A 1 449 ? 21.842 7.980 5.959 1.00 96.12 449 LYS A O 1
ATOM 3459 N N . VAL A 1 450 ? 23.557 8.219 4.535 1.00 97.75 450 VAL A N 1
ATOM 3460 C CA . VAL A 1 450 ? 23.623 6.790 4.168 1.00 97.75 450 VAL A CA 1
ATOM 3461 C C . VAL A 1 450 ? 23.958 5.925 5.384 1.00 97.75 450 VAL A C 1
ATOM 3463 O O . VAL A 1 450 ? 23.325 4.889 5.611 1.00 97.75 450 VAL A O 1
ATOM 3466 N N . LYS A 1 451 ? 24.937 6.337 6.195 1.00 98.31 451 LYS A N 1
ATOM 3467 C CA . LYS A 1 451 ? 25.315 5.624 7.422 1.00 98.31 451 LYS A CA 1
ATOM 3468 C C . LYS A 1 451 ? 24.165 5.589 8.422 1.00 98.31 451 LYS A C 1
ATOM 3470 O O . LYS A 1 451 ? 23.903 4.533 9.004 1.00 98.31 451 LYS A O 1
ATOM 3475 N N . HIS A 1 452 ? 23.477 6.716 8.604 1.00 97.75 452 HIS A N 1
ATOM 3476 C CA . HIS A 1 452 ? 22.306 6.816 9.467 1.00 97.75 452 HIS A CA 1
ATOM 3477 C C . HIS A 1 452 ? 21.213 5.862 8.994 1.00 97.75 452 HIS A C 1
ATOM 3479 O O . HIS A 1 452 ? 20.790 5.024 9.787 1.00 97.75 452 HIS A O 1
ATOM 3485 N N . PHE A 1 453 ? 20.859 5.877 7.704 1.00 98.19 453 PHE A N 1
ATOM 3486 C CA . PHE A 1 453 ? 19.872 4.968 7.111 1.00 98.19 453 PHE A CA 1
ATOM 3487 C C . PHE A 1 453 ? 20.211 3.487 7.337 1.00 98.19 453 PHE A C 1
ATOM 3489 O O . PHE A 1 453 ? 19.377 2.735 7.840 1.00 98.19 453 PHE A O 1
ATOM 3496 N N . PHE A 1 454 ? 21.435 3.040 7.035 1.00 98.50 454 PHE A N 1
ATOM 3497 C CA . PHE A 1 454 ? 21.787 1.620 7.176 1.00 98.50 454 PHE A CA 1
ATOM 3498 C C . PHE A 1 454 ? 21.915 1.155 8.630 1.00 98.50 454 PHE A C 1
ATOM 3500 O O . PHE A 1 454 ? 21.591 0.003 8.933 1.00 98.50 454 PHE A O 1
ATOM 3507 N N . ARG A 1 455 ? 22.363 2.022 9.548 1.00 98.19 455 ARG A N 1
ATOM 3508 C CA . ARG A 1 455 ? 22.366 1.725 10.992 1.00 98.19 455 ARG A CA 1
ATOM 3509 C C . ARG A 1 455 ? 20.936 1.533 11.489 1.00 98.19 455 ARG A C 1
ATOM 3511 O O . ARG A 1 455 ? 20.611 0.524 12.108 1.00 98.19 455 ARG A O 1
ATOM 3518 N N . SER A 1 456 ? 20.096 2.493 11.152 1.00 97.56 456 SER A N 1
ATOM 3519 C CA . SER A 1 456 ? 18.672 2.559 11.430 1.00 97.56 456 SER A CA 1
ATOM 3520 C C . SER A 1 456 ? 17.890 1.342 10.930 1.00 97.56 456 SER A C 1
ATOM 3522 O O . SER A 1 456 ? 17.221 0.663 11.711 1.00 97.56 456 SER A O 1
ATOM 3524 N N . TYR A 1 457 ? 18.047 1.020 9.646 1.00 97.88 457 TYR A N 1
ATOM 3525 C CA . TYR A 1 457 ? 17.502 -0.172 9.004 1.00 97.88 457 TYR A CA 1
ATOM 3526 C C . TYR A 1 457 ? 17.956 -1.451 9.725 1.00 97.88 457 TYR A C 1
ATOM 3528 O O . TYR A 1 457 ? 17.138 -2.306 10.056 1.00 97.88 457 TYR A O 1
ATOM 3536 N N . ALA A 1 458 ? 19.254 -1.575 10.023 1.00 98.06 458 ALA A N 1
ATOM 3537 C CA . ALA A 1 458 ? 19.816 -2.769 10.648 1.00 98.06 458 ALA A CA 1
ATOM 3538 C C . ALA A 1 458 ? 19.274 -3.016 12.063 1.00 98.06 458 ALA A C 1
ATOM 3540 O O . ALA A 1 458 ? 18.911 -4.147 12.380 1.00 98.06 458 ALA A O 1
ATOM 3541 N N . VAL A 1 459 ? 19.197 -1.974 12.900 1.00 98.00 459 VAL A N 1
ATOM 3542 C CA . VAL A 1 459 ? 18.684 -2.084 14.278 1.00 98.00 459 VAL A CA 1
ATOM 3543 C C . VAL A 1 459 ? 17.205 -2.463 14.284 1.00 98.00 459 VAL A C 1
ATOM 3545 O O . VAL A 1 459 ? 16.779 -3.274 15.106 1.00 98.00 459 VAL A O 1
ATOM 3548 N N . ASN A 1 460 ? 16.420 -1.920 13.353 1.00 98.19 460 ASN A N 1
ATOM 3549 C CA . ASN A 1 460 ? 14.973 -2.108 13.349 1.00 98.19 460 ASN A CA 1
ATOM 3550 C C . ASN A 1 460 ? 14.476 -3.264 12.474 1.00 98.19 460 ASN A C 1
ATOM 3552 O O . ASN A 1 460 ? 13.282 -3.555 12.506 1.00 98.19 460 ASN A O 1
ATOM 3556 N N . ARG A 1 461 ? 15.344 -3.969 11.733 1.00 98.06 461 ARG A N 1
ATOM 3557 C CA . ARG A 1 461 ? 14.901 -5.024 10.805 1.00 98.06 461 ARG A CA 1
ATOM 3558 C C . ARG A 1 461 ? 14.086 -6.131 11.479 1.00 98.06 461 ARG A C 1
ATOM 3560 O O . ARG A 1 461 ? 13.151 -6.645 10.881 1.00 98.06 461 ARG A O 1
ATOM 3567 N N . HIS A 1 462 ? 14.371 -6.433 12.742 1.00 98.19 462 HIS A N 1
ATOM 3568 C CA . HIS A 1 462 ? 13.611 -7.383 13.562 1.00 98.19 462 HIS A CA 1
ATOM 3569 C C . HIS A 1 462 ? 12.122 -7.022 13.759 1.00 98.19 462 HIS A C 1
ATOM 3571 O O . HIS A 1 462 ? 11.365 -7.825 14.309 1.00 98.19 462 HIS A O 1
ATOM 3577 N N . LYS A 1 463 ? 11.695 -5.802 13.412 1.00 98.19 463 LYS A N 1
ATOM 3578 C CA . LYS A 1 463 ? 10.280 -5.410 13.399 1.00 98.19 463 LYS A CA 1
ATOM 3579 C C . LYS A 1 463 ? 9.564 -5.956 12.160 1.00 98.19 463 LYS A C 1
ATOM 3581 O O . LYS A 1 463 ? 8.418 -6.367 12.269 1.00 98.19 463 LYS A O 1
ATOM 3586 N N . MET A 1 464 ? 10.259 -6.049 11.023 1.00 97.75 464 MET A N 1
ATOM 3587 C CA . MET A 1 464 ? 9.688 -6.520 9.754 1.00 97.75 464 MET A CA 1
ATOM 3588 C C . MET A 1 464 ? 9.300 -7.995 9.762 1.00 97.75 464 MET A C 1
ATOM 3590 O O . MET A 1 464 ? 8.411 -8.385 9.017 1.00 97.75 464 MET A O 1
ATOM 3594 N N . THR A 1 465 ? 9.927 -8.802 10.617 1.00 97.19 465 THR A N 1
ATOM 3595 C CA . THR A 1 465 ? 9.645 -10.242 10.716 1.00 97.19 465 THR A CA 1
ATOM 3596 C C . THR A 1 465 ? 8.259 -10.542 11.294 1.00 97.19 465 THR A C 1
ATOM 3598 O O . THR A 1 465 ? 7.809 -11.678 11.236 1.00 97.19 465 THR A O 1
ATOM 3601 N N . VAL A 1 466 ? 7.617 -9.555 11.927 1.00 96.69 466 VAL A N 1
ATOM 3602 C CA . VAL A 1 466 ? 6.287 -9.680 12.550 1.00 96.69 466 VAL A CA 1
ATOM 3603 C C . VAL A 1 466 ? 5.343 -8.560 12.113 1.00 96.69 466 VAL A C 1
ATOM 3605 O O . VAL A 1 466 ? 4.305 -8.350 12.736 1.00 96.69 466 VAL A O 1
ATOM 3608 N N . LEU A 1 467 ? 5.730 -7.785 11.096 1.00 97.31 467 LEU A N 1
ATOM 3609 C CA . LEU A 1 467 ? 4.876 -6.723 10.589 1.00 97.31 467 LEU A CA 1
ATOM 3610 C C . LEU A 1 467 ? 3.684 -7.338 9.849 1.00 97.31 467 LEU A C 1
ATOM 3612 O O . LEU A 1 467 ? 3.814 -8.375 9.197 1.00 97.31 467 LEU A O 1
ATOM 3616 N N . THR A 1 468 ? 2.540 -6.670 9.952 1.00 98.25 468 THR A N 1
ATOM 3617 C CA . THR A 1 468 ? 1.277 -7.046 9.310 1.00 98.25 468 THR A CA 1
ATOM 3618 C C . THR A 1 468 ? 1.455 -7.352 7.820 1.00 98.25 468 THR A C 1
ATOM 3620 O O . THR A 1 468 ? 2.115 -6.570 7.123 1.00 98.25 468 THR A O 1
ATOM 3623 N N . PRO A 1 469 ? 0.847 -8.432 7.293 1.00 97.81 469 PRO A N 1
ATOM 3624 C CA . PRO A 1 469 ? 0.829 -8.683 5.858 1.00 97.81 469 PRO A CA 1
ATOM 3625 C C . PRO A 1 469 ? 0.155 -7.517 5.127 1.00 97.81 469 PRO A C 1
ATOM 3627 O O . PRO A 1 469 ? -0.969 -7.115 5.436 1.00 97.81 469 PRO A O 1
ATOM 3630 N N . ALA A 1 470 ? 0.868 -6.959 4.152 1.00 98.00 470 ALA A N 1
ATOM 3631 C CA . ALA A 1 470 ? 0.440 -5.769 3.435 1.00 98.00 470 ALA A CA 1
ATOM 3632 C C . ALA A 1 470 ? 0.241 -6.028 1.944 1.00 98.00 470 ALA A C 1
ATOM 3634 O O . ALA A 1 470 ? 1.036 -6.763 1.345 1.00 98.00 470 ALA A O 1
ATOM 3635 N N . TYR A 1 471 ? -0.757 -5.354 1.363 1.00 98.44 471 TYR A N 1
ATOM 3636 C CA . TYR A 1 471 ? -0.989 -5.309 -0.081 1.00 98.44 471 TYR A CA 1
ATOM 3637 C C . TYR A 1 471 ? 0.316 -4.990 -0.819 1.00 98.44 471 TYR A C 1
ATOM 3639 O O . TYR A 1 471 ? 0.997 -4.003 -0.513 1.00 98.44 471 TYR A O 1
ATOM 3647 N N . HIS A 1 472 ? 0.693 -5.833 -1.780 1.00 97.94 472 HIS A N 1
ATOM 3648 C CA . HIS A 1 472 ? 1.884 -5.585 -2.584 1.00 97.94 472 HIS A CA 1
ATOM 3649 C C . HIS A 1 472 ? 1.618 -4.491 -3.627 1.00 97.94 472 HIS A C 1
ATOM 3651 O O . HIS A 1 472 ? 0.726 -4.641 -4.450 1.00 97.94 472 HIS A O 1
ATOM 3657 N N . CYS A 1 473 ? 2.406 -3.410 -3.600 1.00 94.19 473 CYS A N 1
ATOM 3658 C CA . CYS A 1 473 ? 2.236 -2.268 -4.505 1.00 94.19 473 CYS A CA 1
ATOM 3659 C C . CYS A 1 473 ? 3.588 -1.785 -5.055 1.00 94.19 473 CYS A C 1
ATOM 3661 O O . CYS A 1 473 ? 3.862 -1.933 -6.241 1.00 94.19 473 CYS A O 1
ATOM 3663 N N . GLU A 1 474 ? 4.470 -1.262 -4.199 1.00 95.38 474 GLU A N 1
ATOM 3664 C CA . GLU A 1 474 ? 5.804 -0.801 -4.597 1.00 95.38 474 GLU A CA 1
ATOM 3665 C C . GLU A 1 474 ? 6.807 -1.957 -4.761 1.00 95.38 474 GLU A C 1
ATOM 3667 O O . GLU A 1 474 ? 6.964 -2.808 -3.874 1.00 95.38 474 GLU A O 1
ATOM 3672 N N . SER A 1 475 ? 7.611 -1.923 -5.830 1.00 94.31 475 SER A N 1
ATOM 3673 C CA . SER A 1 475 ? 8.688 -2.904 -6.070 1.00 94.31 475 SER A CA 1
ATOM 3674 C C . SER A 1 475 ? 9.914 -2.748 -5.170 1.00 94.31 475 SER A C 1
ATOM 3676 O O . SER A 1 475 ? 10.888 -3.493 -5.306 1.00 94.31 475 SER A O 1
ATOM 3678 N N . TYR A 1 476 ? 9.882 -1.817 -4.215 1.00 96.94 476 TYR A N 1
ATOM 3679 C CA . TYR A 1 476 ? 10.906 -1.684 -3.180 1.00 96.94 476 TYR A CA 1
ATOM 3680 C C . TYR A 1 476 ? 10.438 -2.099 -1.774 1.00 96.94 476 TYR A C 1
ATOM 3682 O O . TYR A 1 476 ? 11.140 -1.835 -0.797 1.00 96.94 476 TYR A O 1
ATOM 3690 N N . SER A 1 477 ? 9.295 -2.791 -1.674 1.00 96.81 477 SER A N 1
ATOM 3691 C CA . SER A 1 477 ? 8.728 -3.272 -0.406 1.00 96.81 477 SER A CA 1
ATOM 3692 C C . SER A 1 477 ? 9.766 -3.994 0.481 1.00 96.81 477 SER A C 1
ATOM 3694 O O . SER A 1 477 ? 10.492 -4.866 -0.007 1.00 96.81 477 SER A O 1
ATOM 3696 N N . PRO A 1 478 ? 9.835 -3.679 1.790 1.00 97.50 478 PRO A N 1
ATOM 3697 C CA . PRO A 1 478 ? 10.737 -4.331 2.736 1.00 97.50 478 PRO A CA 1
ATOM 3698 C C . PRO A 1 478 ? 10.163 -5.622 3.343 1.00 97.50 478 PRO A C 1
ATOM 3700 O O . PRO A 1 478 ? 10.775 -6.144 4.273 1.00 97.50 478 PRO A O 1
ATOM 3703 N N . ASP A 1 479 ? 9.010 -6.119 2.883 1.00 97.00 479 ASP A N 1
ATOM 3704 C CA . ASP A 1 479 ? 8.360 -7.325 3.420 1.00 97.00 479 ASP A CA 1
ATOM 3705 C C . ASP A 1 479 ? 9.301 -8.532 3.487 1.00 97.00 479 ASP A C 1
ATOM 3707 O O . ASP A 1 479 ? 9.892 -8.928 2.485 1.00 97.00 479 ASP A O 1
ATOM 3711 N N . ASP A 1 480 ? 9.410 -9.132 4.669 1.00 96.62 480 ASP A N 1
ATOM 3712 C CA . ASP A 1 480 ? 10.345 -10.228 4.924 1.00 96.62 480 ASP A CA 1
ATOM 3713 C C . ASP A 1 480 ? 9.765 -11.605 4.556 1.00 96.62 480 ASP A C 1
ATOM 3715 O O . ASP A 1 480 ? 10.515 -12.543 4.296 1.00 96.62 480 ASP A O 1
ATOM 3719 N N . ASN A 1 481 ? 8.436 -11.732 4.479 1.00 95.56 481 ASN A N 1
ATOM 3720 C CA . ASN A 1 481 ? 7.764 -13.023 4.321 1.00 95.56 481 ASN A CA 1
ATOM 3721 C C . ASN A 1 481 ? 7.887 -13.610 2.912 1.00 95.56 481 ASN A C 1
ATOM 3723 O O . ASN A 1 481 ? 7.944 -14.835 2.756 1.00 95.56 481 ASN A O 1
ATOM 3727 N N . ARG A 1 482 ? 7.846 -12.763 1.877 1.00 94.50 482 ARG A N 1
ATOM 3728 C CA . ARG A 1 482 ? 7.786 -13.220 0.478 1.00 94.50 482 ARG A CA 1
ATOM 3729 C C . ARG A 1 482 ? 8.708 -12.457 -0.460 1.00 94.50 482 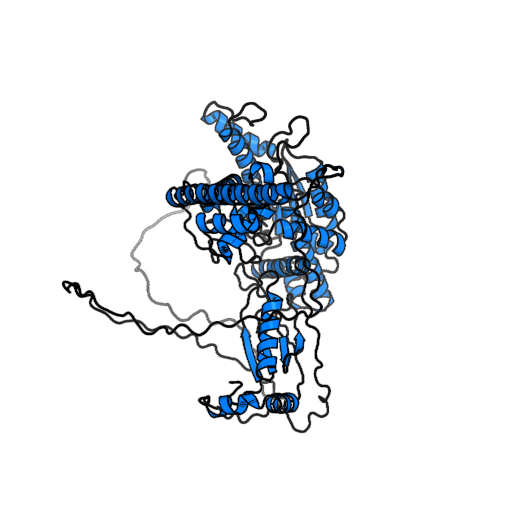ARG A C 1
ATOM 3731 O O . ARG A 1 482 ? 9.255 -13.065 -1.372 1.00 94.50 482 ARG A O 1
ATOM 3738 N N . PHE A 1 483 ? 8.882 -11.150 -0.271 1.00 96.44 483 PHE A N 1
ATOM 3739 C CA . PHE A 1 483 ? 9.486 -10.312 -1.317 1.00 96.44 483 PHE A CA 1
ATOM 3740 C C . PHE A 1 483 ? 10.927 -9.883 -1.049 1.00 96.44 483 PHE A C 1
ATOM 3742 O O . PHE A 1 483 ? 11.737 -9.770 -1.972 1.00 96.44 483 PHE A O 1
ATOM 3749 N N . ASP A 1 484 ? 11.287 -9.633 0.203 1.00 96.94 484 ASP A N 1
ATOM 3750 C CA . ASP A 1 484 ? 12.600 -9.134 0.591 1.00 96.94 484 ASP A CA 1
ATOM 3751 C C . ASP A 1 484 ? 13.146 -9.883 1.801 1.00 96.94 484 ASP A C 1
ATOM 3753 O O . ASP A 1 484 ? 13.394 -9.298 2.848 1.00 96.94 484 ASP A O 1
ATOM 3757 N N . GLN A 1 485 ? 13.371 -11.185 1.628 1.00 95.69 485 GLN A N 1
ATOM 3758 C CA . GLN A 1 485 ? 13.997 -12.041 2.635 1.00 95.69 485 GLN A CA 1
ATOM 3759 C C . GLN A 1 485 ? 15.415 -11.554 2.955 1.00 95.69 485 GLN A C 1
ATOM 3761 O O . GLN A 1 485 ? 16.288 -11.486 2.081 1.00 95.69 485 GLN A O 1
ATOM 3766 N N . ARG A 1 486 ? 15.651 -11.192 4.217 1.00 96.81 486 ARG A N 1
ATOM 3767 C CA . ARG A 1 486 ? 16.923 -10.629 4.690 1.00 96.81 486 ARG A CA 1
ATOM 3768 C C . ARG A 1 486 ? 17.257 -11.151 6.082 1.00 96.81 486 ARG A C 1
ATOM 3770 O O . ARG A 1 486 ? 16.403 -11.638 6.809 1.00 96.81 486 ARG A O 1
ATOM 3777 N N . GLN A 1 487 ? 18.516 -11.009 6.492 1.00 97.25 487 GLN A N 1
ATOM 3778 C CA . GLN A 1 487 ? 18.866 -11.197 7.899 1.00 97.25 487 GLN A CA 1
ATOM 3779 C C . GLN A 1 487 ? 18.111 -10.168 8.751 1.00 97.25 487 GLN A C 1
ATOM 3781 O O . GLN A 1 487 ? 17.871 -9.053 8.302 1.00 97.25 487 GLN A O 1
ATOM 3786 N N . PHE A 1 488 ? 17.779 -10.508 9.992 1.00 97.06 488 PHE A N 1
ATOM 3787 C CA . PHE A 1 488 ? 17.250 -9.545 10.968 1.00 97.06 488 PHE A CA 1
ATOM 3788 C C . PHE A 1 488 ? 18.227 -9.273 12.119 1.00 97.06 488 PHE A C 1
ATOM 3790 O O . PHE A 1 488 ? 18.073 -8.282 12.830 1.00 97.06 488 PHE A O 1
ATOM 3797 N N . LEU A 1 489 ? 19.258 -10.113 12.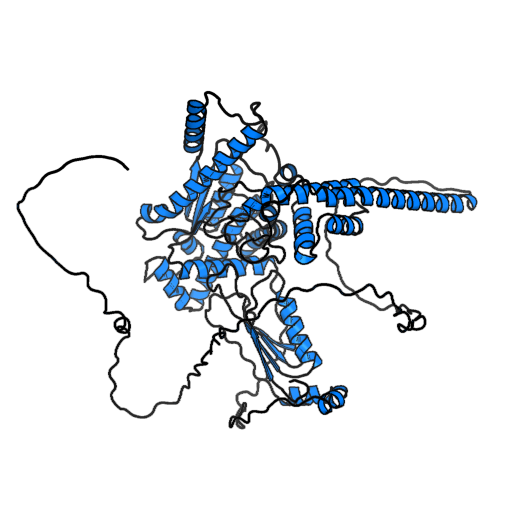273 1.00 98.00 489 LEU A N 1
ATOM 3798 C CA . LEU A 1 489 ? 20.388 -9.893 13.173 1.00 98.00 489 LEU A CA 1
ATOM 3799 C C . LEU A 1 489 ? 21.589 -9.385 12.368 1.00 98.00 489 LEU A C 1
ATOM 3801 O O . LEU A 1 489 ? 22.369 -10.160 11.817 1.00 98.00 489 LEU A O 1
ATOM 3805 N N . TYR A 1 490 ? 21.728 -8.066 12.293 1.00 97.94 490 TYR A N 1
ATOM 3806 C CA . TYR A 1 490 ? 22.854 -7.406 11.638 1.00 97.94 490 TYR A CA 1
ATOM 3807 C C . TYR A 1 490 ? 23.888 -6.914 12.650 1.00 97.94 490 TYR A C 1
ATOM 3809 O O . TYR A 1 490 ? 23.549 -6.475 13.749 1.00 97.94 490 TYR A O 1
ATOM 3817 N N . ASN A 1 491 ? 25.152 -6.838 12.227 1.00 97.56 491 ASN A N 1
ATOM 3818 C CA . ASN A 1 491 ? 26.091 -5.921 12.864 1.00 97.56 491 ASN A CA 1
ATOM 3819 C C . ASN A 1 491 ? 25.764 -4.485 12.420 1.00 97.56 491 ASN A C 1
ATOM 3821 O O . ASN A 1 491 ? 26.257 -4.012 11.395 1.00 97.56 491 ASN A O 1
ATOM 3825 N N . ALA A 1 492 ? 24.947 -3.785 13.209 1.00 95.88 492 ALA A N 1
ATOM 3826 C CA . ALA A 1 492 ? 24.476 -2.432 12.903 1.00 95.88 492 ALA A CA 1
ATOM 3827 C C . ALA A 1 492 ? 25.580 -1.355 12.867 1.00 95.88 492 ALA A C 1
ATOM 3829 O O . ALA A 1 492 ? 25.306 -0.209 12.508 1.00 95.88 492 ALA A O 1
ATOM 3830 N N . LYS A 1 493 ? 26.827 -1.695 13.225 1.00 96.88 493 LYS A N 1
ATOM 3831 C CA . LYS A 1 493 ? 27.972 -0.784 13.104 1.00 96.88 493 LYS A CA 1
ATOM 3832 C C . LYS A 1 493 ? 28.538 -0.731 11.685 1.00 96.88 493 LYS A C 1
ATOM 3834 O O . LYS A 1 493 ? 29.216 0.241 11.377 1.00 96.88 493 LYS A O 1
ATOM 3839 N N . TRP A 1 494 ? 28.282 -1.747 10.848 1.00 97.94 494 TRP A N 1
ATOM 3840 C CA . TRP A 1 494 ? 28.707 -1.797 9.439 1.00 97.94 494 TRP A CA 1
ATOM 3841 C C . TRP A 1 494 ? 30.183 -1.406 9.219 1.00 97.94 494 TRP A C 1
ATOM 3843 O O . TRP A 1 494 ? 30.508 -0.700 8.266 1.00 97.94 494 TRP A O 1
ATOM 3853 N N . PHE A 1 495 ? 31.077 -1.840 10.121 1.00 97.50 495 PHE A N 1
ATOM 3854 C CA . PHE A 1 495 ? 32.449 -1.323 10.241 1.00 97.50 495 PHE A CA 1
ATOM 3855 C C . PHE A 1 495 ? 33.200 -1.237 8.911 1.00 97.50 495 PHE A C 1
ATOM 3857 O O . PHE A 1 495 ? 33.746 -0.190 8.573 1.00 97.50 495 PHE A O 1
ATOM 3864 N N . TRP A 1 496 ? 33.203 -2.328 8.142 1.00 98.44 496 TRP A N 1
ATOM 3865 C CA . TRP A 1 496 ? 33.923 -2.388 6.874 1.00 98.44 496 TRP A CA 1
ATOM 3866 C C . TRP A 1 496 ? 33.331 -1.427 5.843 1.00 98.44 496 TRP A C 1
ATOM 3868 O O . TRP A 1 496 ? 34.044 -0.654 5.211 1.00 98.44 496 TRP A O 1
ATOM 3878 N N . GLN A 1 497 ? 32.010 -1.455 5.680 1.00 98.62 497 GLN A N 1
ATOM 3879 C CA . GLN A 1 497 ? 31.301 -0.656 4.691 1.00 98.62 497 GLN A CA 1
ATOM 3880 C C . GLN A 1 497 ? 31.411 0.837 5.004 1.00 98.62 497 GLN A C 1
ATOM 3882 O O . GLN A 1 497 ? 31.623 1.632 4.094 1.00 98.62 497 GLN A O 1
ATOM 3887 N N . PHE A 1 498 ? 31.314 1.218 6.278 1.00 98.56 498 PHE A N 1
ATOM 3888 C CA . PHE A 1 498 ? 31.425 2.613 6.696 1.00 98.56 498 PHE A CA 1
ATOM 3889 C C . PHE A 1 498 ? 32.858 3.132 6.556 1.00 98.56 498 PHE A C 1
ATOM 3891 O O . PHE A 1 498 ? 33.032 4.215 6.010 1.00 98.56 498 PHE A O 1
ATOM 3898 N N . ALA A 1 499 ? 33.874 2.328 6.890 1.00 98.44 499 ALA A N 1
ATOM 3899 C CA . ALA A 1 499 ? 35.269 2.687 6.631 1.00 98.44 499 ALA A CA 1
ATOM 3900 C C . ALA A 1 499 ? 35.561 2.866 5.128 1.00 98.44 499 ALA A C 1
ATOM 3902 O O . ALA A 1 499 ? 36.329 3.743 4.733 1.00 98.44 499 ALA A O 1
ATOM 3903 N N . ARG A 1 500 ? 34.927 2.059 4.263 1.00 98.50 500 ARG A N 1
ATOM 3904 C CA . ARG A 1 500 ? 35.015 2.242 2.805 1.00 98.50 500 ARG A CA 1
ATOM 3905 C C . ARG A 1 500 ? 34.370 3.544 2.337 1.00 98.50 500 ARG A C 1
ATOM 3907 O O . ARG A 1 500 ? 34.932 4.183 1.455 1.00 98.50 500 ARG A O 1
ATOM 3914 N N . ILE A 1 501 ? 33.232 3.933 2.915 1.00 98.50 501 ILE A N 1
ATOM 3915 C CA . ILE A 1 501 ? 32.598 5.230 2.635 1.00 98.50 501 ILE A CA 1
ATOM 3916 C C . ILE A 1 501 ? 33.536 6.368 3.047 1.00 98.50 501 ILE A C 1
ATOM 3918 O O . ILE A 1 501 ? 33.791 7.251 2.239 1.00 98.50 501 ILE A O 1
ATOM 3922 N N . ASP A 1 502 ? 34.123 6.311 4.244 1.00 98.19 502 ASP A N 1
ATOM 3923 C CA . ASP A 1 502 ? 35.030 7.357 4.743 1.00 98.19 502 ASP A CA 1
ATOM 3924 C C . ASP A 1 502 ? 36.260 7.555 3.851 1.00 98.19 502 ASP A C 1
ATOM 3926 O O . ASP A 1 502 ? 36.627 8.683 3.520 1.00 98.19 502 ASP A O 1
ATOM 3930 N N . ALA A 1 503 ? 36.862 6.460 3.387 1.00 97.81 503 ALA A N 1
ATOM 3931 C CA . ALA A 1 503 ? 37.966 6.528 2.434 1.00 97.81 503 ALA A CA 1
ATOM 3932 C C . ALA A 1 503 ? 37.546 7.155 1.090 1.00 97.81 503 ALA A C 1
ATOM 3934 O O . ALA A 1 503 ? 38.348 7.816 0.434 1.00 97.81 503 ALA A O 1
ATOM 3935 N N . GLU A 1 504 ? 36.302 6.946 0.658 1.00 97.25 504 GLU A N 1
ATOM 3936 C CA . GLU A 1 504 ? 35.791 7.483 -0.604 1.00 97.25 504 GLU A CA 1
ATOM 3937 C C . GLU A 1 504 ? 35.399 8.960 -0.497 1.00 97.25 504 GLU A C 1
ATOM 3939 O O . GLU A 1 504 ? 35.667 9.721 -1.422 1.00 97.25 504 GLU A O 1
ATOM 3944 N N . VAL A 1 505 ? 34.875 9.393 0.653 1.00 96.88 505 VAL A N 1
ATOM 3945 C CA . VAL A 1 505 ? 34.662 10.814 0.978 1.00 96.88 505 VAL A CA 1
ATOM 3946 C C . VAL A 1 505 ? 35.973 11.592 0.848 1.00 96.88 505 VAL A C 1
ATOM 3948 O O . VAL A 1 505 ? 36.019 12.612 0.164 1.00 96.88 505 VAL A O 1
ATOM 3951 N N . GLN A 1 506 ? 37.073 11.071 1.405 1.00 95.44 506 GLN A N 1
ATOM 3952 C CA . GLN A 1 506 ? 38.390 11.708 1.282 1.00 95.44 506 GLN A CA 1
ATOM 3953 C C . GLN A 1 506 ? 38.831 11.857 -0.181 1.00 95.44 506 GLN A C 1
ATOM 3955 O O . GLN A 1 506 ? 39.326 12.911 -0.583 1.00 95.44 506 GLN A O 1
ATOM 3960 N N . LYS A 1 507 ? 38.634 10.822 -1.008 1.00 94.38 507 LYS A N 1
ATOM 3961 C CA . LYS A 1 507 ? 38.949 10.895 -2.443 1.00 94.38 507 LYS A CA 1
ATOM 3962 C C . LYS A 1 507 ? 38.074 11.912 -3.170 1.00 94.38 507 LYS A C 1
ATOM 3964 O O . LYS A 1 507 ? 38.602 12.673 -3.981 1.00 94.38 507 LYS A O 1
ATOM 3969 N N . ALA A 1 508 ? 36.774 11.929 -2.883 1.00 91.88 508 ALA A N 1
ATOM 3970 C CA . ALA A 1 508 ? 35.823 12.854 -3.487 1.00 91.88 508 ALA A CA 1
ATOM 3971 C C . ALA A 1 508 ? 36.201 14.306 -3.175 1.00 91.88 508 ALA A C 1
ATOM 3973 O O . ALA A 1 508 ? 36.319 15.115 -4.091 1.00 91.88 508 ALA A O 1
ATOM 3974 N N . ASN A 1 509 ? 36.512 14.614 -1.916 1.00 92.00 509 ASN A N 1
ATOM 3975 C CA . ASN A 1 509 ? 36.957 15.945 -1.505 1.00 92.00 509 ASN A CA 1
ATOM 3976 C C . ASN A 1 509 ? 38.259 16.365 -2.184 1.00 92.00 509 ASN A C 1
ATOM 3978 O O . ASN A 1 509 ? 38.354 17.476 -2.700 1.00 92.00 509 ASN A O 1
ATOM 3982 N N . ASN A 1 510 ? 39.240 15.462 -2.263 1.00 91.38 510 ASN A N 1
ATOM 3983 C CA . ASN A 1 510 ? 40.486 15.730 -2.981 1.00 91.38 510 ASN A CA 1
ATOM 3984 C C . ASN A 1 510 ? 40.233 16.023 -4.470 1.00 91.38 510 ASN A C 1
ATOM 3986 O O . ASN A 1 510 ? 40.895 16.880 -5.055 1.00 91.38 510 ASN A O 1
ATOM 3990 N N . ALA A 1 511 ? 39.285 15.324 -5.099 1.00 87.88 511 ALA A N 1
ATOM 3991 C CA . ALA A 1 511 ? 38.903 15.572 -6.486 1.00 87.88 511 ALA A CA 1
ATOM 3992 C C . ALA A 1 511 ? 38.180 16.920 -6.653 1.00 87.88 511 ALA A C 1
ATOM 3994 O O . ALA A 1 511 ? 38.522 17.675 -7.562 1.00 87.88 511 ALA A O 1
ATOM 3995 N N . ILE A 1 512 ? 37.247 17.253 -5.756 1.00 86.19 512 ILE A N 1
ATOM 3996 C CA . ILE A 1 512 ? 36.524 18.535 -5.749 1.00 86.19 512 ILE A CA 1
ATOM 3997 C C . ILE A 1 512 ? 37.506 19.701 -5.581 1.00 86.19 512 ILE A C 1
ATOM 3999 O O . ILE A 1 512 ? 37.480 20.634 -6.380 1.00 86.19 512 ILE A O 1
ATOM 4003 N N . GLN A 1 513 ? 38.435 19.615 -4.625 1.00 85.69 513 GLN A N 1
ATOM 4004 C CA . GLN A 1 513 ? 39.476 20.630 -4.424 1.00 85.69 513 GLN A CA 1
ATOM 4005 C C . GLN A 1 513 ? 40.375 20.790 -5.656 1.00 85.69 513 GLN A C 1
ATOM 4007 O O . GLN A 1 513 ? 40.720 21.906 -6.040 1.00 85.69 513 GLN A O 1
ATOM 4012 N N . ARG A 1 514 ? 40.753 19.687 -6.319 1.00 87.94 514 ARG A N 1
ATOM 4013 C CA . ARG A 1 514 ? 41.534 19.748 -7.567 1.00 87.94 514 ARG A CA 1
ATOM 4014 C C . ARG A 1 514 ? 40.773 20.462 -8.683 1.00 87.94 514 ARG A C 1
ATOM 4016 O O . ARG A 1 514 ? 41.385 21.258 -9.386 1.00 87.94 514 ARG A O 1
ATOM 4023 N N . LEU A 1 515 ? 39.478 20.192 -8.843 1.00 83.38 515 LEU A N 1
ATOM 4024 C CA . LEU A 1 515 ? 38.637 20.853 -9.845 1.00 83.38 515 LEU A CA 1
ATOM 4025 C C . LEU A 1 515 ? 38.475 22.348 -9.545 1.00 83.38 515 LEU A C 1
ATOM 4027 O O . LEU A 1 515 ? 38.702 23.159 -10.435 1.00 83.38 515 LEU A O 1
ATOM 4031 N N . GLN A 1 516 ? 38.218 22.716 -8.287 1.00 82.19 516 GLN A N 1
ATOM 4032 C CA . GLN A 1 516 ? 38.160 24.119 -7.856 1.00 82.19 516 GLN A CA 1
ATOM 4033 C C . GLN A 1 516 ? 39.477 24.856 -8.139 1.00 82.19 516 GLN A C 1
ATOM 4035 O O . GLN A 1 516 ? 39.471 25.948 -8.699 1.00 82.19 516 GLN A O 1
ATOM 4040 N N . ASN A 1 517 ? 40.622 24.232 -7.848 1.00 80.19 517 ASN A N 1
ATOM 4041 C CA . ASN A 1 517 ? 41.937 24.810 -8.142 1.00 80.19 517 ASN A CA 1
ATOM 4042 C C . ASN A 1 517 ? 42.215 24.947 -9.651 1.00 80.19 517 ASN A C 1
ATOM 4044 O O . ASN A 1 517 ? 42.951 25.845 -10.062 1.00 80.19 517 ASN A O 1
ATOM 4048 N N . LEU A 1 518 ? 41.667 24.059 -10.487 1.00 77.44 518 LEU A N 1
ATOM 4049 C CA . LEU A 1 518 ? 41.774 24.151 -11.947 1.00 77.44 518 LEU A CA 1
ATOM 4050 C C . LEU A 1 518 ? 40.869 25.248 -12.521 1.00 77.44 518 LEU A C 1
ATOM 4052 O O . LEU A 1 518 ? 41.287 25.933 -13.453 1.00 77.44 518 LEU A O 1
ATOM 4056 N N . ASP A 1 519 ? 39.678 25.446 -11.958 1.00 71.44 519 ASP A N 1
ATOM 4057 C CA . ASP A 1 519 ? 38.771 26.529 -12.350 1.00 71.44 519 ASP A CA 1
ATOM 4058 C C . ASP A 1 519 ? 39.318 27.904 -11.944 1.00 71.44 519 ASP A C 1
ATOM 4060 O O . ASP A 1 519 ? 39.278 28.827 -12.757 1.00 71.44 519 ASP A O 1
ATOM 4064 N N . ILE A 1 520 ? 39.942 28.024 -10.764 1.00 69.75 520 ILE A N 1
ATOM 4065 C CA . ILE A 1 520 ? 40.669 29.239 -10.350 1.00 69.75 520 ILE A CA 1
ATOM 4066 C C . ILE A 1 520 ? 41.798 29.545 -11.343 1.00 69.75 520 ILE A C 1
ATOM 4068 O O . ILE A 1 520 ? 41.870 30.647 -11.875 1.00 69.75 520 ILE A O 1
ATOM 4072 N N . LYS A 1 521 ? 42.618 28.549 -11.711 1.00 63.66 521 LYS A N 1
ATOM 4073 C CA . LYS A 1 521 ? 43.685 28.736 -12.714 1.00 63.66 521 LYS A CA 1
ATOM 4074 C C . LYS A 1 521 ? 43.164 29.111 -14.105 1.00 63.66 521 LYS A C 1
ATOM 4076 O O . LYS A 1 521 ? 43.859 29.806 -14.842 1.00 63.66 521 LYS A O 1
ATOM 4081 N N . ARG A 1 522 ? 41.966 28.655 -14.490 1.00 59.31 522 ARG A N 1
ATOM 4082 C CA . ARG A 1 522 ? 41.310 29.066 -15.743 1.00 59.31 522 ARG A CA 1
ATOM 4083 C C . ARG A 1 522 ? 40.791 30.500 -15.675 1.00 59.31 522 ARG A C 1
ATOM 4085 O O . ARG A 1 522 ? 40.899 31.202 -16.671 1.00 59.31 522 ARG A O 1
ATOM 4092 N N . GLN A 1 523 ? 40.270 30.941 -14.531 1.00 55.34 523 GLN A N 1
ATOM 4093 C CA . GLN A 1 523 ? 39.856 32.333 -14.329 1.00 55.34 523 GLN A CA 1
ATOM 4094 C C . GLN A 1 523 ? 41.063 33.280 -14.270 1.00 55.34 523 GLN A C 1
ATOM 4096 O O . GLN A 1 523 ? 41.057 34.299 -14.955 1.00 55.34 523 GLN A O 1
ATOM 4101 N N . ASP A 1 524 ? 42.143 32.905 -13.583 1.00 55.22 524 ASP A N 1
ATOM 4102 C CA . ASP A 1 524 ? 43.390 33.683 -13.540 1.00 55.22 524 ASP A CA 1
ATOM 4103 C C . ASP A 1 524 ? 44.062 33.784 -14.923 1.00 55.22 524 ASP A C 1
ATOM 4105 O O . ASP A 1 524 ? 44.596 34.832 -15.288 1.00 55.22 524 ASP A O 1
ATOM 4109 N N . GLY A 1 525 ? 43.972 32.727 -15.742 1.00 49.38 525 GLY A N 1
ATOM 4110 C CA . GLY A 1 525 ? 44.438 32.730 -17.135 1.00 49.38 525 GLY A CA 1
ATOM 4111 C C . GLY A 1 525 ? 43.581 33.561 -18.102 1.00 49.38 525 GLY A C 1
ATOM 4112 O O . GLY A 1 525 ? 44.047 33.891 -19.188 1.00 49.38 525 GLY A O 1
ATOM 4113 N N . VAL A 1 526 ? 42.349 33.919 -17.721 1.00 49.56 526 VAL A N 1
ATOM 4114 C CA . VAL A 1 526 ? 41.476 34.844 -18.473 1.00 49.56 526 VAL A CA 1
ATOM 4115 C C . VAL A 1 526 ? 41.641 36.286 -17.968 1.00 49.56 526 VAL A C 1
ATOM 4117 O O . VAL A 1 526 ? 41.529 37.234 -18.745 1.00 49.56 526 VAL A O 1
ATOM 4120 N N . ILE A 1 527 ? 41.994 36.475 -16.692 1.00 47.22 527 ILE A N 1
ATOM 4121 C CA . ILE A 1 527 ? 42.286 37.795 -16.106 1.00 47.22 527 ILE A CA 1
ATOM 4122 C C . ILE A 1 527 ? 43.648 38.337 -16.576 1.00 47.22 527 ILE A C 1
ATOM 4124 O O . ILE A 1 527 ? 43.824 39.553 -16.649 1.00 47.22 527 ILE A O 1
ATOM 4128 N N . SER A 1 528 ? 44.581 37.489 -17.028 1.00 44.62 528 SER A N 1
ATOM 4129 C CA . SER A 1 528 ? 45.800 37.969 -17.700 1.00 44.62 528 SER A CA 1
ATOM 4130 C C . SER A 1 528 ? 45.568 38.492 -19.127 1.00 44.62 528 SER A C 1
ATOM 4132 O O . SER A 1 528 ? 46.538 38.853 -19.794 1.00 44.62 528 SER A O 1
ATOM 4134 N N . SER A 1 529 ? 44.325 38.529 -19.625 1.00 46.59 529 SER A N 1
ATOM 4135 C CA . SER A 1 529 ? 44.030 38.990 -20.984 1.00 46.59 529 SER A CA 1
ATOM 4136 C C . SER A 1 529 ? 42.804 39.890 -21.126 1.00 46.59 529 SER A C 1
ATOM 4138 O O . SER A 1 529 ? 42.278 39.943 -22.229 1.00 46.59 529 SER A O 1
ATOM 4140 N N . ASN A 1 530 ? 42.337 40.596 -20.088 1.00 35.66 530 ASN A N 1
ATOM 4141 C CA . ASN A 1 530 ? 41.410 41.722 -20.283 1.00 35.66 530 ASN A CA 1
ATOM 4142 C C . ASN A 1 530 ? 41.376 42.679 -19.084 1.00 35.66 530 ASN A C 1
ATOM 4144 O O . ASN A 1 530 ? 40.809 42.395 -18.031 1.00 35.66 530 ASN A O 1
ATOM 4148 N N . SER A 1 531 ? 41.940 43.866 -19.290 1.00 35.66 531 SER A N 1
ATOM 4149 C CA . SER A 1 531 ? 41.615 45.071 -18.537 1.00 35.66 531 SER A CA 1
ATOM 4150 C C . SER A 1 531 ? 40.264 45.643 -18.989 1.00 35.66 531 SER A C 1
ATOM 4152 O O . SER A 1 531 ? 40.042 45.772 -20.190 1.00 35.66 531 SER A O 1
ATOM 4154 N N . ALA A 1 532 ? 39.481 46.110 -18.009 1.00 35.00 532 ALA A N 1
ATOM 4155 C CA . ALA A 1 532 ? 38.374 47.079 -18.074 1.00 35.00 532 ALA A CA 1
ATOM 4156 C C . ALA A 1 532 ? 36.917 46.561 -17.957 1.00 35.00 532 ALA A C 1
ATOM 4158 O O . ALA A 1 532 ? 36.349 45.984 -18.874 1.00 35.00 532 ALA A O 1
ATOM 4159 N N . HIS A 1 533 ? 36.321 46.977 -16.826 1.00 32.91 533 HIS A N 1
ATOM 4160 C CA . HIS A 1 533 ? 34.937 47.437 -16.595 1.00 32.91 533 HIS A CA 1
ATOM 4161 C C . HIS A 1 533 ? 33.777 46.432 -16.440 1.00 32.91 533 HIS A C 1
ATOM 4163 O O . HIS A 1 533 ? 33.436 45.695 -17.354 1.00 32.91 533 HIS A O 1
ATOM 4169 N N . GLY A 1 534 ? 33.052 46.583 -15.314 1.00 28.59 534 GLY A N 1
ATOM 4170 C CA . GLY A 1 534 ? 31.583 46.490 -15.295 1.00 28.59 534 GLY A CA 1
ATOM 4171 C C . GLY A 1 534 ? 30.932 45.566 -14.257 1.00 28.59 534 GLY A C 1
ATOM 4172 O O . GLY A 1 534 ? 30.596 44.440 -14.582 1.00 28.59 534 GLY A O 1
ATOM 4173 N N . SER A 1 535 ? 30.695 46.101 -13.051 1.00 29.88 535 SER A N 1
ATOM 4174 C CA . SER A 1 535 ? 29.533 45.891 -12.150 1.00 29.88 535 SER A CA 1
ATOM 4175 C C . SER A 1 535 ? 28.904 44.496 -11.937 1.00 29.88 535 SER A C 1
ATOM 4177 O O . SER A 1 535 ? 28.269 43.922 -12.818 1.00 29.88 535 SER A O 1
ATOM 4179 N N . SER A 1 536 ? 28.931 44.072 -10.670 1.00 32.16 536 SER A N 1
ATOM 4180 C CA . SER A 1 536 ? 28.173 42.979 -10.039 1.00 32.16 536 SER A CA 1
ATOM 4181 C C . SER A 1 536 ? 26.643 43.172 -10.075 1.00 32.16 536 SER A C 1
ATOM 4183 O O . SER A 1 536 ? 26.168 44.309 -10.082 1.00 32.16 536 SER A O 1
ATOM 4185 N N . PRO A 1 537 ? 25.865 42.079 -9.937 1.00 29.66 537 PRO A N 1
ATOM 4186 C CA . PRO A 1 537 ? 25.049 41.958 -8.722 1.00 29.66 537 PRO A CA 1
ATOM 4187 C C . PRO A 1 537 ? 25.054 40.551 -8.089 1.00 29.66 537 PRO A C 1
ATOM 4189 O O . PRO A 1 537 ? 25.375 39.544 -8.714 1.00 29.66 537 PRO A O 1
ATOM 4192 N N . SER A 1 538 ? 24.721 40.523 -6.799 1.00 28.97 538 SER A N 1
ATOM 4193 C CA . SER A 1 538 ? 24.638 39.371 -5.893 1.00 28.97 538 SER A CA 1
ATOM 4194 C C . SER A 1 538 ? 23.420 38.462 -6.155 1.00 28.97 538 SER A C 1
ATOM 4196 O O . SER A 1 538 ? 22.376 38.965 -6.569 1.00 28.97 538 SER A O 1
ATOM 4198 N N . PRO A 1 539 ? 23.476 37.150 -5.831 1.00 30.27 539 PRO A N 1
ATOM 4199 C CA . PRO A 1 539 ? 22.294 36.295 -5.821 1.00 30.27 539 PRO A CA 1
ATOM 4200 C C . PRO A 1 539 ? 21.709 36.143 -4.408 1.00 30.27 539 PRO A C 1
ATOM 4202 O O . PRO A 1 539 ? 22.380 35.699 -3.476 1.00 30.27 539 PRO A O 1
ATOM 4205 N N . GLN A 1 540 ? 20.428 36.490 -4.274 1.00 28.41 540 GLN A N 1
ATOM 4206 C CA . GLN A 1 540 ? 19.571 36.071 -3.167 1.00 28.41 540 GLN A CA 1
ATOM 4207 C C . GLN A 1 540 ? 19.058 34.640 -3.390 1.00 28.41 540 GLN A C 1
ATOM 4209 O O . GLN A 1 540 ? 18.824 34.202 -4.514 1.00 28.41 540 GLN A O 1
ATOM 4214 N N . MET A 1 541 ? 18.898 33.952 -2.261 1.00 32.69 541 MET A N 1
ATOM 4215 C CA . MET A 1 541 ? 18.360 32.609 -2.046 1.00 32.69 541 MET A CA 1
ATOM 4216 C C . MET A 1 541 ? 17.095 32.269 -2.842 1.00 32.69 541 MET A C 1
ATOM 4218 O O . MET A 1 541 ? 16.166 33.070 -2.881 1.00 32.69 541 MET A O 1
ATOM 4222 N N . LEU A 1 542 ? 17.006 31.022 -3.321 1.00 27.39 542 LEU A N 1
ATOM 4223 C CA . LEU A 1 542 ? 15.740 30.362 -3.649 1.00 27.39 542 LEU A CA 1
ATOM 4224 C C . LEU A 1 542 ? 15.843 28.840 -3.452 1.00 27.39 542 LEU A C 1
ATOM 4226 O O . LEU A 1 542 ? 16.607 28.149 -4.121 1.00 27.39 542 LEU A O 1
ATOM 4230 N N . ASN A 1 543 ? 15.037 28.350 -2.509 1.00 29.20 543 ASN A N 1
ATOM 4231 C CA . ASN A 1 543 ? 14.668 26.952 -2.308 1.00 29.20 543 ASN A CA 1
ATOM 4232 C C . ASN A 1 543 ? 13.974 26.392 -3.561 1.00 29.20 543 ASN A C 1
ATOM 4234 O O . ASN A 1 543 ? 13.043 27.025 -4.055 1.00 29.20 543 ASN A O 1
ATOM 4238 N N . SER A 1 544 ? 14.354 25.196 -4.024 1.00 30.80 544 SER A N 1
ATOM 4239 C CA . SER A 1 544 ? 13.431 24.146 -4.511 1.00 30.80 544 SER A CA 1
ATOM 4240 C C . SER A 1 544 ? 14.183 23.001 -5.203 1.00 30.80 544 SER A C 1
ATOM 4242 O O . SER A 1 544 ? 14.588 23.095 -6.356 1.00 30.80 544 SER A O 1
ATOM 4244 N N . LEU A 1 545 ? 14.285 21.861 -4.519 1.00 32.94 545 LEU A N 1
ATOM 4245 C CA . LEU A 1 545 ? 14.400 20.555 -5.169 1.00 32.94 545 LEU A CA 1
ATOM 4246 C C . LEU A 1 545 ? 12.984 20.028 -5.383 1.00 32.94 545 LEU A C 1
ATOM 4248 O O . LEU A 1 545 ? 12.469 19.223 -4.617 1.00 32.94 545 LEU A O 1
ATOM 4252 N N . GLY A 1 546 ? 12.311 20.583 -6.387 1.00 28.50 546 GLY A N 1
ATOM 4253 C CA . GLY A 1 546 ? 10.945 20.230 -6.743 1.00 28.50 546 GLY A CA 1
ATOM 4254 C C . GLY A 1 546 ? 10.837 19.972 -8.238 1.00 28.50 546 GLY A C 1
ATOM 4255 O O . GLY A 1 546 ? 11.181 20.830 -9.043 1.00 28.50 546 GLY A O 1
ATOM 4256 N N . SER A 1 547 ? 10.289 18.808 -8.589 1.00 27.30 547 SER A N 1
ATOM 4257 C CA . SER A 1 547 ? 9.867 18.383 -9.933 1.00 27.30 547 SER A CA 1
ATOM 4258 C C . SER A 1 547 ? 10.959 17.875 -10.894 1.00 27.30 547 SER A C 1
ATOM 4260 O O . SER A 1 547 ? 11.447 18.562 -11.785 1.00 27.30 547 SER A O 1
ATOM 4262 N N . LEU A 1 548 ? 11.248 16.572 -10.819 1.00 29.89 548 LEU A N 1
ATOM 4263 C CA . LEU A 1 548 ? 11.675 15.821 -12.003 1.00 29.89 548 LEU A CA 1
ATOM 4264 C C . LEU A 1 548 ? 10.433 15.361 -12.771 1.00 29.89 548 LEU A C 1
ATOM 4266 O O . LEU A 1 548 ? 9.998 14.216 -12.681 1.00 29.89 548 LEU A O 1
ATOM 4270 N N . SER A 1 549 ? 9.876 16.277 -13.552 1.00 26.72 549 SER A N 1
ATOM 4271 C CA . SER A 1 549 ? 8.936 15.973 -14.631 1.00 26.72 549 SER A CA 1
ATOM 4272 C C . SER A 1 549 ? 9.531 16.525 -15.921 1.00 26.72 549 SER A C 1
ATOM 4274 O O . SER A 1 549 ? 9.667 17.735 -16.082 1.00 26.72 549 SER A O 1
ATOM 4276 N N . ARG A 1 550 ? 9.947 15.627 -16.820 1.00 27.70 550 ARG A N 1
ATOM 4277 C CA . ARG A 1 550 ? 10.462 15.973 -18.153 1.00 27.70 550 ARG A CA 1
ATOM 4278 C C . ARG A 1 550 ? 9.297 16.322 -19.086 1.00 27.70 550 ARG A C 1
ATOM 4280 O O . ARG A 1 550 ? 8.397 15.492 -19.203 1.00 27.70 550 ARG A O 1
ATOM 4287 N N . PRO A 1 551 ? 9.354 17.424 -19.850 1.00 27.69 551 PRO A N 1
ATOM 4288 C CA . PRO A 1 551 ? 8.573 17.567 -21.069 1.00 27.69 551 PRO A CA 1
ATOM 4289 C C . PRO A 1 551 ? 9.422 17.306 -22.326 1.00 27.69 551 PRO A C 1
ATOM 4291 O O . PRO A 1 551 ? 10.560 17.752 -22.423 1.00 27.69 551 PRO A O 1
ATOM 4294 N N . GLY A 1 552 ? 8.820 16.582 -23.277 1.00 26.14 552 GLY A N 1
ATOM 4295 C CA . GLY A 1 552 ? 8.931 16.772 -24.732 1.00 26.14 552 GLY A CA 1
ATOM 4296 C C . GLY A 1 552 ? 10.317 16.807 -25.386 1.00 26.14 552 GLY A C 1
ATOM 4297 O O . GLY A 1 552 ? 10.988 17.832 -25.399 1.00 26.14 552 GLY A O 1
ATOM 4298 N N . LEU A 1 553 ? 10.676 15.722 -26.076 1.00 25.28 553 LEU A N 1
ATOM 4299 C CA . LEU A 1 553 ? 11.690 15.729 -27.134 1.00 25.28 553 LEU A CA 1
ATOM 4300 C C . LEU A 1 553 ? 11.027 16.087 -28.470 1.00 25.28 553 LEU A C 1
ATOM 4302 O O . LEU A 1 553 ? 10.213 15.316 -28.976 1.00 25.28 553 LEU A O 1
ATOM 4306 N N . THR A 1 554 ? 11.440 17.199 -29.078 1.00 25.34 554 THR A N 1
ATOM 4307 C CA . THR A 1 554 ? 11.315 17.423 -30.524 1.00 25.34 554 THR A CA 1
ATOM 4308 C C . THR A 1 554 ? 12.602 18.008 -31.101 1.00 25.34 554 THR A C 1
ATOM 4310 O O . THR A 1 554 ? 13.170 18.950 -30.555 1.00 25.34 554 THR A O 1
ATOM 4313 N N . SER A 1 555 ? 12.960 17.483 -32.275 1.00 26.72 555 SER A N 1
ATOM 4314 C CA . SER A 1 555 ? 13.942 17.945 -33.271 1.00 26.72 555 SER A CA 1
ATOM 4315 C C . SER A 1 555 ? 15.427 17.564 -33.103 1.00 26.72 555 SER A C 1
ATOM 4317 O O . SER A 1 555 ? 16.175 18.060 -32.270 1.00 26.72 555 SER A O 1
ATOM 4319 N N . SER A 1 556 ? 15.803 16.633 -33.983 1.00 30.36 556 SER A N 1
ATOM 4320 C CA . SER A 1 556 ? 17.038 16.511 -34.767 1.00 30.36 556 SER A CA 1
ATOM 4321 C C . SER A 1 556 ? 18.159 17.547 -34.577 1.00 30.36 556 SER A C 1
ATOM 4323 O O . SER A 1 556 ? 18.072 18.668 -35.074 1.00 30.36 556 SER A O 1
ATOM 4325 N N . ALA A 1 557 ? 19.300 17.073 -34.074 1.00 26.47 557 ALA A N 1
ATOM 4326 C CA . ALA A 1 557 ? 20.624 17.493 -34.531 1.00 26.47 557 ALA A CA 1
ATOM 4327 C C . ALA A 1 557 ? 21.568 16.283 -34.433 1.00 26.47 557 ALA A C 1
ATOM 4329 O O . ALA A 1 557 ? 21.754 15.710 -33.360 1.00 26.47 557 ALA A O 1
ATOM 4330 N N . GLY A 1 558 ? 22.088 15.835 -35.578 1.00 26.31 558 GLY A N 1
ATOM 4331 C CA . GLY A 1 558 ? 22.961 14.669 -35.676 1.00 26.31 558 GLY A CA 1
ATOM 4332 C C . GLY A 1 558 ? 24.314 14.914 -35.011 1.00 26.31 558 GLY A C 1
ATOM 4333 O O . GLY A 1 558 ? 24.995 15.886 -35.324 1.00 26.31 558 GLY A O 1
ATOM 4334 N N . VAL A 1 559 ? 24.716 14.003 -34.127 1.00 24.44 559 VAL A N 1
ATOM 4335 C CA . VAL A 1 559 ? 26.084 13.922 -33.606 1.00 24.44 559 VAL A CA 1
ATOM 4336 C C . VAL A 1 559 ? 26.791 12.791 -34.348 1.00 24.44 559 VAL A C 1
ATOM 4338 O O . VAL A 1 559 ? 26.416 11.626 -34.218 1.00 24.44 559 VAL A O 1
ATOM 4341 N N . GLN A 1 560 ? 27.799 13.136 -35.150 1.00 23.58 560 GLN A N 1
ATOM 4342 C CA . GLN A 1 560 ? 28.723 12.168 -35.738 1.00 23.58 560 GLN A CA 1
ATOM 4343 C C . GLN A 1 560 ? 29.594 11.563 -34.633 1.00 23.58 560 GLN A C 1
ATOM 4345 O O . GLN A 1 560 ? 30.337 12.271 -33.954 1.00 23.58 560 GLN A O 1
ATOM 4350 N N . VAL A 1 561 ? 29.516 10.244 -34.470 1.00 26.77 561 VAL A N 1
ATOM 4351 C CA . VAL A 1 561 ? 30.423 9.475 -33.614 1.00 26.77 561 VAL A CA 1
ATOM 4352 C C . VAL A 1 561 ? 31.543 8.931 -34.499 1.00 26.77 561 VAL A C 1
ATOM 4354 O O . VAL A 1 561 ? 31.290 8.132 -35.397 1.00 26.77 561 VAL A O 1
ATOM 4357 N N . ASN A 1 562 ? 32.780 9.369 -34.255 1.00 24.50 562 ASN A N 1
ATOM 4358 C CA . ASN A 1 562 ? 33.965 8.778 -34.875 1.00 24.50 562 ASN A CA 1
ATOM 4359 C C . ASN A 1 562 ? 34.195 7.383 -34.281 1.00 24.50 562 ASN A C 1
ATOM 4361 O O . ASN A 1 562 ? 34.530 7.245 -33.104 1.00 24.50 562 ASN A O 1
ATOM 4365 N N . VAL A 1 563 ? 34.002 6.351 -35.100 1.00 28.89 563 VAL A N 1
ATOM 4366 C CA . VAL A 1 563 ? 34.269 4.958 -34.738 1.00 28.89 563 VAL A CA 1
ATOM 4367 C C . VAL A 1 563 ? 35.761 4.695 -34.943 1.00 28.89 563 VAL A C 1
ATOM 4369 O O . VAL A 1 563 ? 36.235 4.602 -36.073 1.00 28.89 563 VAL A O 1
ATOM 4372 N N . GLY A 1 564 ? 36.512 4.623 -33.843 1.00 26.69 564 GLY A N 1
ATOM 4373 C CA . GLY A 1 564 ? 37.875 4.089 -33.837 1.00 26.69 564 GLY A CA 1
ATOM 4374 C C . GLY A 1 564 ? 37.873 2.570 -34.038 1.00 26.69 564 GLY A C 1
ATOM 4375 O O . GLY A 1 564 ? 36.926 1.887 -33.651 1.00 26.69 564 GLY A O 1
ATOM 4376 N N . SER A 1 565 ? 38.927 2.062 -34.675 1.00 28.66 565 SER A N 1
ATOM 4377 C CA . SER A 1 565 ? 39.093 0.682 -35.146 1.00 28.66 565 SER A CA 1
ATOM 4378 C C . SER A 1 565 ? 38.907 -0.405 -34.064 1.00 28.66 565 SER A C 1
ATOM 4380 O O . SER A 1 565 ? 39.176 -0.145 -32.890 1.00 28.66 565 SER A O 1
ATOM 4382 N N . PRO A 1 566 ? 38.509 -1.644 -34.432 1.00 30.28 566 PRO A N 1
ATOM 4383 C CA . PRO A 1 566 ? 38.220 -2.711 -33.471 1.00 30.28 566 PRO A CA 1
ATOM 4384 C C . PRO A 1 566 ? 39.486 -3.230 -32.775 1.00 30.28 566 PRO A C 1
ATOM 4386 O O . PRO A 1 566 ? 40.487 -3.519 -33.429 1.00 30.28 566 PRO A O 1
ATOM 4389 N N . ILE A 1 567 ? 39.416 -3.393 -31.452 1.00 29.38 567 ILE A N 1
ATOM 4390 C CA . ILE A 1 567 ? 40.437 -4.074 -30.645 1.00 29.38 567 ILE A CA 1
ATOM 4391 C C . ILE A 1 567 ? 40.178 -5.585 -30.702 1.00 29.38 567 ILE A C 1
ATOM 4393 O O . ILE A 1 567 ? 39.098 -6.052 -30.337 1.00 29.38 567 ILE A O 1
ATOM 4397 N N . ASP A 1 568 ? 41.187 -6.321 -31.161 1.00 26.41 568 ASP A N 1
ATOM 4398 C CA . ASP A 1 568 ? 41.238 -7.779 -31.264 1.00 26.41 568 ASP A CA 1
ATOM 4399 C C . ASP A 1 568 ? 41.410 -8.423 -29.870 1.00 26.41 568 ASP A C 1
ATOM 4401 O O . ASP A 1 568 ? 42.336 -8.093 -29.127 1.00 26.41 568 ASP A O 1
ATOM 4405 N N . TRP A 1 569 ? 40.498 -9.325 -29.493 1.00 26.98 569 TRP A N 1
ATOM 4406 C CA . TRP A 1 569 ? 40.422 -9.973 -28.171 1.00 26.98 569 TRP A CA 1
ATOM 4407 C C . TRP A 1 569 ? 40.996 -11.401 -28.172 1.00 26.98 569 TRP A C 1
ATOM 4409 O O . TRP A 1 569 ? 40.490 -12.285 -27.485 1.00 26.98 569 TRP A O 1
ATOM 4419 N N . ASN A 1 570 ? 42.080 -11.641 -28.913 1.00 26.75 570 ASN A N 1
ATOM 4420 C CA . ASN A 1 570 ? 42.734 -12.951 -28.982 1.00 26.75 570 ASN A CA 1
ATOM 4421 C C . ASN A 1 570 ? 44.245 -12.884 -28.722 1.00 26.75 570 ASN A C 1
ATOM 4423 O O . ASN A 1 570 ? 45.057 -13.222 -29.575 1.00 26.75 570 ASN A O 1
ATOM 4427 N N . SER A 1 571 ? 44.647 -12.531 -27.500 1.00 25.52 571 SER A N 1
ATOM 4428 C CA . SER A 1 571 ? 45.952 -12.949 -26.967 1.00 25.52 571 SER A CA 1
ATOM 4429 C C . SER A 1 571 ? 46.063 -12.651 -25.477 1.00 25.52 571 SER A C 1
ATOM 4431 O O . SER A 1 571 ? 46.233 -11.493 -25.104 1.00 25.52 571 SER A O 1
ATOM 4433 N N . SER A 1 572 ? 45.990 -13.686 -24.633 1.00 27.42 572 SER A N 1
ATOM 4434 C CA . SER A 1 572 ? 46.850 -13.903 -23.446 1.00 27.42 572 SER A CA 1
ATOM 4435 C C . SER A 1 572 ? 46.239 -14.952 -22.513 1.00 27.42 572 SER A C 1
ATOM 4437 O O . SER A 1 572 ? 45.860 -14.672 -21.381 1.00 27.42 572 SER A O 1
ATOM 4439 N N . ALA A 1 573 ? 46.180 -16.199 -22.982 1.00 26.64 573 ALA A N 1
ATOM 4440 C CA . ALA A 1 573 ? 46.163 -17.361 -22.104 1.00 26.64 573 ALA A CA 1
ATOM 4441 C C . ALA A 1 573 ? 47.587 -17.933 -22.066 1.00 26.64 573 ALA A C 1
ATOM 4443 O O . ALA A 1 573 ? 48.013 -18.606 -23.003 1.00 26.64 573 ALA A O 1
ATOM 4444 N N . ARG A 1 574 ? 48.345 -17.657 -20.999 1.00 26.34 574 ARG A N 1
ATOM 4445 C CA . ARG A 1 574 ? 49.550 -18.428 -20.663 1.00 26.34 574 ARG A CA 1
ATOM 4446 C C . ARG A 1 574 ? 49.729 -18.552 -19.149 1.00 26.34 574 ARG A C 1
ATOM 4448 O O . ARG A 1 574 ? 50.196 -17.641 -18.487 1.00 26.34 574 ARG A O 1
ATOM 4455 N N . ILE A 1 575 ? 49.362 -19.743 -18.677 1.00 25.58 575 ILE A N 1
ATOM 4456 C CA . ILE A 1 575 ? 50.157 -20.627 -17.816 1.00 25.58 575 ILE A CA 1
ATOM 4457 C C . ILE A 1 575 ? 50.685 -20.025 -16.501 1.00 25.58 575 ILE A C 1
ATOM 4459 O O . ILE A 1 575 ? 51.733 -19.390 -16.467 1.00 25.58 575 ILE A O 1
ATOM 4463 N N . SER A 1 576 ? 50.103 -20.487 -15.394 1.00 26.80 576 SER A N 1
ATOM 4464 C CA . SER A 1 576 ? 50.893 -21.050 -14.293 1.00 26.80 576 SER A CA 1
ATOM 4465 C C . SER A 1 576 ? 50.144 -22.233 -13.661 1.00 26.80 576 SER A C 1
ATOM 4467 O O . SER A 1 576 ? 49.078 -22.103 -13.069 1.00 26.80 576 SER A O 1
ATOM 4469 N N . ARG A 1 577 ? 50.704 -23.432 -13.874 1.00 25.56 577 ARG A N 1
ATOM 4470 C CA . ARG A 1 577 ? 50.334 -24.690 -13.213 1.00 25.56 577 ARG A CA 1
ATOM 4471 C C . ARG A 1 577 ? 50.808 -24.636 -11.762 1.00 25.56 577 ARG A C 1
ATOM 4473 O O . ARG A 1 577 ? 52.006 -24.474 -11.545 1.00 25.56 577 ARG A O 1
ATOM 4480 N N . ILE A 1 578 ? 49.922 -24.887 -10.802 1.00 26.45 578 ILE A N 1
ATOM 4481 C CA . ILE A 1 578 ? 50.306 -25.364 -9.468 1.00 26.45 578 ILE A CA 1
ATOM 4482 C C . ILE A 1 578 ? 49.423 -26.571 -9.125 1.00 26.45 578 ILE A C 1
ATOM 4484 O O . ILE A 1 578 ? 48.219 -26.445 -8.951 1.00 26.45 578 ILE A O 1
ATOM 4488 N N . LYS A 1 579 ? 50.101 -27.723 -9.153 1.00 25.17 579 LYS A N 1
ATOM 4489 C CA . LYS A 1 579 ? 49.892 -29.035 -8.522 1.00 25.17 579 LYS A CA 1
ATOM 4490 C C . LYS A 1 579 ? 48.513 -29.388 -7.939 1.00 25.17 579 LYS A C 1
ATOM 4492 O O . LYS A 1 579 ? 48.048 -28.788 -6.977 1.00 25.17 579 LYS A O 1
ATOM 4497 N N . GLU A 1 580 ? 47.979 -30.478 -8.488 1.00 25.98 580 GLU A N 1
ATOM 4498 C CA . GLU A 1 580 ? 47.041 -31.412 -7.864 1.00 25.98 580 GLU A CA 1
ATOM 4499 C C . GLU A 1 580 ? 47.616 -31.991 -6.564 1.00 25.98 580 GLU A C 1
ATOM 4501 O O . GLU A 1 580 ? 48.775 -32.395 -6.547 1.00 25.98 580 GLU A O 1
ATOM 4506 N N . GLU A 1 581 ? 46.790 -32.076 -5.519 1.00 26.11 581 GLU A N 1
ATOM 4507 C CA . GLU A 1 581 ? 46.717 -33.217 -4.596 1.00 26.11 581 GLU A CA 1
ATOM 4508 C C . GLU A 1 581 ? 45.495 -33.051 -3.666 1.00 26.11 581 GLU A C 1
ATOM 4510 O O . GLU A 1 581 ? 45.258 -31.979 -3.113 1.00 26.11 581 GLU A O 1
ATOM 4515 N N . ASN A 1 582 ? 44.752 -34.150 -3.487 1.00 28.17 582 ASN A N 1
ATOM 4516 C CA . ASN A 1 582 ? 43.705 -34.416 -2.484 1.00 28.17 582 ASN A CA 1
ATOM 4517 C C . ASN A 1 582 ? 42.271 -33.892 -2.723 1.00 28.17 582 ASN A C 1
ATOM 4519 O O . ASN A 1 582 ? 41.865 -32.841 -2.234 1.00 28.17 582 ASN A O 1
ATOM 4523 N N . GLN A 1 583 ? 41.443 -34.749 -3.336 1.00 24.08 583 GLN A N 1
ATOM 4524 C CA . GLN A 1 583 ? 40.001 -34.839 -3.058 1.00 24.08 583 GLN A CA 1
ATOM 4525 C C . GLN A 1 583 ? 39.710 -36.097 -2.221 1.00 24.08 583 GLN A C 1
ATOM 4527 O O . GLN A 1 583 ? 40.223 -37.165 -2.563 1.00 24.08 583 GLN A O 1
ATOM 4532 N N . PRO A 1 584 ? 38.825 -36.039 -1.208 1.00 26.83 584 PRO A N 1
ATOM 4533 C CA . PRO A 1 584 ? 38.088 -37.201 -0.746 1.00 26.83 584 PRO A CA 1
ATOM 4534 C C . PRO A 1 584 ? 36.715 -37.288 -1.431 1.00 26.83 584 PRO A C 1
ATOM 4536 O O . PRO A 1 584 ? 36.018 -36.294 -1.635 1.00 26.83 584 PRO A O 1
ATOM 4539 N N . GLN A 1 585 ? 36.356 -38.520 -1.782 1.00 23.20 585 GLN A N 1
ATOM 4540 C CA . GLN A 1 585 ? 35.119 -38.926 -2.441 1.00 23.20 585 GLN A CA 1
ATOM 4541 C C . GLN A 1 585 ? 33.864 -38.609 -1.613 1.00 23.20 585 GLN A C 1
ATOM 4543 O O . GLN A 1 585 ? 33.832 -38.859 -0.409 1.00 23.20 585 GLN A O 1
ATOM 4548 N N . VAL A 1 586 ? 32.793 -38.175 -2.286 1.00 25.61 586 VAL A N 1
ATOM 4549 C CA . VAL A 1 586 ? 31.421 -38.234 -1.759 1.00 25.61 586 VAL A CA 1
ATOM 4550 C C . VAL A 1 586 ? 30.574 -39.089 -2.698 1.00 25.61 586 VAL A C 1
ATOM 4552 O O . VAL A 1 586 ? 30.496 -38.850 -3.901 1.00 25.61 586 VAL A O 1
ATOM 4555 N N . VAL A 1 587 ? 29.984 -40.122 -2.107 1.00 25.89 587 VAL A N 1
ATOM 4556 C CA . VAL A 1 587 ? 29.126 -41.140 -2.713 1.00 25.89 587 VAL A CA 1
ATOM 4557 C C . VAL A 1 587 ? 27.747 -40.543 -3.022 1.00 25.89 587 VAL A C 1
ATOM 4559 O O . VAL A 1 587 ? 27.128 -39.934 -2.152 1.00 25.89 587 VAL A O 1
ATOM 4562 N N . HIS A 1 588 ? 27.251 -40.739 -4.247 1.00 25.00 588 HIS A N 1
ATOM 4563 C CA . HIS A 1 588 ? 25.873 -40.426 -4.635 1.00 25.00 588 HIS A CA 1
ATOM 4564 C C . HIS A 1 588 ? 24.937 -41.611 -4.349 1.00 25.00 588 HIS A C 1
ATOM 4566 O O . HIS A 1 588 ? 25.199 -42.728 -4.791 1.00 25.00 588 HIS A O 1
ATOM 4572 N N . SER A 1 589 ? 23.804 -41.332 -3.699 1.00 24.55 589 SER A N 1
ATOM 4573 C CA . SER A 1 589 ? 22.641 -42.226 -3.587 1.00 24.55 589 SER A CA 1
ATOM 4574 C C . SER A 1 589 ? 21.459 -41.621 -4.365 1.00 24.55 589 SER A C 1
ATOM 4576 O O . SER A 1 589 ? 21.220 -40.420 -4.216 1.00 24.55 589 SER A O 1
ATOM 4578 N N . PRO A 1 590 ? 20.704 -42.388 -5.176 1.00 29.44 590 PRO A N 1
ATOM 4579 C CA . PRO A 1 590 ? 19.570 -41.870 -5.940 1.00 29.44 590 PRO A CA 1
ATOM 4580 C C . PRO A 1 590 ? 18.229 -42.124 -5.228 1.00 29.44 590 PRO A C 1
ATOM 4582 O O . PRO A 1 590 ? 18.004 -43.210 -4.698 1.00 29.44 590 PRO A O 1
ATOM 4585 N N . GLY A 1 591 ? 17.301 -41.160 -5.281 1.00 25.33 591 GLY A N 1
ATOM 4586 C CA . GLY A 1 591 ? 15.888 -41.429 -4.984 1.00 25.33 591 GLY A CA 1
ATOM 4587 C C . GLY A 1 591 ? 15.034 -40.220 -4.590 1.00 25.33 591 GLY A C 1
ATOM 4588 O O . GLY A 1 591 ? 15.045 -39.798 -3.441 1.00 25.33 591 GLY A O 1
ATOM 4589 N N . SER A 1 592 ? 14.236 -39.696 -5.524 1.00 24.55 592 SER A N 1
ATOM 4590 C CA . SER A 1 592 ? 12.756 -39.674 -5.456 1.00 24.55 592 SER A CA 1
ATOM 4591 C C . SER A 1 592 ? 12.168 -38.789 -6.579 1.00 24.55 592 SER A C 1
ATOM 4593 O O . SER A 1 592 ? 12.817 -37.826 -6.992 1.00 24.55 592 SER A O 1
ATOM 4595 N N . PRO A 1 593 ? 10.985 -39.123 -7.135 1.00 29.62 593 PRO A N 1
ATOM 4596 C CA . PRO A 1 593 ? 10.442 -38.473 -8.325 1.00 29.62 593 PRO A CA 1
ATOM 4597 C C . PRO A 1 593 ? 9.555 -37.268 -7.984 1.00 29.62 593 PRO A C 1
ATOM 4599 O O . PRO A 1 593 ? 8.703 -37.332 -7.099 1.00 29.62 593 PRO A O 1
ATOM 4602 N N . ALA A 1 594 ? 9.724 -36.186 -8.745 1.00 25.50 594 ALA A N 1
ATOM 4603 C CA . ALA A 1 594 ? 8.844 -35.025 -8.724 1.00 25.50 594 ALA A CA 1
ATOM 4604 C C . ALA A 1 594 ? 7.459 -35.387 -9.292 1.00 25.50 594 ALA A C 1
ATOM 4606 O O . ALA A 1 594 ? 7.344 -35.889 -10.411 1.00 25.50 594 ALA A O 1
ATOM 4607 N N . GLN A 1 595 ? 6.412 -35.121 -8.511 1.00 24.70 595 GLN A N 1
ATOM 4608 C CA . GLN A 1 595 ? 5.019 -35.186 -8.941 1.00 24.70 595 GLN A CA 1
ATOM 4609 C C . GLN A 1 595 ? 4.735 -34.047 -9.928 1.00 24.70 595 GLN A C 1
ATOM 4611 O O . GLN A 1 595 ? 4.838 -32.871 -9.585 1.00 24.70 595 GLN A O 1
ATOM 4616 N N . ALA A 1 596 ? 4.375 -34.405 -11.159 1.00 24.20 596 ALA A N 1
ATOM 4617 C CA . ALA A 1 596 ? 3.821 -33.480 -12.134 1.00 24.20 596 ALA A CA 1
ATOM 4618 C C . ALA A 1 596 ? 2.334 -33.252 -11.818 1.00 24.20 596 ALA A C 1
ATOM 4620 O O . ALA A 1 596 ? 1.536 -34.187 -11.856 1.00 24.20 596 ALA A O 1
ATOM 4621 N N . LEU A 1 597 ? 1.965 -32.008 -11.511 1.00 23.08 597 LEU A N 1
ATOM 4622 C CA . LEU A 1 597 ? 0.574 -31.562 -11.471 1.00 23.08 597 LEU A CA 1
ATOM 4623 C C . LEU A 1 597 ? 0.054 -31.481 -12.914 1.00 23.08 597 LEU A C 1
ATOM 4625 O O . LEU A 1 597 ? 0.395 -30.561 -13.657 1.00 23.08 597 LEU A O 1
ATOM 4629 N N . GLN A 1 598 ? -0.737 -32.473 -13.324 1.00 21.66 598 GLN A N 1
ATOM 4630 C CA . GLN A 1 598 ? -1.566 -32.392 -14.525 1.00 21.66 598 GLN A CA 1
ATOM 4631 C C . GLN A 1 598 ? -2.766 -31.488 -14.229 1.00 21.66 598 GLN A C 1
ATOM 4633 O O . GLN A 1 598 ? -3.620 -31.832 -13.416 1.00 21.66 598 GLN A O 1
ATOM 4638 N N . TYR A 1 599 ? -2.838 -30.340 -14.901 1.00 24.38 599 TYR A N 1
ATOM 4639 C CA . TYR A 1 599 ? -4.060 -29.547 -14.972 1.00 24.38 599 TYR A CA 1
ATOM 4640 C C . TYR A 1 599 ? -4.952 -30.115 -16.078 1.00 24.38 599 TYR A C 1
ATOM 4642 O O . TYR A 1 599 ? -4.608 -30.065 -17.260 1.00 24.38 599 TYR A O 1
ATOM 4650 N N . SER A 1 600 ? -6.090 -30.675 -15.680 1.00 21.94 600 SER A N 1
ATOM 4651 C CA . SER A 1 600 ? -7.160 -31.111 -16.575 1.00 21.94 600 SER A CA 1
ATOM 4652 C C . SER A 1 600 ? -7.956 -29.890 -17.037 1.00 21.94 600 SER A C 1
ATOM 4654 O O . SER A 1 600 ? -8.619 -29.238 -16.235 1.00 21.94 600 SER A O 1
ATOM 4656 N N . VAL A 1 601 ? -7.897 -29.573 -18.330 1.00 21.94 601 VAL A N 1
ATOM 4657 C CA . VAL A 1 601 ? -8.767 -28.568 -18.954 1.00 21.94 601 VAL A CA 1
ATOM 4658 C C . VAL A 1 601 ? -10.124 -29.220 -19.219 1.00 21.94 601 VAL A C 1
ATOM 4660 O O . VAL A 1 601 ? -10.235 -30.101 -20.070 1.00 21.94 601 VAL A O 1
ATOM 4663 N N . VAL A 1 602 ? -11.155 -28.801 -18.485 1.00 21.75 602 VAL A N 1
ATOM 4664 C CA . VAL A 1 602 ? -12.550 -29.155 -18.775 1.00 21.75 602 VAL A CA 1
ATOM 4665 C C . VAL A 1 602 ? -13.082 -28.149 -19.792 1.00 21.75 602 VAL A C 1
ATOM 4667 O O . VAL A 1 602 ? -13.307 -26.987 -19.469 1.00 21.75 602 VAL A O 1
ATOM 4670 N N . VAL A 1 603 ? -13.268 -28.594 -21.034 1.00 22.61 603 VAL A N 1
ATOM 4671 C CA . VAL A 1 603 ? -14.007 -27.853 -22.063 1.00 22.61 603 VAL A CA 1
ATOM 4672 C C . VAL A 1 603 ? -15.472 -28.270 -21.953 1.00 22.61 603 VAL A C 1
ATOM 4674 O O . VAL A 1 603 ? -15.815 -29.395 -22.317 1.00 22.61 603 VAL A O 1
ATOM 4677 N N . SER A 1 604 ? -16.344 -27.396 -21.442 1.00 22.83 604 SER A N 1
ATOM 4678 C CA . SER A 1 604 ? -17.791 -27.622 -21.501 1.00 22.83 604 SER A CA 1
ATOM 4679 C C . SER A 1 604 ? -18.287 -27.328 -22.917 1.00 22.83 604 SER A C 1
ATOM 4681 O O . SER A 1 604 ? -18.219 -26.190 -23.380 1.00 22.83 604 SER A O 1
ATOM 4683 N N . ARG A 1 605 ? -18.776 -28.353 -23.617 1.00 26.61 605 ARG A N 1
ATOM 4684 C CA . ARG A 1 605 ? -19.540 -28.192 -24.858 1.00 26.61 605 ARG A CA 1
ATOM 4685 C C . ARG A 1 605 ? -21.023 -28.091 -24.518 1.00 26.61 605 ARG A C 1
ATOM 4687 O O . ARG A 1 605 ? -21.594 -29.065 -24.035 1.00 26.61 605 ARG A O 1
ATOM 4694 N N . ASP A 1 606 ? -21.633 -26.958 -24.842 1.00 26.52 606 ASP A N 1
ATOM 4695 C CA . ASP A 1 606 ? -23.072 -26.883 -25.082 1.00 26.52 606 ASP A CA 1
ATOM 4696 C C . ASP A 1 606 ? -23.366 -27.465 -26.473 1.00 26.52 606 ASP A C 1
ATOM 4698 O O . ASP A 1 606 ? -22.808 -27.029 -27.480 1.00 26.52 606 ASP A O 1
ATOM 4702 N N . LEU A 1 607 ? -24.245 -28.466 -26.532 1.00 28.62 607 LEU A N 1
ATOM 4703 C CA . LEU A 1 607 ? -24.881 -28.954 -27.758 1.00 28.62 607 LEU A CA 1
ATOM 4704 C C . LEU A 1 607 ? -26.409 -28.938 -27.569 1.00 28.62 607 LEU A C 1
ATOM 4706 O O . LEU A 1 607 ? -26.895 -29.091 -26.445 1.00 28.62 607 LEU A O 1
ATOM 4710 N N . PRO A 1 608 ? -27.192 -28.730 -28.644 1.00 30.64 608 PRO A N 1
ATOM 4711 C CA . PRO A 1 608 ? -28.595 -28.351 -28.542 1.00 30.64 608 PRO A CA 1
ATOM 4712 C C . PRO A 1 608 ? -29.533 -29.522 -28.211 1.00 30.64 608 PRO A C 1
ATOM 4714 O O . PRO A 1 608 ? -29.349 -30.662 -28.633 1.00 30.64 608 PRO A O 1
ATOM 4717 N N . LYS A 1 609 ? -30.603 -29.180 -27.483 1.00 31.80 609 LYS A N 1
ATOM 4718 C CA . LYS A 1 609 ? -31.703 -30.043 -27.028 1.00 31.80 609 LYS A CA 1
ATOM 4719 C C . LYS A 1 609 ? -32.347 -30.862 -28.157 1.00 31.80 609 LYS A C 1
ATOM 4721 O O . LYS A 1 609 ? -32.913 -30.282 -29.081 1.00 31.80 609 LYS A O 1
ATOM 4726 N N . ARG A 1 610 ? -32.450 -32.186 -27.969 1.00 26.14 610 ARG A N 1
ATOM 4727 C CA . ARG A 1 610 ? -33.575 -33.008 -28.461 1.00 26.14 610 ARG A CA 1
ATOM 4728 C C . ARG A 1 610 ? -33.800 -34.265 -27.599 1.00 26.14 610 ARG A C 1
ATOM 4730 O O . ARG A 1 610 ? -32.883 -35.043 -27.394 1.00 26.14 610 ARG A O 1
ATOM 4737 N N . ALA A 1 611 ? -35.067 -34.419 -27.196 1.00 28.53 611 ALA A N 1
ATOM 4738 C CA . ALA A 1 611 ? -35.818 -35.620 -26.796 1.00 28.53 611 ALA A CA 1
ATOM 4739 C C . ALA A 1 611 ? -35.432 -36.419 -25.521 1.00 28.53 611 ALA A C 1
ATOM 4741 O O . ALA A 1 611 ? -34.465 -37.165 -25.488 1.00 28.53 611 ALA A O 1
ATOM 4742 N N . MET A 1 612 ? -36.316 -36.259 -24.523 1.00 27.36 612 MET A N 1
ATOM 4743 C CA . MET A 1 612 ? -36.704 -37.090 -23.365 1.00 27.36 612 MET A CA 1
ATOM 4744 C C . MET A 1 612 ? -35.978 -38.414 -23.049 1.00 27.36 612 MET A C 1
ATOM 4746 O O . MET A 1 612 ? -35.947 -39.337 -23.859 1.00 27.36 612 MET A O 1
ATOM 4750 N N . GLY A 1 613 ? -35.624 -38.548 -21.766 1.00 24.47 613 GLY A N 1
ATOM 4751 C CA . GLY A 1 613 ? -35.446 -39.803 -21.032 1.00 24.47 613 GLY A CA 1
ATOM 4752 C C . GLY A 1 613 ? -35.066 -39.509 -19.575 1.00 24.47 613 GLY A C 1
ATOM 4753 O O . GLY A 1 613 ? -34.097 -38.794 -19.338 1.00 24.47 613 GLY A O 1
ATOM 4754 N N . ASP A 1 614 ? -35.868 -39.987 -18.625 1.00 30.52 614 ASP A N 1
ATOM 4755 C CA . ASP A 1 614 ? -35.821 -39.690 -17.186 1.00 30.52 614 ASP A CA 1
ATOM 4756 C C . ASP A 1 614 ? -34.448 -39.900 -16.526 1.00 30.52 614 ASP A C 1
ATOM 4758 O O . ASP A 1 614 ? -33.917 -41.007 -16.557 1.00 30.52 614 ASP A O 1
ATOM 4762 N N . TYR A 1 615 ? -33.937 -38.883 -15.818 1.00 25.34 615 TYR A N 1
ATOM 4763 C CA . TYR A 1 615 ? -32.924 -39.069 -14.774 1.00 25.34 615 TYR A CA 1
ATOM 4764 C C . TYR A 1 615 ? -33.180 -38.150 -13.573 1.00 25.34 615 TYR A C 1
ATOM 4766 O O . TYR A 1 615 ? -33.322 -36.933 -13.686 1.00 25.34 615 TYR A O 1
ATOM 4774 N N . VAL A 1 616 ? -33.256 -38.796 -12.411 1.00 25.92 616 VAL A N 1
ATOM 4775 C CA . VAL A 1 616 ? -33.436 -38.234 -11.072 1.00 25.92 616 VAL A CA 1
ATOM 4776 C C . VAL A 1 616 ? -32.190 -37.444 -10.660 1.00 25.92 616 VAL A C 1
ATOM 4778 O O . VAL A 1 616 ? -31.068 -37.930 -10.781 1.00 25.92 616 VAL A O 1
ATOM 4781 N N . VAL A 1 617 ? -32.395 -36.231 -10.146 1.00 24.02 617 VAL A N 1
ATOM 4782 C CA . VAL A 1 617 ? -31.353 -35.373 -9.564 1.00 24.02 617 VAL A CA 1
ATOM 4783 C C . VAL A 1 617 ? -31.022 -35.873 -8.154 1.00 24.02 617 VAL A C 1
ATOM 4785 O O . VAL A 1 617 ? -31.888 -35.849 -7.282 1.00 24.02 617 VAL A O 1
ATOM 4788 N N . LEU A 1 618 ? -29.775 -36.292 -7.916 1.00 25.70 618 LEU A N 1
ATOM 4789 C CA . LEU A 1 618 ? -29.219 -36.469 -6.570 1.00 25.70 618 LEU A CA 1
ATOM 4790 C C . LEU A 1 618 ? -28.287 -35.291 -6.250 1.00 25.70 618 LEU A C 1
ATOM 4792 O O . LEU A 1 618 ? -27.386 -34.960 -7.018 1.00 25.70 618 LEU A O 1
ATOM 4796 N N . SER A 1 619 ? -28.555 -34.639 -5.121 1.00 27.02 619 SER A N 1
ATOM 4797 C CA . SER A 1 619 ? -27.782 -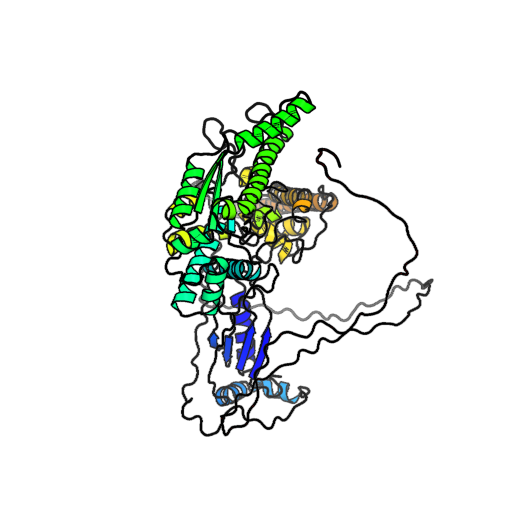33.544 -4.526 1.00 27.02 619 SER A CA 1
ATOM 4798 C C . SER A 1 619 ? -26.412 -34.009 -4.000 1.00 27.02 619 SER A C 1
ATOM 4800 O O . SER A 1 619 ? -26.295 -35.157 -3.573 1.00 27.02 619 SER A O 1
ATOM 4802 N N . PRO A 1 620 ? -25.387 -33.135 -3.960 1.00 26.81 620 PRO A N 1
ATOM 4803 C CA . PRO A 1 620 ? -24.044 -33.505 -3.533 1.00 26.81 620 PRO A CA 1
ATOM 4804 C C . PRO A 1 620 ? -23.966 -33.601 -2.008 1.00 26.81 620 PRO A C 1
ATOM 4806 O O . PRO A 1 620 ? -24.044 -32.602 -1.296 1.00 26.81 620 PRO A O 1
ATOM 4809 N N . GLY A 1 621 ? -23.787 -34.815 -1.509 1.00 35.94 621 GLY A N 1
ATOM 4810 C CA . GLY A 1 621 ? -23.530 -35.065 -0.102 1.00 35.94 621 GLY A CA 1
ATOM 4811 C C . GLY A 1 621 ? -23.398 -36.551 0.144 1.00 35.94 621 GLY A C 1
ATOM 4812 O O . GLY A 1 621 ? -24.376 -37.148 0.550 1.00 35.94 621 GLY A O 1
ATOM 4813 N N . GLU A 1 622 ? -22.226 -37.119 -0.161 1.00 32.34 622 GLU A N 1
ATOM 4814 C CA . GLU A 1 622 ? -21.707 -38.395 0.365 1.00 32.34 622 GLU A CA 1
ATOM 4815 C C . GLU A 1 622 ? -20.426 -38.786 -0.394 1.00 32.34 622 GLU A C 1
ATOM 4817 O O . GLU A 1 622 ? -20.433 -39.621 -1.289 1.00 32.34 622 GLU A O 1
ATOM 4822 N N . GLU A 1 623 ? -19.290 -38.176 -0.045 1.00 28.12 623 GLU A N 1
ATOM 4823 C CA . GLU A 1 623 ? -17.980 -38.769 -0.355 1.00 28.12 623 GLU A CA 1
ATOM 4824 C C . GLU A 1 623 ? -16.941 -38.354 0.699 1.00 28.12 623 GLU A C 1
ATOM 4826 O O . GLU A 1 623 ? -15.956 -37.666 0.449 1.00 28.12 623 GLU A O 1
ATOM 4831 N N . ALA A 1 624 ? -17.208 -38.741 1.947 1.00 30.62 624 ALA A N 1
ATOM 4832 C CA . ALA A 1 624 ? -16.253 -38.639 3.049 1.00 30.62 624 ALA A CA 1
ATOM 4833 C C . ALA A 1 624 ? -16.445 -39.796 4.040 1.00 30.62 624 ALA A C 1
ATOM 4835 O O . ALA A 1 624 ? -16.562 -39.582 5.242 1.00 30.62 624 ALA A O 1
ATOM 4836 N N . ALA A 1 625 ? -16.516 -41.034 3.546 1.00 30.81 625 ALA A N 1
ATOM 4837 C CA . ALA A 1 625 ? -16.600 -42.205 4.416 1.00 30.81 625 ALA A CA 1
ATOM 4838 C C . ALA A 1 625 ? -16.138 -43.498 3.732 1.00 30.81 625 ALA A C 1
ATOM 4840 O O . ALA A 1 625 ? -16.886 -44.458 3.691 1.00 30.81 625 ALA A O 1
ATOM 4841 N N . GLU A 1 626 ? -14.899 -43.572 3.233 1.00 28.81 626 GLU A N 1
ATOM 4842 C CA . GLU A 1 626 ? -14.255 -44.881 3.031 1.00 28.81 626 GLU A CA 1
ATOM 4843 C C . GLU A 1 626 ? -12.731 -44.759 2.872 1.00 28.81 626 GLU A C 1
ATOM 4845 O O . GLU A 1 626 ? -12.200 -44.652 1.771 1.00 28.81 626 GLU A O 1
ATOM 4850 N N . LYS A 1 627 ? -12.018 -44.730 4.010 1.00 28.47 627 LYS A N 1
ATOM 4851 C CA . LYS A 1 627 ? -10.657 -45.280 4.237 1.00 28.47 627 LYS A CA 1
ATOM 4852 C C . LYS A 1 627 ? -10.071 -44.733 5.542 1.00 28.47 627 LYS A C 1
ATOM 4854 O O . LYS A 1 627 ? -9.313 -43.770 5.530 1.00 28.47 627 LYS A O 1
ATOM 4859 N N . ARG A 1 628 ? -10.393 -45.392 6.663 1.00 28.08 628 ARG A N 1
ATOM 4860 C CA . ARG A 1 628 ? -9.500 -45.658 7.821 1.00 28.08 628 ARG A CA 1
ATOM 4861 C C . ARG A 1 628 ? -10.292 -46.322 8.956 1.00 28.08 628 ARG A C 1
ATOM 4863 O O . ARG A 1 628 ? -10.460 -45.775 10.035 1.00 28.08 628 ARG A O 1
ATOM 4870 N N . ALA A 1 629 ? -10.750 -47.547 8.714 1.00 27.05 629 ALA A N 1
ATOM 4871 C CA . ALA A 1 629 ? -11.070 -48.487 9.783 1.00 27.05 629 ALA A CA 1
ATOM 4872 C C . ALA A 1 629 ? -9.877 -49.439 9.934 1.00 27.05 629 ALA A C 1
ATOM 4874 O O . ALA A 1 629 ? -9.648 -50.271 9.059 1.00 27.05 629 ALA A O 1
ATOM 4875 N N . ARG A 1 630 ? -9.082 -49.249 10.993 1.00 28.86 630 ARG A N 1
ATOM 4876 C CA . ARG A 1 630 ? -8.214 -50.239 11.666 1.00 28.86 630 ARG A CA 1
ATOM 4877 C C . ARG A 1 630 ? -7.414 -49.501 12.738 1.00 28.86 630 ARG A C 1
ATOM 4879 O O . ARG A 1 630 ? -6.428 -48.866 12.402 1.00 28.86 630 ARG A O 1
ATOM 4886 N N . PHE A 1 631 ? -7.892 -49.549 13.979 1.00 25.48 631 PHE A N 1
ATOM 4887 C CA . PHE A 1 631 ? -7.125 -49.699 15.227 1.00 25.48 631 PHE A CA 1
ATOM 4888 C C . PHE A 1 631 ? -8.116 -49.557 16.398 1.00 25.48 631 PHE A C 1
ATOM 4890 O O . PHE A 1 631 ? -8.536 -48.457 16.739 1.00 25.48 631 PHE A O 1
ATOM 4897 N N . GLN A 1 632 ? -8.535 -50.691 16.967 1.00 29.11 632 GLN A N 1
ATOM 4898 C CA . GLN A 1 632 ? -9.217 -50.770 18.265 1.00 29.11 632 GLN A CA 1
ATOM 4899 C C . GLN A 1 632 ? -8.163 -50.921 19.375 1.00 29.11 632 GLN A C 1
ATOM 4901 O O . GLN A 1 632 ? -7.210 -51.679 19.174 1.00 29.11 632 GLN A O 1
ATOM 4906 N N . PRO A 1 633 ? -8.343 -50.305 20.556 1.00 29.94 633 PRO A N 1
ATOM 4907 C CA . PRO A 1 633 ? -7.733 -50.755 21.796 1.00 29.94 633 PRO A CA 1
ATOM 4908 C C . PRO A 1 633 ? -8.688 -51.671 22.582 1.00 29.94 633 PRO A C 1
ATOM 4910 O O . PRO A 1 633 ? -9.902 -51.492 22.597 1.00 29.94 633 PRO A O 1
ATOM 4913 N N . THR A 1 634 ? -8.095 -52.667 23.227 1.00 28.61 634 THR A N 1
ATOM 4914 C CA . THR A 1 634 ? -8.700 -53.727 24.041 1.00 28.61 634 THR A CA 1
ATOM 4915 C C . THR A 1 634 ? -9.336 -53.228 25.344 1.00 28.61 634 THR A C 1
ATOM 4917 O O . THR A 1 634 ? -8.708 -52.476 26.086 1.00 28.61 634 THR A O 1
ATOM 4920 N N . GLU A 1 635 ? -10.530 -53.737 25.667 1.00 29.22 635 GLU A N 1
ATOM 4921 C CA . GLU A 1 635 ? -11.162 -53.655 26.992 1.00 29.22 635 GLU A CA 1
ATOM 4922 C C . GLU A 1 635 ? -10.593 -54.681 27.987 1.00 29.22 635 GLU A C 1
ATOM 4924 O O . GLU A 1 635 ? -10.254 -55.811 27.629 1.00 29.22 635 GLU A O 1
ATOM 4929 N N . GLY A 1 636 ? -10.627 -54.323 29.275 1.00 26.83 636 GLY A N 1
ATOM 4930 C CA . GLY A 1 636 ? -10.555 -55.275 30.379 1.00 26.83 636 GLY A CA 1
ATOM 4931 C C . GLY A 1 636 ? -10.859 -54.660 31.751 1.00 26.83 636 GLY A C 1
ATOM 4932 O O . GLY A 1 636 ? -9.956 -54.091 32.342 1.00 26.83 636 GLY A O 1
ATOM 4933 N N . ARG A 1 637 ? -12.101 -54.879 32.242 1.00 29.83 637 ARG A N 1
ATOM 4934 C CA . ARG A 1 637 ? -12.592 -55.025 33.652 1.00 29.83 637 ARG A CA 1
ATOM 4935 C C . ARG A 1 637 ? -12.185 -53.939 34.681 1.00 29.83 637 ARG A C 1
ATOM 4937 O O . ARG A 1 637 ? -11.015 -53.681 34.867 1.00 29.83 637 ARG A O 1
ATOM 4944 N N . GLY A 1 638 ? -13.029 -53.351 35.535 1.00 27.00 638 GLY A N 1
ATOM 4945 C CA . GLY A 1 638 ? -14.383 -53.615 36.035 1.00 27.00 638 GLY A CA 1
ATOM 4946 C C . GLY A 1 638 ? -14.474 -53.150 37.515 1.00 27.00 638 GLY A C 1
ATOM 4947 O O . GLY A 1 638 ? -13.463 -53.203 38.211 1.00 27.00 638 GLY A O 1
ATOM 4948 N N . ARG A 1 639 ? -15.692 -52.807 37.993 1.00 29.28 639 ARG A N 1
ATOM 4949 C CA . ARG A 1 639 ? -16.111 -52.302 39.345 1.00 29.28 639 ARG A CA 1
ATOM 4950 C C . ARG A 1 639 ? -15.939 -50.782 39.541 1.00 29.28 639 ARG A C 1
ATOM 4952 O O . ARG A 1 639 ? -14.879 -50.267 39.248 1.00 29.28 639 ARG A O 1
ATOM 4959 N N . GLY A 1 640 ? -16.875 -49.993 40.076 1.00 27.45 640 GLY A N 1
ATOM 4960 C CA . GLY A 1 640 ? -18.228 -50.190 40.603 1.00 27.45 640 GLY A CA 1
ATOM 4961 C C . GLY A 1 640 ? -18.627 -48.977 41.480 1.00 27.45 640 GLY A C 1
ATOM 4962 O O . GLY A 1 640 ? -17.751 -48.366 42.075 1.00 27.45 640 GLY A O 1
ATOM 4963 N N . MET A 1 641 ? -19.941 -48.725 41.596 1.00 27.08 641 MET A N 1
ATOM 4964 C CA . MET A 1 641 ? -20.673 -47.913 42.604 1.00 27.08 641 MET A CA 1
ATOM 4965 C C . MET A 1 641 ? -20.824 -46.369 42.496 1.00 27.08 641 MET A C 1
ATOM 4967 O O . MET A 1 641 ? -19.855 -45.633 42.593 1.00 27.08 641 MET A O 1
ATOM 4971 N N . LYS A 1 642 ? -22.122 -45.973 42.493 1.00 27.47 642 LYS A N 1
ATOM 4972 C CA . LYS A 1 642 ? -22.840 -44.937 43.296 1.00 27.47 642 LYS A CA 1
ATOM 4973 C C . LYS A 1 642 ? -22.478 -43.451 43.091 1.00 27.47 642 LYS A C 1
ATOM 4975 O O . LYS A 1 642 ? -21.360 -43.051 43.353 1.00 27.47 642 LYS A O 1
ATOM 4980 N N . THR A 1 643 ? -23.344 -42.662 42.437 1.00 28.19 643 THR A N 1
ATOM 4981 C CA . THR A 1 643 ? -24.466 -41.817 42.949 1.00 28.19 643 THR A CA 1
ATOM 4982 C C . THR A 1 643 ? -24.061 -40.546 43.704 1.00 28.19 643 THR A C 1
ATOM 4984 O O . THR A 1 643 ? -23.315 -40.624 44.669 1.00 28.19 643 THR A O 1
ATOM 4987 N N . GLU A 1 644 ? -24.736 -39.460 43.302 1.00 27.22 644 GLU A N 1
ATOM 4988 C CA . GLU A 1 644 ? -25.100 -38.221 44.018 1.00 27.22 644 GLU A CA 1
ATOM 4989 C C . GLU A 1 644 ? -24.380 -36.891 43.725 1.00 27.22 644 GLU A C 1
ATOM 4991 O O . GLU A 1 644 ? -23.175 -36.794 43.525 1.00 27.22 644 GLU A O 1
ATOM 4996 N N . TYR A 1 645 ? -25.262 -35.885 43.662 1.00 27.05 645 TYR A N 1
ATOM 4997 C CA . TYR A 1 645 ? -25.120 -34.435 43.581 1.00 27.05 645 TYR A CA 1
ATOM 4998 C C . TYR A 1 645 ? -24.113 -33.851 44.587 1.00 27.05 645 TYR A C 1
ATOM 5000 O O . TYR A 1 645 ? -24.113 -34.263 45.737 1.00 27.05 645 TYR A O 1
ATOM 5008 N N . GLU A 1 646 ? -23.373 -32.804 44.205 1.00 26.67 646 GLU A N 1
ATOM 5009 C CA . GLU A 1 646 ? -23.530 -31.426 44.719 1.00 26.67 646 GLU A CA 1
ATOM 5010 C C . GLU A 1 646 ? -22.384 -30.498 44.267 1.00 26.67 646 GLU A C 1
ATOM 5012 O O . GLU A 1 646 ? -21.314 -30.909 43.830 1.00 26.67 646 GLU A O 1
ATOM 5017 N N . SER A 1 647 ? -22.701 -29.209 44.350 1.00 29.42 647 SER A N 1
ATOM 5018 C CA . SER A 1 647 ? -21.930 -27.987 44.122 1.00 29.42 647 SER A CA 1
ATOM 5019 C C . SER A 1 647 ? -20.501 -27.919 44.680 1.00 29.42 647 SER A C 1
ATOM 5021 O O . SER A 1 647 ? -20.239 -28.417 45.769 1.00 29.42 647 SER A O 1
ATOM 5023 N N . GLY A 1 648 ? -19.660 -27.077 44.059 1.00 26.62 648 GLY A N 1
ATOM 5024 C CA . GLY A 1 648 ? -18.605 -26.362 44.792 1.00 26.62 648 GLY A CA 1
ATOM 5025 C C . GLY A 1 648 ? -17.321 -26.047 44.021 1.00 26.62 648 GLY A C 1
ATOM 5026 O O . GLY A 1 648 ? -16.475 -26.907 43.859 1.00 26.62 648 GLY A O 1
ATOM 5027 N N . ALA A 1 649 ? -17.197 -24.777 43.626 1.00 27.38 649 ALA A N 1
ATOM 5028 C CA . ALA A 1 649 ? -16.043 -23.886 43.816 1.00 27.38 649 ALA A CA 1
ATOM 5029 C C . ALA A 1 649 ? -14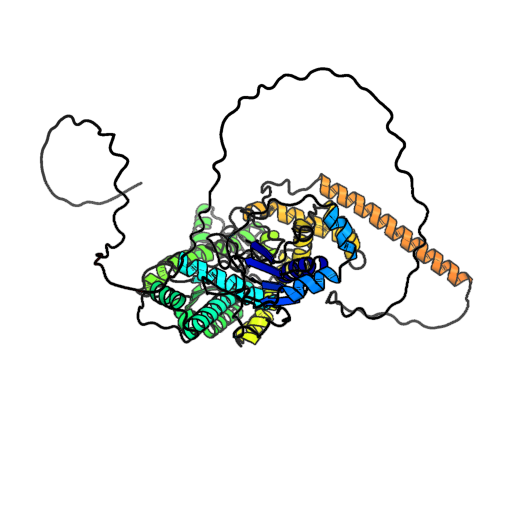.585 -24.310 43.471 1.00 27.38 649 ALA A C 1
ATOM 5031 O O . ALA A 1 649 ? -14.036 -25.266 43.995 1.00 27.38 649 ALA A O 1
ATOM 5032 N N . GLN A 1 650 ? -13.925 -23.363 42.780 1.00 28.34 650 GLN A N 1
ATOM 5033 C CA . GLN A 1 650 ? -12.525 -22.917 42.935 1.00 28.34 650 GLN A CA 1
ATOM 5034 C C . GLN A 1 650 ? -11.355 -23.770 42.393 1.00 28.34 650 GLN A C 1
ATOM 5036 O O . GLN A 1 650 ? -10.964 -24.771 42.973 1.00 28.34 650 GLN A O 1
ATOM 5041 N N . GLY A 1 651 ? -10.644 -23.173 41.422 1.00 27.27 651 GLY A N 1
ATOM 5042 C CA . GLY A 1 651 ? -9.235 -22.791 41.618 1.00 27.27 651 GLY A CA 1
ATOM 5043 C C . GLY A 1 651 ? -8.147 -23.577 40.871 1.00 27.27 651 GLY A C 1
ATOM 5044 O O . GLY A 1 651 ? -7.919 -24.733 41.186 1.00 27.27 651 GLY A O 1
ATOM 5045 N N . MET A 1 652 ? -7.404 -22.843 40.018 1.00 29.59 652 MET A N 1
ATOM 5046 C CA . MET A 1 652 ? -5.989 -23.018 39.593 1.00 29.59 652 MET A CA 1
ATOM 5047 C C . MET A 1 652 ? -5.629 -24.357 38.907 1.00 29.59 652 MET A C 1
ATOM 5049 O O . MET A 1 652 ? -5.762 -25.422 39.495 1.00 29.59 652 MET A O 1
ATOM 5053 N N . TRP A 1 653 ? -5.131 -24.398 37.669 1.00 36.72 653 TRP A N 1
ATOM 5054 C CA . TRP A 1 653 ? -4.064 -23.611 37.029 1.00 36.72 653 TRP A CA 1
ATOM 5055 C C . TRP A 1 653 ? -4.315 -23.387 35.538 1.00 36.72 653 TRP A C 1
ATOM 5057 O O . TRP A 1 653 ? -4.978 -24.254 34.924 1.00 36.72 653 TRP A O 1
#